Protein AF-A0A6J2JFV8-F1 (afdb_monomer)

InterPro domains:
  IPR013947 Mediator complex, subunit Med14 [PTHR12809] (15-592)
  IPR055107 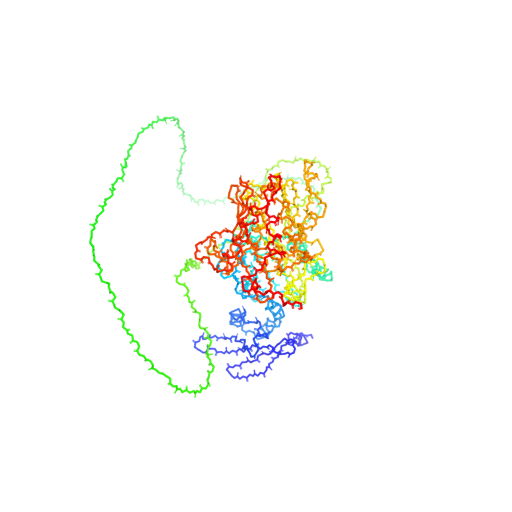Mediator of RNA polymerase II transcription subunit 14, RM8 [PF22983] (375-449)
  IPR055114 Mediator of RNA polymerase II transcription subunit 14, RM6 [PF22984] (13-74)
  IPR056877 Mediator of RNA polymerase II transcription subunit 14, C-terminal domain [PF25069] (467-595)

Foldseek 3Di:
DVVVVLVVLCVQKDWPDDDPFWTKMFGDDVRPWIWIWGQDPVVRFIFIDGDPPPVLQHLCVLCRVQLRVVCRVPVDPSVSSQLCHLLRLLSSLQVLFFQFFDAQLDQPRRRDGFGQWDWHDPHSQWIWIQGRQAWIKIWGRDGPQKIWIAGPQQDPPDPPGGDVRYDFLQCVLVLCVVQDDVVVVVVVVVVPPPDDDDDDDDDDDDDDDDDDDDDDDDDDDDDDDDDDDDDDDDDDDDDDDDDDDDDDDDDDDDDDDDDDDDDDDDDDDDDDDDDDDDDDDDDDDDPPDDDDDDDDDDDDDDDDDDDDDDDDDDDDDDDDDDDDDPPSRGDIHMHRSVSSSQQSHFDFDDPPAAGDGTGHLVSLLSLLSVLQVLLVVLLVPPPQKAWDDDDSFWTWIAGVQQQKIKIWGQDSPNRRWIFIAIDGHPVCPVLDDPVLRVLLRVLCRHFAGDPVNRSQLVVLNVLLSVAGNLCNVLVSLLSVCQVPPDPPWQWRKDWDQFADPPHDVPDDGRHGQWDDDPQKTWTWMWTDHPPDIDIFTWIQGNVQLAIATPDDPPDDQQNVQLRVQSVVCCVPPPPVPHRCNNVSVRCCGHPDDGPVCVPDDDDDD

Nearest PDB structures (foldseek):
  7lbm-assembly1_r  TM=8.592E-01  e=5.724E-23  Homo sapiens
  8trh-assembly1_N  TM=8.364E-01  e=1.662E-17  Homo sapiens
  6w1s-assembly1_I  TM=8.176E-01  e=2.064E-17  Mus musculus
  8t1i-assembly1_I  TM=7.858E-01  e=6.655E-14  Mus musculus

Radius of gyration: 35.96 Å; Cα contacts (8 Å, |Δi|>4): 860; chains: 1; bounding box: 99×113×84 Å

Structure (mmCIF, N/CA/C/O backbone):
data_AF-A0A6J2JFV8-F1
#
_entry.id   AF-A0A6J2JFV8-F1
#
loop_
_atom_site.group_PDB
_atom_site.id
_atom_site.type_symbol
_atom_site.label_atom_id
_atom_site.label_alt_id
_atom_site.label_comp_id
_atom_site.label_asym_id
_atom_site.label_entity_id
_atom_site.label_seq_id
_atom_site.pdbx_PDB_ins_code
_atom_site.Cartn_x
_atom_site.Cartn_y
_atom_site.Cartn_z
_atom_site.occupancy
_atom_site.B_iso_or_equiv
_atom_site.auth_seq_id
_atom_site.auth_comp_id
_atom_site.auth_asym_id
_atom_site.auth_atom_id
_atom_site.pdbx_PDB_model_num
ATOM 1 N N . MET A 1 1 ? 44.191 0.531 -32.655 1.00 38.50 1 MET A N 1
ATOM 2 C CA . MET A 1 1 ? 43.182 1.130 -31.753 1.00 38.50 1 MET A CA 1
ATOM 3 C C . MET A 1 1 ? 41.809 1.146 -32.411 1.00 38.50 1 MET A C 1
ATOM 5 O O . MET A 1 1 ? 41.102 0.179 -32.178 1.00 38.50 1 MET A O 1
ATOM 9 N N . VAL A 1 2 ? 41.494 2.076 -33.324 1.00 37.53 2 VAL A N 1
ATOM 10 C CA . VAL A 1 2 ? 40.134 2.294 -33.890 1.00 37.53 2 VAL A CA 1
ATOM 11 C C . VAL A 1 2 ? 39.323 1.034 -34.266 1.00 37.53 2 VAL A C 1
ATOM 13 O O . VAL A 1 2 ? 38.117 1.004 -34.040 1.00 37.53 2 VAL A O 1
ATOM 16 N N . PHE A 1 3 ? 39.935 -0.019 -34.823 1.00 31.36 3 PHE A N 1
ATOM 17 C CA . PHE A 1 3 ? 39.218 -1.275 -35.111 1.00 31.36 3 PHE A CA 1
ATOM 18 C C . PHE A 1 3 ? 38.826 -2.070 -33.850 1.00 31.36 3 PHE A C 1
ATOM 20 O O . PHE A 1 3 ? 37.680 -2.490 -33.749 1.00 31.36 3 PHE A O 1
ATOM 27 N N . ALA A 1 4 ? 39.712 -2.195 -32.858 1.00 34.03 4 ALA A N 1
ATOM 28 C CA . ALA A 1 4 ? 39.412 -2.875 -31.592 1.00 34.03 4 ALA A CA 1
ATOM 29 C C . ALA A 1 4 ? 38.355 -2.118 -30.759 1.00 34.03 4 ALA A C 1
ATOM 31 O O . ALA A 1 4 ? 37.517 -2.725 -30.096 1.00 34.03 4 ALA A O 1
ATOM 32 N N . GLU A 1 5 ? 38.335 -0.783 -30.847 1.00 40.28 5 GLU A N 1
ATOM 33 C CA . GLU A 1 5 ? 37.268 0.045 -30.262 1.00 40.28 5 GLU A CA 1
ATOM 34 C C . GLU A 1 5 ? 35.918 -0.167 -30.971 1.00 40.28 5 GLU A C 1
ATOM 36 O O . GLU A 1 5 ? 34.865 -0.103 -30.343 1.00 40.28 5 GLU A O 1
ATOM 41 N N . ARG A 1 6 ? 35.916 -0.473 -32.276 1.00 44.84 6 ARG A N 1
ATOM 42 C CA . ARG A 1 6 ? 34.686 -0.811 -33.013 1.00 44.84 6 ARG A CA 1
ATOM 43 C C . ARG A 1 6 ? 34.149 -2.203 -32.676 1.00 44.84 6 ARG A C 1
ATOM 45 O O . ARG A 1 6 ? 32.933 -2.383 -32.702 1.00 44.84 6 ARG A O 1
ATOM 52 N N . GLU A 1 7 ? 35.010 -3.154 -32.325 1.00 46.81 7 GLU A N 1
ATOM 53 C CA . GLU A 1 7 ? 34.590 -4.485 -31.862 1.00 46.81 7 GLU A CA 1
ATOM 54 C C . GLU A 1 7 ? 33.963 -4.435 -30.457 1.00 46.81 7 GLU A C 1
ATOM 56 O O . GLU A 1 7 ? 32.914 -5.045 -30.233 1.00 46.81 7 GLU A O 1
ATOM 61 N N . SER A 1 8 ? 34.512 -3.641 -29.527 1.00 55.69 8 SER A N 1
ATOM 62 C CA . SER A 1 8 ? 33.920 -3.475 -28.186 1.00 55.69 8 SER A CA 1
ATOM 63 C C . SER A 1 8 ? 32.580 -2.713 -28.198 1.00 55.69 8 SER A C 1
ATOM 65 O O . SER A 1 8 ? 31.703 -2.963 -27.361 1.00 55.69 8 SER A O 1
ATOM 67 N N . LEU A 1 9 ? 32.357 -1.834 -29.182 1.00 54.78 9 LEU A N 1
ATOM 68 C CA . LEU A 1 9 ? 31.080 -1.132 -29.357 1.00 54.78 9 LEU A CA 1
ATOM 69 C C . LEU A 1 9 ? 29.923 -2.062 -29.767 1.00 54.78 9 LEU A C 1
ATOM 71 O O . LEU A 1 9 ? 28.820 -1.893 -29.249 1.00 54.78 9 LEU A O 1
ATOM 75 N N . TRP A 1 10 ? 30.160 -3.077 -30.610 1.00 62.91 10 TRP A N 1
ATOM 76 C CA . TRP A 1 10 ? 29.145 -4.100 -30.929 1.00 62.91 10 TRP A CA 1
ATOM 77 C C . TRP A 1 10 ? 29.048 -5.224 -29.888 1.00 62.91 10 TRP A C 1
ATOM 79 O O . TRP A 1 10 ? 28.098 -6.002 -29.931 1.00 62.91 10 TRP A O 1
ATOM 89 N N . GLN A 1 11 ? 29.975 -5.333 -28.931 1.00 69.94 11 GLN A N 1
ATOM 90 C CA . GLN A 1 11 ? 29.976 -6.428 -27.955 1.00 69.94 11 GLN A CA 1
ATOM 91 C C . GLN A 1 11 ? 28.629 -6.517 -27.205 1.00 69.94 11 GLN A C 1
ATOM 93 O O . GLN A 1 11 ? 28.218 -5.575 -26.527 1.00 69.94 11 GLN A O 1
ATOM 98 N N . GLY A 1 12 ? 27.927 -7.648 -27.348 1.00 73.75 12 GLY A N 1
ATOM 99 C CA . GLY A 1 12 ? 26.572 -7.866 -26.811 1.00 73.75 12 GLY A CA 1
ATOM 100 C C . GLY A 1 12 ? 25.408 -7.562 -27.771 1.00 73.75 12 GLY A C 1
ATOM 101 O O . GLY A 1 12 ? 24.250 -7.669 -27.357 1.00 73.75 12 GLY A O 1
ATOM 102 N N . VAL A 1 13 ? 25.691 -7.209 -29.030 1.00 85.88 13 VAL A N 1
ATOM 103 C CA . VAL A 1 13 ? 24.720 -6.910 -30.098 1.00 85.88 13 VAL A CA 1
ATOM 104 C C . VAL A 1 13 ? 25.170 -7.582 -31.401 1.00 85.88 13 VAL A C 1
ATOM 106 O O . VAL A 1 13 ? 26.349 -7.564 -31.735 1.00 85.88 13 VAL A O 1
ATOM 109 N N . PHE A 1 14 ? 24.252 -8.189 -32.153 1.00 85.69 14 PHE A N 1
ATOM 110 C CA . PHE A 1 14 ? 24.589 -8.928 -33.377 1.00 85.69 14 PHE A CA 1
ATOM 111 C C . PHE A 1 14 ? 23.435 -8.941 -34.385 1.00 85.69 14 PHE A C 1
ATOM 113 O O . PHE A 1 14 ? 22.273 -8.737 -34.032 1.00 85.69 14 PHE A O 1
ATOM 120 N N . ILE A 1 15 ? 23.742 -9.217 -35.653 1.00 88.81 15 ILE A N 1
ATOM 121 C CA . ILE A 1 15 ? 22.732 -9.390 -36.703 1.00 88.81 15 ILE A CA 1
ATOM 122 C C . ILE A 1 15 ? 22.211 -10.832 -36.653 1.00 88.81 15 ILE A C 1
ATOM 124 O O . ILE A 1 15 ? 22.980 -11.779 -36.796 1.00 88.81 15 ILE A O 1
ATOM 128 N N . ARG A 1 16 ? 20.899 -10.999 -36.457 1.00 87.88 16 ARG A N 1
ATOM 129 C CA . ARG A 1 16 ? 20.204 -12.300 -36.500 1.00 87.88 16 ARG A CA 1
ATOM 130 C C . ARG A 1 16 ? 19.827 -12.701 -37.925 1.00 87.88 16 ARG A C 1
ATOM 132 O O . ARG A 1 16 ? 19.922 -13.870 -38.275 1.00 87.88 16 ARG A O 1
ATOM 139 N N . SER A 1 17 ? 19.378 -11.739 -38.726 1.00 90.00 17 SER A N 1
ATOM 140 C CA . SER A 1 17 ? 19.095 -11.894 -40.156 1.00 90.00 17 SER A CA 1
ATOM 141 C C . SER A 1 17 ? 18.960 -10.521 -40.816 1.00 90.00 17 SER A C 1
ATOM 143 O O . SER A 1 17 ? 18.729 -9.515 -40.141 1.00 90.00 17 SER A O 1
ATOM 145 N N . TYR A 1 18 ? 19.108 -10.458 -42.138 1.00 92.31 18 TYR A N 1
ATOM 146 C CA . TYR A 1 18 ? 18.910 -9.233 -42.908 1.00 92.31 18 TYR A CA 1
ATOM 147 C C . TYR A 1 18 ? 18.342 -9.535 -44.298 1.00 92.31 18 TYR A C 1
ATOM 149 O O . TYR A 1 18 ? 18.489 -10.632 -44.830 1.00 92.31 18 TYR A O 1
ATOM 157 N N . THR A 1 19 ? 17.670 -8.542 -44.871 1.00 90.12 19 THR A N 1
ATOM 158 C CA . THR A 1 19 ? 17.095 -8.521 -46.222 1.00 90.12 19 THR A CA 1
ATOM 159 C C . THR A 1 19 ? 17.081 -7.071 -46.714 1.00 90.12 19 THR A C 1
ATOM 161 O O . THR A 1 19 ? 17.165 -6.149 -45.903 1.00 90.12 19 THR A O 1
ATOM 164 N N . TYR A 1 20 ? 16.842 -6.837 -48.007 1.00 83.25 20 TYR A N 1
ATOM 165 C CA . TYR A 1 20 ? 16.650 -5.484 -48.561 1.00 83.25 20 TYR A CA 1
ATOM 166 C C . TYR A 1 20 ? 15.473 -4.683 -47.957 1.00 83.25 20 TYR A C 1
ATOM 168 O O . TYR A 1 20 ? 15.326 -3.504 -48.263 1.00 83.25 20 TYR A O 1
ATOM 176 N N . ARG A 1 21 ? 14.610 -5.299 -47.132 1.00 83.56 21 ARG A N 1
ATOM 177 C CA . ARG A 1 21 ? 13.439 -4.647 -46.510 1.00 83.56 21 ARG A CA 1
ATOM 178 C C . ARG A 1 21 ? 13.493 -4.590 -44.980 1.00 83.56 21 ARG A C 1
ATOM 180 O O . ARG A 1 21 ? 12.753 -3.810 -44.385 1.00 83.56 21 ARG A O 1
ATOM 187 N N . SER A 1 22 ? 14.318 -5.425 -44.347 1.00 89.88 22 SER A N 1
ATOM 188 C CA . SER A 1 22 ? 14.290 -5.675 -42.902 1.00 89.88 22 SER A CA 1
ATOM 189 C C . SER A 1 22 ? 15.649 -6.146 -42.385 1.00 89.88 22 SER A C 1
ATOM 191 O O . SER A 1 22 ? 16.208 -7.103 -42.922 1.00 89.88 22 SER A O 1
ATOM 193 N N . LEU A 1 23 ? 16.121 -5.545 -41.293 1.00 91.75 23 LEU A N 1
ATOM 194 C CA . LEU A 1 23 ? 17.295 -5.949 -40.516 1.00 91.75 23 LEU A CA 1
ATOM 195 C C . LEU A 1 23 ? 16.841 -6.390 -39.117 1.00 91.75 23 LEU A C 1
ATOM 197 O O . LEU A 1 23 ? 16.159 -5.638 -38.423 1.00 91.75 23 LEU A O 1
ATOM 201 N N . VAL A 1 24 ? 17.218 -7.596 -38.695 1.00 90.75 24 VAL A N 1
ATOM 202 C CA . VAL A 1 24 ? 16.901 -8.135 -37.365 1.00 90.75 24 VAL A CA 1
ATOM 203 C C . VAL A 1 24 ? 18.164 -8.134 -36.513 1.00 90.75 24 VAL A C 1
ATOM 205 O O . VAL A 1 24 ? 19.128 -8.840 -36.810 1.00 90.75 24 VAL A O 1
ATOM 208 N N . VAL A 1 25 ? 18.142 -7.362 -35.432 1.00 89.50 25 VAL A N 1
ATOM 209 C CA . VAL A 1 25 ? 19.235 -7.229 -34.464 1.00 89.50 25 VAL A CA 1
ATOM 210 C C . VAL A 1 25 ? 18.869 -8.004 -33.200 1.00 89.50 25 VAL A C 1
ATOM 212 O O . VAL A 1 25 ? 17.768 -7.850 -32.670 1.00 89.50 25 VAL A O 1
ATOM 215 N N . GLY A 1 26 ? 19.777 -8.851 -32.721 1.00 87.44 26 GLY A N 1
ATOM 216 C CA . GLY A 1 26 ? 19.688 -9.518 -31.424 1.00 87.44 26 GLY A CA 1
ATOM 217 C C . GLY A 1 26 ? 20.602 -8.858 -30.393 1.00 87.44 26 GLY A C 1
ATOM 218 O O . GLY A 1 26 ? 21.666 -8.347 -30.742 1.00 87.44 26 GLY A O 1
ATOM 219 N N . PHE A 1 27 ? 20.196 -8.870 -29.125 1.00 86.69 27 PHE A N 1
ATOM 220 C CA . PHE A 1 27 ? 20.972 -8.296 -28.021 1.00 86.69 27 PHE A CA 1
ATOM 221 C C . PHE A 1 27 ? 20.606 -8.927 -26.666 1.00 86.69 27 PHE A C 1
ATOM 223 O O . PHE A 1 27 ? 19.709 -9.769 -26.561 1.00 86.69 27 PHE A O 1
ATOM 230 N N . GLY A 1 28 ? 21.321 -8.508 -25.619 1.00 78.31 28 GLY A N 1
ATOM 231 C CA . GLY A 1 28 ? 21.051 -8.889 -24.232 1.00 78.31 28 GLY A CA 1
ATOM 232 C C . GLY A 1 28 ? 21.628 -10.248 -23.819 1.00 78.31 28 GLY A C 1
ATOM 233 O O . GLY A 1 28 ? 22.095 -11.040 -24.639 1.00 78.31 28 GLY A O 1
ATOM 234 N N . ALA A 1 29 ? 21.597 -10.525 -22.512 1.00 70.94 29 ALA A N 1
ATOM 235 C CA . ALA A 1 29 ? 22.080 -11.784 -21.948 1.00 70.94 29 ALA A CA 1
ATOM 236 C C . ALA A 1 29 ? 21.342 -12.994 -22.555 1.00 70.94 29 ALA A C 1
ATOM 238 O O . ALA A 1 29 ? 20.116 -13.001 -22.684 1.00 70.94 29 ALA A O 1
ATOM 239 N N . GLY A 1 30 ? 22.100 -14.007 -22.983 1.00 67.56 30 GLY A N 1
ATOM 240 C CA . GLY A 1 30 ? 21.560 -15.166 -23.701 1.00 67.56 30 GLY A CA 1
ATOM 241 C C . GLY A 1 30 ? 20.968 -14.848 -25.083 1.00 67.56 30 GLY A C 1
ATOM 242 O O . GLY A 1 30 ? 20.306 -15.708 -25.659 1.00 67.56 30 GLY A O 1
ATOM 243 N N . THR A 1 31 ? 21.189 -13.644 -25.629 1.00 67.94 31 THR A N 1
ATOM 244 C CA . THR A 1 31 ? 20.764 -13.177 -26.969 1.00 67.94 31 THR A CA 1
ATOM 245 C C . THR A 1 31 ? 19.252 -13.113 -27.237 1.00 67.94 31 THR A C 1
ATOM 247 O O . THR A 1 31 ? 18.839 -12.940 -28.387 1.00 67.94 31 THR A O 1
ATOM 250 N N . ARG A 1 32 ? 18.404 -13.291 -26.214 1.00 73.62 32 ARG A N 1
ATOM 251 C CA . ARG A 1 32 ? 16.958 -13.542 -26.392 1.00 73.62 32 ARG A CA 1
ATOM 252 C C . ARG A 1 32 ? 16.144 -12.327 -26.849 1.00 73.62 32 ARG A C 1
ATOM 254 O O . ARG A 1 32 ? 15.060 -12.522 -27.390 1.00 73.62 32 ARG A O 1
ATOM 261 N N . ALA A 1 33 ? 16.651 -11.114 -26.649 1.00 84.94 33 ALA A N 1
ATOM 262 C CA . ALA A 1 33 ? 15.960 -9.887 -27.019 1.00 84.94 33 ALA A CA 1
ATOM 263 C C . ALA A 1 33 ? 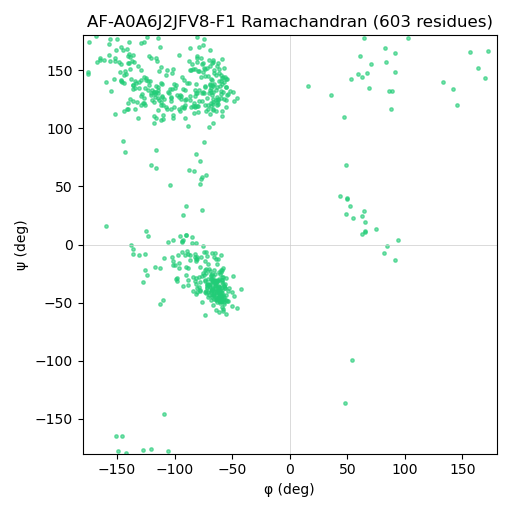16.238 -9.493 -28.479 1.00 84.94 33 ALA A C 1
ATOM 265 O O . ALA A 1 33 ? 17.289 -9.826 -29.042 1.00 84.94 33 ALA A O 1
ATOM 266 N N . THR A 1 34 ? 15.271 -8.824 -29.110 1.00 88.12 34 THR A N 1
ATOM 267 C CA . THR A 1 34 ? 15.268 -8.557 -30.555 1.00 88.12 34 THR A CA 1
ATOM 268 C C . THR A 1 34 ? 14.648 -7.212 -30.925 1.00 88.12 34 THR A C 1
ATOM 270 O O . THR A 1 34 ? 13.595 -6.821 -30.419 1.00 88.12 34 THR A O 1
ATOM 273 N N . ALA A 1 35 ? 15.272 -6.540 -31.892 1.00 90.00 35 ALA A N 1
ATOM 274 C CA . ALA A 1 35 ? 14.704 -5.405 -32.611 1.00 90.00 35 ALA A CA 1
ATOM 275 C C . ALA A 1 35 ? 14.702 -5.699 -34.116 1.00 90.00 35 ALA A C 1
ATOM 277 O O . ALA A 1 35 ? 15.641 -6.282 -34.659 1.00 90.00 35 ALA A O 1
ATOM 278 N N . VAL A 1 36 ? 13.634 -5.288 -34.787 1.00 91.62 36 VAL A N 1
ATOM 279 C CA . VAL A 1 36 ? 13.414 -5.436 -36.223 1.00 91.62 36 VAL A CA 1
ATOM 280 C C . VAL A 1 36 ? 13.309 -4.037 -36.811 1.00 91.62 36 VAL A C 1
ATOM 282 O O . VAL A 1 36 ? 12.306 -3.347 -36.631 1.00 91.62 36 VAL A O 1
ATOM 285 N N . LEU A 1 37 ? 14.373 -3.619 -37.492 1.00 93.19 37 LEU A N 1
ATOM 286 C CA . LEU A 1 37 ? 14.434 -2.373 -38.240 1.00 93.19 37 LEU A CA 1
ATOM 287 C C . LEU A 1 37 ? 13.897 -2.613 -39.654 1.00 93.19 37 LEU A C 1
ATOM 289 O O . LEU A 1 37 ? 14.413 -3.467 -40.375 1.00 93.19 37 LEU A O 1
ATOM 293 N N . GLN A 1 38 ? 12.893 -1.845 -40.064 1.00 93.19 38 GLN A N 1
ATOM 294 C CA . GLN A 1 38 ? 12.292 -1.908 -41.401 1.00 93.19 38 GLN A CA 1
ATOM 295 C C . GLN A 1 38 ? 12.167 -0.513 -42.009 1.00 93.19 38 GLN A C 1
ATOM 297 O O . GLN A 1 38 ? 12.069 0.474 -41.281 1.00 93.19 38 GLN A O 1
ATOM 302 N N . TRP A 1 39 ? 12.161 -0.426 -43.340 1.00 90.31 39 TRP A N 1
ATOM 303 C CA . TRP A 1 39 ? 11.852 0.813 -44.058 1.00 90.31 39 TRP A CA 1
ATOM 304 C C . TRP A 1 39 ? 10.378 0.839 -44.471 1.00 90.31 39 TRP A C 1
ATOM 306 O O . TRP A 1 39 ? 9.936 0.026 -45.287 1.00 90.31 39 TRP A O 1
ATOM 316 N N . SER A 1 40 ? 9.619 1.798 -43.940 1.00 89.69 40 SER A N 1
ATOM 317 C CA . SER A 1 40 ? 8.239 2.043 -44.353 1.00 89.69 40 SER A CA 1
ATOM 318 C C . SER A 1 40 ? 8.215 3.012 -45.532 1.00 89.69 40 SER A C 1
ATOM 320 O O . SER A 1 40 ? 8.327 4.226 -45.362 1.00 89.69 40 SER A O 1
ATOM 322 N N . ALA A 1 41 ? 8.023 2.477 -46.740 1.00 88.25 41 ALA A N 1
ATOM 323 C CA . ALA A 1 41 ? 7.898 3.282 -47.955 1.00 88.25 41 ALA A CA 1
ATOM 324 C C . ALA A 1 41 ? 6.673 4.220 -47.930 1.00 88.25 41 ALA A C 1
ATOM 326 O O . ALA A 1 41 ? 6.736 5.315 -48.481 1.00 88.25 41 ALA A O 1
ATOM 327 N N . ALA A 1 42 ? 5.586 3.834 -47.251 1.00 91.25 42 ALA A N 1
ATOM 328 C CA . ALA A 1 42 ? 4.393 4.671 -47.107 1.00 91.25 42 ALA A CA 1
ATOM 329 C C . ALA A 1 42 ? 4.616 5.872 -46.169 1.00 91.25 42 ALA A C 1
ATOM 331 O O . ALA A 1 42 ? 4.063 6.941 -46.398 1.00 91.25 42 ALA A O 1
ATOM 332 N N . ALA A 1 43 ? 5.445 5.712 -45.131 1.00 88.50 43 ALA A N 1
ATOM 333 C CA . ALA A 1 43 ? 5.755 6.769 -44.164 1.00 88.50 43 ALA A CA 1
ATOM 334 C C . ALA A 1 43 ? 7.123 7.447 -44.401 1.00 88.50 43 ALA A C 1
ATOM 336 O O . ALA A 1 43 ? 7.530 8.268 -43.582 1.00 88.50 43 ALA A O 1
ATOM 337 N N . GLN A 1 44 ? 7.832 7.074 -45.478 1.00 91.62 44 GLN A N 1
ATOM 338 C CA . GLN A 1 44 ? 9.184 7.530 -45.851 1.00 91.62 44 GLN A CA 1
ATOM 339 C C . GLN A 1 44 ? 10.164 7.580 -44.664 1.00 91.62 44 GLN A C 1
ATOM 341 O O . GLN A 1 44 ? 10.927 8.532 -44.491 1.00 91.62 44 GLN A O 1
ATOM 346 N N . ARG A 1 45 ? 10.112 6.549 -43.810 1.00 92.06 45 ARG A N 1
ATOM 347 C CA . ARG A 1 45 ? 10.890 6.479 -42.568 1.00 92.06 45 ARG A CA 1
ATOM 348 C C . ARG A 1 45 ? 11.205 5.045 -42.162 1.00 92.06 45 ARG A C 1
ATOM 350 O O . ARG A 1 45 ? 10.475 4.110 -42.497 1.00 92.06 45 ARG A O 1
ATOM 357 N N . TYR A 1 46 ? 12.241 4.889 -41.351 1.00 91.25 46 TYR A N 1
ATOM 358 C CA . TYR A 1 46 ? 12.515 3.651 -40.633 1.00 91.25 46 TYR A CA 1
ATOM 359 C C . TYR A 1 46 ? 11.541 3.436 -39.466 1.00 91.25 46 TYR A C 1
ATOM 361 O O . TYR A 1 46 ? 11.067 4.400 -38.860 1.00 91.25 46 TYR A O 1
ATOM 369 N N . THR A 1 47 ? 11.286 2.177 -39.124 1.00 91.88 47 THR A N 1
ATOM 370 C CA . THR A 1 47 ? 10.501 1.755 -37.953 1.00 91.88 47 THR A CA 1
ATOM 371 C C . THR A 1 47 ? 11.213 0.636 -37.195 1.00 91.88 47 THR A C 1
ATOM 373 O O . THR A 1 47 ? 11.756 -0.269 -37.835 1.00 91.88 47 THR A O 1
ATOM 376 N N . VAL A 1 48 ? 11.201 0.679 -35.858 1.00 91.44 48 VAL A N 1
ATOM 377 C CA . VAL A 1 48 ? 11.934 -0.241 -34.964 1.00 91.44 48 VAL A CA 1
ATOM 378 C C . VAL A 1 48 ? 10.962 -1.065 -34.112 1.00 91.44 48 VAL A C 1
ATOM 380 O O . VAL A 1 48 ? 10.719 -0.779 -32.938 1.00 91.44 48 VAL A O 1
ATOM 383 N N . ALA A 1 49 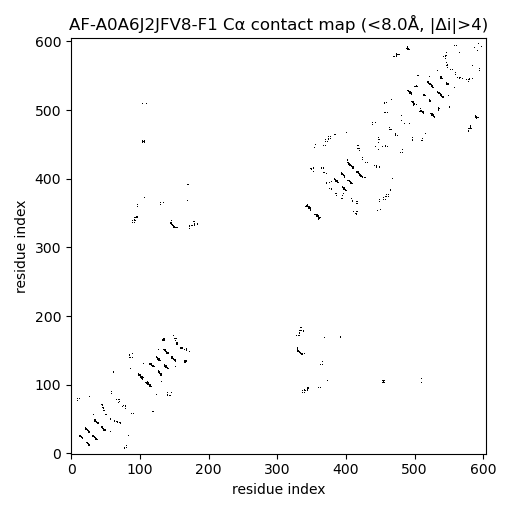? 10.421 -2.135 -34.695 1.00 88.12 49 ALA A N 1
ATOM 384 C CA . ALA A 1 49 ? 9.578 -3.070 -33.958 1.00 88.12 49 ALA A CA 1
ATOM 385 C C . ALA A 1 49 ? 10.419 -3.904 -32.973 1.00 88.12 49 ALA A C 1
ATOM 387 O O . ALA A 1 49 ? 11.546 -4.291 -33.270 1.00 88.12 49 ALA A O 1
ATOM 388 N N . THR A 1 50 ? 9.864 -4.235 -31.808 1.00 82.38 50 THR A N 1
ATOM 389 C CA . THR A 1 50 ? 10.508 -5.076 -30.776 1.00 82.38 50 THR A CA 1
ATOM 390 C C . THR A 1 50 ? 9.652 -6.323 -30.520 1.00 82.38 50 THR A C 1
ATOM 392 O O . THR A 1 50 ? 8.976 -6.424 -29.495 1.00 82.38 50 THR A O 1
ATOM 395 N N . PRO A 1 51 ? 9.568 -7.246 -31.504 1.00 72.06 51 PRO A N 1
ATOM 396 C CA . PRO A 1 51 ? 8.530 -8.274 -31.551 1.00 72.06 51 PRO A CA 1
ATOM 397 C C . PRO A 1 51 ? 8.609 -9.224 -30.354 1.00 72.06 51 PRO A C 1
ATOM 399 O O . PRO A 1 51 ? 9.601 -9.919 -30.138 1.00 72.06 51 PRO A O 1
ATOM 402 N N . ALA A 1 52 ? 7.532 -9.264 -29.577 1.00 60.72 52 ALA A N 1
ATOM 403 C CA . ALA A 1 52 ? 7.422 -9.976 -28.310 1.00 60.72 52 ALA A CA 1
ATOM 404 C C . ALA A 1 52 ? 7.247 -11.500 -28.476 1.00 60.72 52 ALA A C 1
ATOM 406 O O . ALA A 1 52 ? 6.285 -12.076 -27.973 1.00 60.72 52 ALA A O 1
ATOM 407 N N . HIS A 1 53 ? 8.192 -12.176 -29.139 1.00 57.22 53 HIS A N 1
ATOM 408 C CA . HIS A 1 53 ? 8.166 -13.642 -29.262 1.00 57.22 53 HIS A CA 1
ATOM 409 C C . HIS A 1 53 ? 8.254 -14.344 -27.888 1.00 57.22 53 HIS A C 1
ATOM 411 O O . HIS A 1 53 ? 7.766 -15.461 -27.725 1.00 57.22 53 HIS A O 1
ATOM 417 N N . GLN A 1 54 ? 8.818 -13.645 -26.894 1.00 56.84 54 GLN A N 1
ATOM 418 C CA . GLN A 1 54 ? 8.503 -13.778 -25.470 1.00 56.84 54 GLN A CA 1
ATOM 419 C C . GLN A 1 54 ? 8.351 -12.350 -24.896 1.00 56.84 54 GLN A C 1
ATOM 421 O O . GLN A 1 54 ? 9.335 -11.607 -24.904 1.00 56.84 54 GLN A O 1
ATOM 426 N N . PRO A 1 55 ? 7.174 -11.914 -24.400 1.00 56.03 55 PRO A N 1
ATOM 427 C CA . PRO A 1 55 ? 6.981 -10.529 -23.944 1.00 56.03 55 PRO A CA 1
ATOM 428 C C . PRO A 1 55 ? 7.854 -10.156 -22.740 1.00 56.03 55 PRO A C 1
ATOM 430 O O . PRO A 1 55 ? 8.334 -9.030 -22.661 1.00 56.03 55 PRO A O 1
ATOM 433 N N . ALA A 1 56 ? 8.160 -11.117 -21.864 1.00 58.91 56 ALA A N 1
ATOM 434 C CA . ALA A 1 56 ? 9.080 -10.927 -20.741 1.00 58.91 56 ALA A CA 1
ATOM 435 C C . ALA A 1 56 ? 10.549 -10.670 -21.156 1.00 58.91 56 ALA A C 1
ATOM 437 O O . ALA A 1 56 ? 11.359 -10.315 -20.304 1.00 58.91 56 ALA A O 1
ATOM 438 N N . ALA A 1 57 ? 10.908 -10.849 -22.436 1.00 60.84 57 ALA A N 1
ATOM 439 C CA . ALA A 1 57 ? 12.270 -10.660 -22.942 1.00 60.84 57 ALA A CA 1
ATOM 440 C C . ALA A 1 57 ? 12.492 -9.327 -23.683 1.00 60.84 57 ALA A C 1
ATOM 442 O O . ALA A 1 57 ? 13.637 -8.921 -23.837 1.00 60.84 57 ALA A O 1
ATOM 443 N N . ASN A 1 58 ? 11.441 -8.628 -24.133 1.00 70.31 58 ASN A N 1
ATOM 444 C CA . ASN A 1 58 ? 11.562 -7.421 -24.969 1.00 70.31 58 ASN A CA 1
ATOM 445 C C . ASN A 1 58 ? 11.012 -6.163 -24.268 1.00 70.31 58 ASN A C 1
ATOM 447 O O . ASN A 1 58 ? 10.047 -5.535 -24.705 1.00 70.31 58 ASN A O 1
ATOM 451 N N . ALA A 1 59 ? 11.678 -5.751 -23.183 1.00 82.50 59 ALA A N 1
ATOM 452 C CA . ALA A 1 59 ? 11.316 -4.565 -22.393 1.00 82.50 59 ALA A CA 1
ATOM 453 C C . ALA A 1 59 ? 11.430 -3.220 -23.163 1.00 82.50 59 ALA A C 1
ATOM 455 O O . ALA A 1 59 ? 10.894 -2.198 -22.730 1.00 82.50 59 ALA A O 1
ATOM 456 N N . HIS A 1 60 ? 12.066 -3.213 -24.343 1.00 89.50 60 HIS A N 1
ATOM 457 C CA . HIS A 1 60 ? 12.169 -2.061 -25.254 1.00 89.50 60 HIS A CA 1
ATOM 458 C C . HIS A 1 60 ? 10.858 -1.569 -25.866 1.00 89.50 60 HIS A C 1
ATOM 460 O O . HIS A 1 60 ? 10.865 -0.491 -26.461 1.00 89.50 60 HIS A O 1
ATOM 466 N N . HIS A 1 61 ? 9.732 -2.265 -25.683 1.00 85.06 61 HIS A N 1
ATOM 467 C CA . HIS A 1 61 ? 8.420 -1.749 -26.091 1.00 85.06 61 HIS A CA 1
ATOM 468 C C . HIS A 1 61 ? 8.145 -0.341 -25.515 1.00 85.06 61 HIS A C 1
ATOM 470 O O . HIS A 1 61 ? 7.670 0.541 -26.229 1.00 85.06 61 HIS A O 1
ATOM 476 N N . LEU A 1 62 ? 8.575 -0.083 -24.269 1.00 88.19 62 LEU A N 1
ATOM 477 C CA . LEU A 1 62 ? 8.500 1.229 -23.606 1.00 88.19 62 LEU A CA 1
ATOM 478 C C . LEU A 1 62 ? 9.270 2.349 -24.346 1.00 88.19 62 LEU A C 1
ATOM 480 O O . LEU A 1 62 ? 8.981 3.528 -24.149 1.00 88.19 62 LEU A O 1
ATOM 484 N N . LEU A 1 63 ? 10.246 2.001 -25.193 1.00 92.06 63 LEU A N 1
ATOM 485 C CA . LEU A 1 63 ? 11.057 2.944 -25.969 1.00 92.06 63 LEU A CA 1
ATOM 486 C C . LEU A 1 63 ? 10.701 3.003 -27.463 1.00 92.06 63 LEU A C 1
ATOM 488 O O . LEU A 1 63 ? 11.357 3.761 -28.170 1.00 92.06 63 LEU A O 1
ATOM 492 N N . HIS A 1 64 ? 9.694 2.273 -27.962 1.00 88.69 64 HIS A N 1
ATOM 493 C CA . HIS A 1 64 ? 9.425 2.129 -29.407 1.00 88.69 64 HIS A CA 1
ATOM 494 C C . HIS A 1 64 ? 9.482 3.460 -30.187 1.00 88.69 64 HIS A C 1
ATOM 496 O O . HIS A 1 64 ? 10.270 3.603 -31.118 1.00 88.69 64 HIS A O 1
ATOM 502 N N . HIS A 1 65 ? 8.716 4.476 -29.770 1.00 89.44 65 HIS A N 1
ATOM 503 C CA . HIS A 1 65 ? 8.716 5.793 -30.428 1.00 89.44 65 HIS A CA 1
ATOM 504 C C . HIS A 1 65 ? 10.054 6.545 -30.325 1.00 89.44 65 HIS A C 1
ATOM 506 O O . HIS A 1 65 ? 10.423 7.268 -31.248 1.00 89.44 65 HIS A O 1
ATOM 512 N N . HIS A 1 66 ? 10.801 6.354 -29.233 1.00 93.12 66 HIS A N 1
ATOM 513 C CA . HIS A 1 66 ? 12.132 6.944 -29.057 1.00 93.12 66 HIS A CA 1
ATOM 514 C C . HIS A 1 66 ? 13.173 6.267 -29.951 1.00 93.12 66 HIS A C 1
ATOM 516 O O . HIS A 1 66 ? 14.060 6.951 -30.449 1.00 93.12 66 HIS A O 1
ATOM 522 N N . LEU A 1 67 ? 13.056 4.956 -30.190 1.00 93.12 67 LEU A N 1
ATOM 523 C CA . LEU A 1 67 ? 13.916 4.204 -31.111 1.00 93.12 67 LEU A CA 1
ATOM 524 C C . LEU A 1 67 ? 13.614 4.561 -32.575 1.00 93.12 67 LEU A C 1
ATOM 526 O O . LEU A 1 67 ? 14.549 4.860 -33.317 1.00 93.12 67 LEU A O 1
ATOM 530 N N . ASP A 1 68 ? 12.328 4.624 -32.954 1.00 92.00 68 ASP A N 1
ATOM 531 C CA . ASP A 1 68 ? 11.849 5.163 -34.241 1.00 92.00 68 ASP A CA 1
ATOM 532 C C . ASP A 1 68 ? 12.461 6.547 -34.514 1.00 92.00 68 ASP A C 1
ATOM 534 O O . ASP A 1 68 ? 13.061 6.777 -35.566 1.00 92.00 68 ASP A O 1
ATOM 538 N N . GLN A 1 69 ? 12.334 7.479 -33.564 1.00 92.94 69 GLN A N 1
ATOM 539 C CA . GLN A 1 69 ? 12.881 8.826 -33.711 1.00 92.94 69 GLN A CA 1
ATOM 540 C C . GLN A 1 69 ? 14.413 8.800 -33.810 1.00 92.94 69 GLN A C 1
ATOM 542 O O . GLN A 1 69 ? 14.975 9.429 -34.705 1.00 92.94 69 GLN A O 1
ATOM 547 N N . TYR A 1 70 ? 15.086 8.039 -32.939 1.00 94.00 70 TYR A N 1
ATOM 548 C CA . TYR A 1 70 ? 16.546 7.970 -32.885 1.00 94.00 70 TYR A CA 1
ATOM 549 C C . TYR A 1 70 ? 17.160 7.547 -34.224 1.00 94.00 70 TYR A C 1
ATOM 551 O O . TYR A 1 70 ? 18.025 8.255 -34.745 1.00 94.00 70 TYR A O 1
ATOM 559 N N . ILE A 1 71 ? 16.689 6.448 -34.827 1.00 94.06 71 ILE A N 1
ATOM 560 C CA . ILE A 1 71 ? 17.266 5.965 -36.090 1.00 94.06 71 ILE A CA 1
ATOM 561 C C . ILE A 1 71 ? 16.959 6.896 -37.271 1.00 94.06 71 ILE A C 1
ATOM 563 O O . ILE A 1 71 ? 17.809 7.076 -38.139 1.00 94.06 71 ILE A O 1
ATOM 567 N N . ASN A 1 72 ? 15.795 7.551 -37.301 1.00 94.44 72 ASN A N 1
ATOM 568 C CA . ASN A 1 72 ? 15.471 8.496 -38.375 1.00 94.44 72 ASN A CA 1
ATOM 569 C C . ASN A 1 72 ? 16.237 9.826 -38.258 1.00 94.44 72 ASN A C 1
ATOM 571 O O . ASN A 1 72 ? 16.568 10.425 -39.285 1.00 94.44 72 ASN A O 1
ATOM 575 N N . THR A 1 73 ? 16.551 10.273 -37.036 1.00 94.81 73 THR A N 1
ATOM 576 C CA . THR A 1 73 ? 17.378 11.465 -36.790 1.00 94.81 73 THR A CA 1
ATOM 577 C C . THR A 1 73 ? 18.865 11.196 -37.026 1.00 94.81 73 THR A C 1
ATOM 579 O O . THR A 1 73 ? 19.503 11.964 -37.742 1.00 94.81 73 THR A O 1
ATOM 582 N N . HIS A 1 74 ? 19.426 10.126 -36.452 1.00 93.06 74 HIS A N 1
ATOM 583 C CA . HIS A 1 74 ? 20.873 9.870 -36.491 1.00 93.06 74 HIS A CA 1
ATOM 584 C C . HIS A 1 74 ? 21.332 9.041 -37.697 1.00 93.06 74 HIS A C 1
ATOM 586 O O . HIS A 1 74 ? 22.477 9.180 -38.115 1.00 93.06 74 HIS A O 1
ATOM 592 N N . LYS A 1 75 ? 20.453 8.201 -38.266 1.00 89.56 75 LYS A N 1
ATOM 593 C CA . LYS A 1 75 ? 20.709 7.339 -39.439 1.00 89.56 75 LYS A CA 1
ATOM 594 C C . LYS A 1 75 ? 21.922 6.403 -39.310 1.00 89.56 75 LYS A C 1
ATOM 596 O O . LYS A 1 75 ? 22.447 5.932 -40.313 1.00 89.56 75 LYS A O 1
ATOM 601 N N . ASP A 1 76 ? 22.321 6.095 -38.078 1.00 90.06 76 ASP A N 1
ATOM 602 C CA . ASP A 1 76 ? 23.434 5.208 -37.753 1.00 90.06 76 ASP A CA 1
ATOM 603 C C . ASP A 1 76 ? 22.954 3.954 -37.002 1.00 90.06 76 ASP A C 1
ATOM 605 O O . ASP A 1 76 ? 22.209 4.023 -36.022 1.00 90.06 76 ASP A O 1
ATOM 609 N N . LEU A 1 77 ? 23.410 2.793 -37.475 1.00 87.44 77 LEU A N 1
ATOM 610 C CA . LEU A 1 77 ? 23.094 1.480 -36.915 1.00 87.44 77 LEU A CA 1
ATOM 611 C C . LEU A 1 77 ? 23.999 1.113 -35.729 1.00 87.44 77 LEU A C 1
ATOM 613 O O . LEU A 1 77 ? 23.554 0.376 -34.850 1.00 87.44 77 LEU A O 1
ATOM 617 N N . MET A 1 78 ? 25.233 1.631 -35.682 1.00 85.06 78 MET A N 1
ATOM 618 C CA . MET A 1 78 ? 26.186 1.382 -34.593 1.00 85.06 78 MET A CA 1
ATOM 619 C C . MET A 1 78 ? 25.650 1.963 -33.281 1.00 85.06 78 MET A C 1
ATOM 621 O O . MET A 1 78 ? 25.451 1.244 -32.301 1.00 85.06 78 MET A O 1
ATOM 625 N N . SER A 1 79 ? 25.340 3.260 -33.272 1.00 89.00 79 SER A N 1
ATOM 626 C CA . SER A 1 79 ? 24.776 3.932 -32.102 1.00 89.00 79 SER A CA 1
ATOM 627 C C . SER A 1 79 ? 23.382 3.419 -31.735 1.00 89.00 79 SER A C 1
ATOM 629 O O . SER A 1 79 ? 23.102 3.301 -30.545 1.00 89.00 79 SER A O 1
ATOM 631 N N . LEU A 1 80 ? 22.539 3.009 -32.697 1.00 90.50 80 LEU A N 1
ATOM 632 C CA . LEU A 1 80 ? 21.287 2.303 -32.384 1.00 90.50 80 LEU A CA 1
ATOM 633 C C . LEU A 1 80 ? 21.554 0.980 -31.642 1.00 90.50 80 LEU A C 1
ATOM 635 O O . LEU A 1 80 ? 20.874 0.691 -30.658 1.00 90.50 80 LEU A O 1
ATOM 639 N N . GLY A 1 81 ? 22.557 0.203 -32.066 1.00 89.44 81 GLY A N 1
ATOM 640 C CA . GLY A 1 81 ? 22.996 -1.009 -31.367 1.00 89.44 81 GLY A CA 1
ATOM 641 C C . GLY A 1 81 ? 23.422 -0.725 -29.924 1.00 89.44 81 GLY A C 1
ATOM 642 O O . GLY A 1 81 ? 22.930 -1.371 -28.996 1.00 89.44 81 GLY A O 1
ATOM 643 N N . VAL A 1 82 ? 24.250 0.303 -29.715 1.00 88.31 82 VAL A N 1
ATOM 644 C CA . VAL A 1 82 ? 24.656 0.756 -28.372 1.00 88.31 82 VAL A CA 1
ATOM 645 C C . VAL A 1 82 ? 23.442 1.201 -27.544 1.00 88.31 82 VAL A C 1
ATOM 647 O O . VAL A 1 82 ? 23.305 0.778 -26.399 1.00 88.31 82 VAL A O 1
ATOM 650 N N . VAL A 1 83 ? 22.510 1.981 -28.107 1.00 91.69 83 VAL A N 1
ATOM 651 C CA . VAL A 1 83 ? 21.266 2.381 -27.419 1.00 91.69 83 VAL A CA 1
ATOM 652 C C . VAL A 1 83 ? 20.467 1.156 -26.975 1.00 91.69 83 VAL A C 1
ATOM 654 O O . VAL A 1 83 ? 20.050 1.103 -25.816 1.00 91.69 83 VAL A O 1
ATOM 657 N N . LEU A 1 84 ? 20.281 0.157 -27.844 1.00 91.06 84 LEU A N 1
ATOM 658 C CA . LEU A 1 84 ? 19.581 -1.086 -27.500 1.00 91.06 84 LEU A CA 1
ATOM 659 C C . LEU A 1 84 ? 20.290 -1.828 -26.354 1.00 91.06 84 LEU A C 1
ATOM 661 O O . LEU A 1 84 ? 19.630 -2.205 -25.383 1.00 91.06 84 LEU A O 1
ATOM 665 N N . ARG A 1 85 ? 21.623 -1.963 -26.412 1.00 88.38 85 ARG A N 1
ATOM 666 C CA . ARG A 1 85 ? 22.438 -2.621 -25.375 1.00 88.38 85 ARG A CA 1
ATOM 667 C C . ARG A 1 85 ? 22.343 -1.925 -24.018 1.00 88.38 85 ARG A C 1
ATOM 669 O O . ARG A 1 85 ? 21.939 -2.551 -23.040 1.00 88.38 85 ARG A O 1
ATOM 676 N N . GLU A 1 86 ? 22.695 -0.640 -23.958 1.00 89.94 86 GLU A N 1
ATOM 677 C CA . GLU A 1 86 ? 22.802 0.111 -22.698 1.00 89.94 86 GLU A CA 1
ATOM 678 C C . GLU A 1 86 ? 21.442 0.291 -22.005 1.00 89.94 86 GLU A C 1
ATOM 680 O O . GLU A 1 86 ? 21.378 0.408 -20.781 1.00 89.94 86 GLU A O 1
ATOM 685 N N . THR A 1 87 ? 20.341 0.296 -22.766 1.00 92.50 87 THR A N 1
ATOM 686 C CA . THR A 1 87 ? 18.986 0.419 -22.203 1.00 92.50 87 THR A CA 1
ATOM 687 C C . THR A 1 87 ? 18.350 -0.917 -21.816 1.00 92.50 87 THR A C 1
ATOM 689 O O . THR A 1 87 ? 17.452 -0.914 -20.974 1.00 92.50 87 THR A O 1
ATOM 692 N N . TYR A 1 88 ? 18.822 -2.055 -22.345 1.00 91.12 88 TYR A N 1
ATOM 693 C CA . TYR A 1 88 ? 18.199 -3.371 -22.141 1.00 91.12 88 TYR A CA 1
ATOM 694 C C . TYR A 1 88 ? 18.025 -3.752 -20.665 1.00 91.12 88 TYR A C 1
ATOM 696 O O . TYR A 1 88 ? 16.907 -3.971 -20.202 1.00 91.12 88 TYR A O 1
ATOM 704 N N . ALA A 1 89 ? 19.125 -3.817 -19.913 1.00 91.56 89 ALA A N 1
ATOM 705 C CA . ALA A 1 89 ? 19.093 -4.257 -18.521 1.00 91.56 89 ALA A CA 1
ATOM 706 C C . ALA A 1 89 ? 18.359 -3.265 -17.582 1.00 91.56 89 ALA A C 1
ATOM 708 O O . ALA A 1 89 ? 17.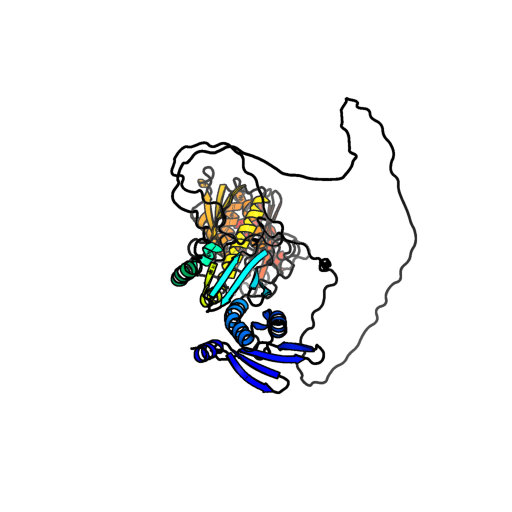547 -3.729 -16.780 1.00 91.56 89 ALA A O 1
ATOM 709 N N . PRO A 1 90 ? 18.513 -1.925 -17.708 1.00 94.94 90 PRO A N 1
ATOM 710 C CA . PRO A 1 90 ? 17.653 -0.967 -17.005 1.00 94.94 90 PRO A CA 1
ATOM 711 C C . PRO A 1 90 ? 16.152 -1.157 -17.270 1.00 94.94 90 PRO A C 1
ATOM 713 O O . PRO A 1 90 ? 15.353 -1.096 -16.336 1.00 94.94 90 PRO A O 1
ATOM 716 N N . LEU A 1 91 ? 15.756 -1.396 -18.526 1.00 94.12 91 LEU A N 1
ATOM 717 C CA . LEU A 1 91 ? 14.355 -1.627 -18.891 1.00 94.12 91 LEU A CA 1
ATOM 718 C C . LEU A 1 91 ? 13.827 -2.942 -18.309 1.00 94.12 91 LEU A C 1
ATOM 720 O O . LEU A 1 91 ? 12.729 -2.962 -17.757 1.00 94.12 91 LEU A O 1
ATOM 724 N N . LEU A 1 92 ? 14.619 -4.016 -18.387 1.00 92.38 92 LEU A N 1
ATOM 725 C CA . LEU A 1 92 ? 14.264 -5.336 -17.864 1.00 92.38 92 LEU A CA 1
ATOM 726 C C . LEU A 1 92 ? 14.128 -5.341 -16.331 1.00 92.38 92 LEU A C 1
ATOM 728 O O . LEU A 1 92 ? 13.253 -6.016 -15.788 1.00 92.38 92 LEU A O 1
ATOM 732 N N . ALA A 1 93 ? 14.958 -4.563 -15.629 1.00 95.00 93 ALA A N 1
ATOM 733 C CA . ALA A 1 93 ? 14.803 -4.324 -14.198 1.00 95.00 93 ALA A CA 1
ATOM 734 C C . ALA A 1 93 ? 13.475 -3.607 -13.898 1.00 95.00 93 ALA A C 1
ATOM 736 O O . ALA A 1 93 ? 12.690 -4.078 -13.074 1.00 95.00 93 ALA A O 1
ATOM 737 N N . LEU A 1 94 ? 13.178 -2.513 -14.609 1.00 96.00 94 LEU A N 1
ATOM 738 C CA . LEU A 1 94 ? 11.946 -1.741 -14.410 1.00 96.00 94 LEU A CA 1
ATOM 739 C C . LEU A 1 94 ? 10.671 -2.519 -14.770 1.00 96.00 94 LEU A C 1
ATOM 741 O O . LEU A 1 94 ? 9.651 -2.318 -14.114 1.00 96.00 94 LEU A O 1
ATOM 745 N N . SER A 1 95 ? 10.714 -3.444 -15.736 1.00 92.81 95 SER A N 1
ATOM 746 C CA . SER A 1 95 ? 9.557 -4.284 -16.091 1.00 92.81 95 SER A CA 1
ATOM 747 C C . SER A 1 95 ? 9.148 -5.295 -15.011 1.00 92.81 95 SER A C 1
ATOM 749 O O . SER A 1 95 ? 8.103 -5.926 -15.149 1.00 92.81 95 SER A O 1
ATOM 751 N N . ARG A 1 96 ? 9.931 -5.454 -13.932 1.00 94.19 96 ARG A N 1
ATOM 752 C CA . ARG A 1 96 ? 9.558 -6.277 -12.762 1.00 94.19 96 ARG A CA 1
ATOM 753 C C . ARG A 1 96 ? 8.612 -5.559 -11.792 1.00 94.19 96 ARG A C 1
ATOM 755 O O . ARG A 1 96 ? 8.032 -6.202 -10.920 1.00 94.19 96 ARG A O 1
ATOM 762 N N . LEU A 1 97 ? 8.435 -4.243 -11.941 1.00 95.06 97 LEU A N 1
ATOM 763 C CA . LEU A 1 97 ? 7.504 -3.459 -11.133 1.00 95.06 97 LEU A CA 1
ATOM 764 C C . LEU A 1 97 ? 6.047 -3.718 -11.571 1.00 95.06 97 LEU A C 1
ATOM 766 O O . LEU A 1 97 ? 5.750 -3.614 -12.763 1.00 95.06 97 LEU A O 1
ATOM 770 N N . PRO A 1 98 ? 5.110 -4.012 -10.648 1.00 93.31 98 PRO A N 1
ATOM 771 C CA . PRO A 1 98 ? 3.731 -4.330 -11.011 1.00 93.31 98 PRO A CA 1
ATOM 772 C C . PRO A 1 98 ? 2.985 -3.113 -11.577 1.00 93.31 98 PRO A C 1
ATOM 774 O O . PRO A 1 98 ? 2.780 -2.111 -10.891 1.00 93.31 98 PRO A O 1
ATOM 777 N N . THR A 1 99 ? 2.520 -3.218 -12.821 1.00 91.62 99 THR A N 1
ATOM 778 C CA . THR A 1 99 ? 1.747 -2.171 -13.516 1.00 91.62 99 THR A CA 1
ATOM 779 C C . THR A 1 99 ? 0.228 -2.374 -13.456 1.00 91.62 99 THR A C 1
ATOM 781 O O . THR A 1 99 ? -0.530 -1.482 -13.831 1.00 91.62 99 THR A O 1
ATOM 784 N N . LEU A 1 100 ? -0.236 -3.531 -12.970 1.00 88.81 100 LEU A N 1
ATOM 785 C CA . LEU A 1 100 ? -1.650 -3.915 -12.961 1.00 88.81 100 LEU A CA 1
ATOM 786 C C . LEU A 1 100 ? -2.499 -2.965 -12.078 1.00 88.81 100 LEU A C 1
ATOM 788 O O . LEU A 1 100 ? -2.154 -2.766 -10.908 1.00 88.81 100 LEU A O 1
ATOM 792 N N . PRO A 1 101 ? -3.602 -2.379 -12.593 1.00 88.50 101 PRO A N 1
ATOM 793 C CA . PRO A 1 101 ? -4.479 -1.501 -11.816 1.00 88.50 101 PRO A CA 1
ATOM 794 C C . PRO A 1 101 ? -5.182 -2.199 -10.650 1.00 88.50 101 PRO A C 1
ATOM 796 O O . PRO A 1 101 ? -5.794 -3.250 -10.820 1.00 88.50 101 PRO A O 1
ATOM 799 N N . GLN A 1 102 ? -5.156 -1.576 -9.471 1.00 87.25 102 GLN A N 1
ATOM 800 C CA . GLN A 1 102 ? -5.833 -2.067 -8.270 1.00 87.25 102 GLN A CA 1
ATOM 801 C C . GLN A 1 102 ? -6.778 -1.017 -7.680 1.00 87.25 102 GLN A C 1
ATOM 803 O O . GLN A 1 102 ? -6.463 0.173 -7.632 1.00 87.25 102 GLN A O 1
ATOM 808 N N . LEU A 1 103 ? -7.920 -1.475 -7.162 1.00 84.69 103 LEU A N 1
ATOM 809 C CA . LEU A 1 103 ? -8.795 -0.677 -6.300 1.00 84.69 103 LEU A CA 1
ATOM 810 C C . LEU A 1 103 ? -8.142 -0.442 -4.929 1.00 84.69 103 LEU A C 1
ATOM 812 O O . LEU A 1 103 ? -7.264 -1.195 -4.502 1.00 84.69 103 LEU A O 1
ATOM 816 N N . GLY A 1 104 ? -8.583 0.593 -4.212 1.00 79.75 104 GLY A N 1
ATOM 817 C CA . GLY A 1 104 ? -8.197 0.856 -2.821 1.00 79.75 104 GLY A CA 1
ATOM 818 C C . GLY A 1 104 ? -6.718 1.192 -2.599 1.00 79.75 104 GLY A C 1
ATOM 819 O O . GLY A 1 104 ? -6.225 1.019 -1.486 1.00 79.75 104 GLY A O 1
ATOM 820 N N . LEU A 1 105 ? -5.989 1.605 -3.641 1.00 81.69 105 LEU A N 1
ATOM 821 C CA . LEU A 1 105 ? -4.610 2.101 -3.534 1.00 81.69 105 LEU A CA 1
ATOM 822 C C . LEU A 1 105 ? -4.574 3.618 -3.269 1.00 81.69 105 LEU A C 1
ATOM 824 O O . LEU A 1 105 ? -3.728 4.102 -2.522 1.00 81.69 105 LEU A O 1
ATOM 828 N N . HIS A 1 106 ? -5.521 4.368 -3.840 1.00 80.06 106 HIS A N 1
ATOM 829 C CA . HIS A 1 106 ? -5.666 5.803 -3.614 1.00 80.06 106 HIS A CA 1
ATOM 830 C C . HIS A 1 106 ? -6.616 6.094 -2.439 1.00 80.06 106 HIS A C 1
ATOM 832 O O . HIS A 1 106 ? -7.721 5.560 -2.387 1.00 80.06 106 HIS A O 1
ATOM 838 N N . HIS A 1 107 ? -6.223 6.992 -1.526 1.00 72.06 107 HIS A N 1
ATOM 839 C CA . HIS A 1 107 ? -6.996 7.319 -0.316 1.00 72.06 107 HIS A CA 1
ATOM 840 C C . HIS A 1 107 ? -8.348 8.008 -0.585 1.00 72.06 107 HIS A C 1
ATOM 842 O O . HIS A 1 107 ? -9.351 7.571 -0.042 1.00 72.06 107 HIS A O 1
ATOM 848 N N . VAL A 1 108 ? -8.405 9.038 -1.445 1.00 74.88 108 VAL A N 1
ATOM 849 C CA . VAL A 1 108 ? -9.684 9.686 -1.828 1.00 74.88 108 VAL A CA 1
ATOM 850 C C . VAL A 1 108 ? -10.516 8.807 -2.773 1.00 74.88 108 VAL A C 1
ATOM 852 O O . VAL A 1 108 ? -11.634 8.417 -2.462 1.00 74.88 108 VAL A O 1
ATOM 855 N N . ARG A 1 109 ? -9.975 8.485 -3.956 1.00 78.38 109 ARG A N 1
ATOM 856 C CA . ARG A 1 109 ? -10.679 7.741 -5.012 1.00 78.38 109 ARG A CA 1
ATOM 857 C C . ARG A 1 109 ? -10.530 6.227 -4.828 1.00 78.38 109 ARG A C 1
ATOM 859 O O . ARG A 1 109 ? -9.930 5.547 -5.654 1.00 78.38 109 ARG A O 1
ATOM 866 N N . THR A 1 110 ? -11.064 5.698 -3.731 1.00 76.06 110 THR A N 1
ATOM 867 C CA . THR A 1 110 ? -10.909 4.283 -3.336 1.00 76.06 110 THR A CA 1
ATOM 868 C C . THR A 1 110 ? -11.438 3.289 -4.375 1.00 76.06 110 THR A C 1
ATOM 870 O O . THR A 1 110 ? -10.853 2.220 -4.539 1.00 76.06 110 THR A O 1
ATOM 873 N N . GLN A 1 111 ? -12.488 3.658 -5.117 1.00 79.31 111 GLN A N 1
ATOM 874 C CA . GLN A 1 111 ? -13.090 2.853 -6.189 1.00 79.31 111 GLN A CA 1
ATOM 875 C C . GLN A 1 111 ? -12.487 3.111 -7.588 1.00 79.31 111 GLN A C 1
ATOM 877 O O . GLN A 1 111 ? -13.014 2.620 -8.581 1.00 79.31 111 GLN A O 1
ATOM 882 N N . MET A 1 112 ? -11.393 3.876 -7.702 1.00 83.69 112 MET A N 1
ATOM 883 C CA . MET A 1 112 ? -10.706 4.116 -8.979 1.00 83.69 112 MET A CA 1
ATOM 884 C C . MET A 1 112 ? -9.564 3.101 -9.172 1.00 83.69 112 MET A C 1
ATOM 886 O O . MET A 1 112 ? -8.616 3.114 -8.377 1.00 83.69 112 MET A O 1
ATOM 890 N N . PRO A 1 113 ? -9.596 2.244 -10.215 1.00 87.50 113 PRO A N 1
ATOM 891 C CA . PRO A 1 113 ? -8.489 1.343 -10.522 1.00 87.50 113 PRO A CA 1
ATOM 892 C C . PRO A 1 113 ? -7.210 2.142 -10.782 1.00 87.50 113 PRO A C 1
ATOM 894 O O . PRO A 1 113 ? -7.129 2.911 -11.737 1.00 87.50 113 PRO A O 1
ATOM 897 N N . THR A 1 114 ? -6.212 1.979 -9.916 1.00 88.94 114 THR A N 1
ATOM 898 C CA . THR A 1 114 ? -4.960 2.745 -9.963 1.00 88.94 114 THR A CA 1
ATOM 899 C C . THR A 1 114 ? -3.792 1.782 -10.194 1.00 88.94 114 THR A C 1
ATOM 901 O O . THR A 1 114 ? -3.631 0.859 -9.391 1.00 88.94 114 THR A O 1
ATOM 904 N N . PRO A 1 115 ? -2.973 1.938 -11.253 1.00 91.19 115 PRO A N 1
ATOM 905 C CA . PRO A 1 115 ? -1.771 1.124 -11.440 1.00 91.19 115 PRO A CA 1
ATOM 906 C C . PRO A 1 115 ? -0.809 1.326 -10.266 1.00 91.19 115 PRO A C 1
ATOM 908 O O . PRO A 1 115 ? -0.599 2.454 -9.811 1.00 91.19 115 PRO A O 1
ATOM 911 N N . THR A 1 116 ? -0.223 0.237 -9.759 1.00 92.75 116 THR A N 1
ATOM 912 C CA . THR A 1 116 ? 0.777 0.343 -8.685 1.00 92.75 116 THR A CA 1
ATOM 913 C C . THR A 1 116 ? 2.008 1.106 -9.173 1.00 92.75 116 THR A C 1
ATOM 915 O O . THR A 1 116 ? 2.455 2.023 -8.483 1.00 92.75 116 THR A O 1
ATOM 918 N N . PHE A 1 117 ? 2.470 0.811 -10.392 1.00 95.75 117 PHE A N 1
ATOM 919 C CA . PHE A 1 117 ? 3.465 1.599 -11.113 1.00 95.75 117 PHE A CA 1
ATOM 920 C C . PHE A 1 117 ? 3.028 1.948 -12.542 1.00 95.75 117 PHE A C 1
ATOM 922 O O . PHE A 1 117 ? 2.500 1.103 -13.260 1.00 95.75 117 PHE A O 1
ATOM 929 N N . THR A 1 118 ? 3.346 3.165 -12.987 1.00 94.88 118 THR A N 1
ATOM 930 C CA . THR A 1 118 ? 3.288 3.579 -14.399 1.00 94.88 118 THR A CA 1
ATOM 931 C C . THR A 1 118 ? 4.693 3.948 -14.870 1.00 94.88 118 THR A C 1
ATOM 933 O O . THR A 1 118 ? 5.373 4.748 -14.224 1.00 94.88 118 THR A O 1
ATOM 936 N N . LEU A 1 119 ? 5.132 3.388 -16.000 1.00 95.12 119 LEU A N 1
ATOM 937 C CA . LEU A 1 119 ? 6.430 3.676 -16.618 1.00 95.12 119 LEU A CA 1
ATOM 938 C C . LEU A 1 119 ? 6.241 4.612 -17.820 1.00 95.12 119 LEU A C 1
ATOM 940 O O . LEU A 1 119 ? 5.452 4.308 -18.710 1.00 95.12 119 LEU A O 1
ATOM 944 N N . LEU A 1 120 ? 6.968 5.734 -17.864 1.00 93.25 120 LEU A N 1
ATOM 945 C CA . LEU A 1 120 ? 6.880 6.740 -18.934 1.00 93.25 120 LEU A CA 1
ATOM 946 C C . LEU A 1 120 ? 8.271 7.127 -19.458 1.00 93.25 120 LEU A C 1
ATOM 948 O O . LEU A 1 120 ? 9.026 7.848 -18.793 1.00 93.25 120 LEU A O 1
ATOM 952 N N . ALA A 1 121 ? 8.605 6.706 -20.677 1.00 93.31 121 ALA A N 1
ATOM 953 C CA . ALA A 1 121 ? 9.837 7.114 -21.344 1.00 93.31 121 ALA A CA 1
ATOM 954 C C . ALA A 1 121 ? 9.762 8.574 -21.818 1.00 93.31 121 ALA A C 1
ATOM 956 O O . ALA A 1 121 ? 8.988 8.914 -22.710 1.00 93.31 121 ALA A O 1
ATOM 957 N N . HIS A 1 122 ? 10.600 9.430 -21.236 1.00 90.44 122 HIS A N 1
ATOM 958 C CA . HIS A 1 122 ? 10.787 10.820 -21.667 1.00 90.44 122 HIS A CA 1
ATOM 959 C C . HIS A 1 122 ? 11.868 10.931 -22.749 1.00 90.44 122 HIS A C 1
ATOM 961 O O . HIS A 1 122 ? 11.814 11.813 -23.598 1.00 90.44 122 HIS A O 1
ATOM 967 N N . SER A 1 123 ? 12.851 10.034 -22.710 1.00 92.06 123 SER A N 1
ATOM 968 C CA . SER A 1 123 ? 13.780 9.740 -23.800 1.00 92.06 123 SER A CA 1
ATOM 969 C C . SER A 1 123 ? 14.345 8.336 -23.596 1.00 92.06 123 SER A C 1
ATOM 971 O O . SER A 1 123 ? 14.175 7.751 -22.524 1.00 92.06 123 SER A O 1
ATOM 973 N N . TRP A 1 124 ? 15.098 7.806 -24.561 1.00 91.50 124 TRP A N 1
ATOM 974 C CA . TRP A 1 124 ? 15.814 6.538 -24.375 1.00 91.50 124 TRP A CA 1
ATOM 975 C C . TRP A 1 124 ? 16.811 6.555 -23.196 1.00 91.50 124 TRP A C 1
ATOM 977 O O . TRP A 1 124 ? 17.115 5.503 -22.644 1.00 91.50 124 TRP A O 1
ATOM 987 N N . ARG A 1 125 ? 17.272 7.739 -22.753 1.00 92.81 125 ARG A N 1
ATOM 988 C CA . ARG A 1 125 ? 18.095 7.914 -21.537 1.00 92.81 125 ARG A CA 1
ATOM 989 C C . ARG A 1 125 ? 17.298 8.233 -20.266 1.00 92.81 125 ARG A C 1
ATOM 991 O O . ARG A 1 125 ? 17.911 8.322 -19.205 1.00 92.81 125 ARG A O 1
ATOM 998 N N . LYS A 1 126 ? 15.981 8.467 -20.324 1.00 93.44 126 LYS A N 1
ATOM 999 C CA . LYS A 1 126 ? 15.196 8.929 -19.164 1.00 93.44 126 LYS A CA 1
ATOM 1000 C C . LYS A 1 126 ? 13.823 8.267 -19.089 1.00 93.44 126 LYS A C 1
ATOM 1002 O O . LYS A 1 126 ? 12.939 8.557 -19.896 1.00 93.44 126 LYS A O 1
ATOM 1007 N N . ILE A 1 127 ? 13.609 7.499 -18.026 1.00 95.69 127 ILE A N 1
ATOM 1008 C CA . ILE A 1 127 ? 12.330 6.865 -17.700 1.00 95.69 127 ILE A CA 1
ATOM 1009 C C . ILE A 1 127 ? 11.804 7.476 -16.397 1.00 95.69 127 ILE A C 1
ATOM 1011 O O . ILE A 1 127 ? 12.534 7.575 -15.411 1.00 95.69 127 ILE A O 1
ATOM 1015 N N . ARG A 1 128 ? 10.538 7.901 -16.384 1.00 94.19 128 ARG A N 1
ATOM 1016 C CA . ARG A 1 128 ? 9.822 8.287 -15.162 1.00 94.19 128 ARG A CA 1
ATOM 1017 C C . ARG A 1 128 ? 9.025 7.081 -14.670 1.00 94.19 128 ARG A C 1
ATOM 1019 O O . ARG A 1 128 ? 8.283 6.479 -15.442 1.00 94.19 128 ARG A O 1
ATOM 1026 N N . VAL A 1 129 ? 9.188 6.748 -13.398 1.00 96.38 129 VAL A N 1
ATOM 1027 C CA . VAL A 1 129 ? 8.499 5.669 -12.689 1.00 96.38 129 VAL A CA 1
ATOM 1028 C C . VAL A 1 129 ? 7.549 6.332 -11.699 1.00 96.38 129 VAL A C 1
ATOM 1030 O O . VAL A 1 129 ? 7.994 6.994 -10.762 1.00 96.38 129 VAL A O 1
ATOM 1033 N N . ILE A 1 130 ? 6.244 6.217 -11.927 1.00 94.94 130 ILE A N 1
ATOM 1034 C CA . ILE A 1 130 ? 5.214 6.827 -11.080 1.00 94.94 130 ILE A CA 1
ATOM 1035 C C . ILE A 1 130 ? 4.608 5.743 -10.193 1.00 94.94 130 ILE A C 1
ATOM 1037 O O . ILE A 1 130 ? 4.089 4.768 -10.725 1.00 94.94 130 ILE A O 1
ATOM 1041 N N . TYR A 1 131 ? 4.626 5.916 -8.870 1.00 94.75 131 TYR A N 1
ATOM 1042 C CA . TYR A 1 131 ? 3.954 5.007 -7.930 1.00 94.75 131 TYR A CA 1
ATOM 1043 C C . TYR A 1 131 ? 2.590 5.560 -7.512 1.00 94.75 131 TYR A C 1
ATOM 1045 O O . TYR A 1 131 ? 2.506 6.707 -7.060 1.00 94.75 131 TYR A O 1
ATOM 1053 N N . ALA A 1 132 ? 1.536 4.743 -7.628 1.00 90.38 132 ALA A N 1
ATOM 1054 C CA . ALA A 1 132 ? 0.165 5.042 -7.184 1.00 90.38 132 ALA A CA 1
ATOM 1055 C C . ALA A 1 132 ? -0.395 6.414 -7.638 1.00 90.38 132 ALA A C 1
ATOM 1057 O O . ALA A 1 132 ? -1.215 7.015 -6.943 1.00 90.38 132 ALA A O 1
ATOM 1058 N N . GLY A 1 133 ? 0.099 6.949 -8.762 1.00 89.00 133 GLY A N 1
ATOM 1059 C CA . GLY A 1 133 ? -0.208 8.303 -9.242 1.00 89.00 133 GLY A CA 1
ATOM 1060 C C . GLY A 1 133 ? 0.286 9.455 -8.350 1.00 89.00 133 GLY A C 1
ATOM 1061 O O . GLY A 1 133 ? -0.133 10.583 -8.566 1.00 89.00 133 GLY A O 1
ATOM 1062 N N . ALA A 1 134 ? 1.124 9.199 -7.336 1.00 89.62 134 ALA A N 1
ATOM 1063 C CA . ALA A 1 134 ? 1.331 10.130 -6.216 1.00 89.62 134 ALA A CA 1
ATOM 1064 C C . ALA A 1 134 ? 2.789 10.313 -5.742 1.00 89.62 134 ALA A C 1
ATOM 1066 O O . ALA A 1 134 ? 3.023 11.076 -4.796 1.00 89.62 134 ALA A O 1
ATOM 1067 N N . TYR A 1 135 ? 3.737 9.612 -6.371 1.00 93.62 135 TYR A N 1
ATOM 1068 C CA . TYR A 1 135 ? 5.182 9.872 -6.335 1.00 93.62 135 TYR A CA 1
ATOM 1069 C C . TYR A 1 135 ? 5.741 9.698 -7.748 1.00 93.62 135 TYR A C 1
ATOM 1071 O O . TYR A 1 135 ? 5.323 8.784 -8.459 1.00 93.62 135 TYR A O 1
ATOM 1079 N N . SER A 1 136 ? 6.699 10.537 -8.132 1.00 93.69 136 SER A N 1
ATOM 1080 C CA . SER A 1 136 ? 7.410 10.483 -9.414 1.00 93.69 136 SER A CA 1
ATOM 1081 C C . SER A 1 136 ? 8.885 10.220 -9.132 1.00 93.69 136 SER A C 1
ATOM 1083 O O . SER A 1 136 ? 9.487 10.936 -8.342 1.00 93.69 136 SER A O 1
ATOM 1085 N N . ILE A 1 137 ? 9.476 9.207 -9.759 1.00 95.19 137 ILE A N 1
ATOM 1086 C CA . ILE A 1 137 ? 10.900 8.867 -9.648 1.00 95.19 137 ILE A CA 1
ATOM 1087 C C . ILE A 1 137 ? 11.509 8.953 -11.051 1.00 95.19 137 ILE A C 1
ATOM 1089 O O . ILE A 1 137 ? 10.973 8.371 -11.992 1.00 95.19 137 ILE A O 1
ATOM 1093 N N . GLU A 1 138 ? 12.616 9.675 -11.229 1.00 94.81 138 GLU A N 1
ATOM 1094 C CA . GLU A 1 138 ? 13.316 9.747 -12.521 1.00 94.81 138 GLU A CA 1
ATOM 1095 C C . GLU A 1 138 ? 14.532 8.814 -12.508 1.00 94.81 138 GLU A C 1
ATOM 1097 O O . GLU A 1 138 ? 15.464 9.012 -11.726 1.00 94.81 138 GLU A O 1
ATOM 1102 N N . VAL A 1 139 ? 14.528 7.826 -13.406 1.00 96.81 139 VAL A N 1
ATOM 1103 C CA . VAL A 1 139 ? 15.651 6.924 -13.684 1.00 96.81 139 VAL A CA 1
ATOM 1104 C C . VAL A 1 139 ? 16.346 7.397 -14.960 1.00 96.81 139 VAL A C 1
ATOM 1106 O O . VAL A 1 139 ? 15.786 7.341 -16.058 1.00 96.81 139 VAL A O 1
ATOM 1109 N N . GLY A 1 140 ? 17.569 7.899 -14.806 1.00 95.75 140 GLY A N 1
ATOM 1110 C CA . GLY A 1 140 ? 18.464 8.256 -15.903 1.00 95.75 140 GLY A CA 1
ATOM 1111 C C . GLY A 1 140 ? 19.418 7.110 -16.230 1.00 95.75 140 GLY A C 1
ATOM 1112 O O . GLY A 1 140 ? 20.105 6.619 -15.339 1.00 95.75 140 GLY A O 1
ATOM 1113 N N . ILE A 1 141 ? 19.491 6.703 -17.493 1.00 95.19 141 ILE A N 1
ATOM 1114 C CA . ILE A 1 141 ? 20.430 5.686 -17.983 1.00 95.19 141 ILE A CA 1
ATOM 1115 C C . ILE A 1 141 ? 21.698 6.405 -18.449 1.00 95.19 141 ILE A C 1
ATOM 1117 O O . ILE A 1 141 ? 21.634 7.269 -19.329 1.00 95.19 141 ILE A O 1
ATOM 1121 N N . ARG A 1 142 ? 22.845 6.079 -17.839 1.00 90.44 142 ARG A N 1
ATOM 1122 C CA . ARG A 1 142 ? 24.149 6.662 -18.202 1.00 90.44 142 ARG A CA 1
ATOM 1123 C C . ARG A 1 142 ? 24.885 5.811 -19.237 1.00 90.44 142 ARG A C 1
ATOM 1125 O O . ARG A 1 142 ? 25.484 6.374 -20.148 1.00 90.44 142 ARG A O 1
ATOM 1132 N N . GLY A 1 143 ? 24.748 4.491 -19.134 1.00 83.88 143 GLY A N 1
ATOM 1133 C CA . GLY A 1 143 ? 25.547 3.506 -19.866 1.00 83.88 143 GLY A CA 1
ATOM 1134 C C . GLY A 1 143 ? 26.617 2.893 -18.960 1.00 83.88 143 GLY A C 1
ATOM 1135 O O . GLY A 1 143 ? 26.690 3.231 -17.776 1.00 83.88 143 GLY A O 1
ATOM 1136 N N . GLY A 1 144 ? 27.400 1.947 -19.477 1.00 85.38 144 GLY A N 1
ATOM 1137 C CA . GLY A 1 144 ? 28.458 1.269 -18.714 1.00 85.38 144 GLY A CA 1
ATOM 1138 C C . GLY A 1 144 ? 27.928 0.462 -17.522 1.00 85.38 144 GLY A C 1
ATOM 1139 O O . GLY A 1 144 ? 28.632 0.279 -16.534 1.00 85.38 144 GLY A O 1
ATOM 1140 N N . GLY A 1 145 ? 26.661 0.034 -17.573 1.00 88.56 145 GLY A N 1
ATOM 1141 C CA . GLY A 1 145 ? 25.984 -0.628 -16.452 1.00 88.56 145 GLY A CA 1
ATOM 1142 C C . GLY A 1 145 ? 25.569 0.299 -15.299 1.00 88.56 145 GLY A C 1
ATOM 1143 O O . GLY A 1 145 ? 25.210 -0.210 -14.235 1.00 88.56 145 GLY A O 1
ATOM 1144 N N . ILE A 1 146 ? 25.581 1.627 -15.487 1.00 93.06 146 ILE A N 1
ATOM 1145 C CA . ILE A 1 146 ? 25.222 2.624 -14.462 1.00 93.06 146 ILE A CA 1
ATOM 1146 C C . ILE A 1 146 ? 23.904 3.343 -14.803 1.00 93.06 146 ILE A C 1
ATOM 1148 O O . ILE A 1 146 ? 23.649 3.775 -15.936 1.00 93.06 146 ILE A O 1
ATOM 1152 N N . VAL A 1 147 ? 23.078 3.531 -13.772 1.00 95.88 147 VAL A N 1
ATOM 1153 C CA . VAL A 1 147 ? 21.888 4.394 -13.767 1.00 95.88 147 VAL A CA 1
ATOM 1154 C C . VAL A 1 147 ? 21.990 5.444 -12.660 1.00 95.88 147 VAL A C 1
ATOM 1156 O O . VAL A 1 147 ? 22.756 5.305 -11.712 1.00 95.88 147 VAL A O 1
ATOM 1159 N N . THR A 1 148 ? 21.190 6.502 -12.753 1.00 95.12 148 THR A N 1
ATOM 1160 C CA . THR A 1 148 ? 21.031 7.507 -11.695 1.00 95.12 148 THR A CA 1
ATOM 1161 C C . THR A 1 148 ? 19.556 7.669 -11.355 1.00 95.12 148 THR A C 1
ATOM 1163 O O . THR A 1 148 ? 18.775 8.022 -12.241 1.00 95.12 148 THR A O 1
ATOM 1166 N N . ILE A 1 149 ? 19.174 7.448 -10.097 1.00 95.81 149 ILE A N 1
ATOM 1167 C CA . ILE A 1 149 ? 17.796 7.594 -9.610 1.00 95.81 149 ILE A CA 1
ATOM 1168 C C . ILE A 1 149 ? 17.673 8.892 -8.806 1.00 95.81 149 ILE A C 1
ATOM 1170 O O . ILE A 1 149 ? 18.501 9.169 -7.939 1.00 95.81 149 ILE A O 1
ATOM 1174 N N . ARG A 1 150 ? 16.631 9.688 -9.059 1.00 91.88 150 ARG A N 1
ATOM 1175 C CA . ARG A 1 150 ? 16.281 10.863 -8.242 1.00 91.88 150 ARG A CA 1
ATOM 1176 C C . ARG A 1 150 ? 14.785 10.933 -7.970 1.00 91.88 150 ARG A C 1
ATOM 1178 O O . ARG A 1 150 ? 13.991 10.356 -8.715 1.00 91.88 150 ARG A O 1
ATOM 1185 N N . ASP A 1 151 ? 14.408 11.732 -6.978 1.00 91.38 151 ASP A N 1
ATOM 1186 C CA . ASP A 1 151 ? 13.022 12.161 -6.837 1.00 91.38 151 ASP A CA 1
ATOM 1187 C C . ASP A 1 151 ? 12.653 13.079 -8.018 1.00 91.38 151 ASP A C 1
ATOM 1189 O O . ASP A 1 151 ? 13.359 14.041 -8.351 1.00 91.38 151 ASP A O 1
ATOM 1193 N N . GLY A 1 152 ? 11.579 12.706 -8.706 1.00 89.06 152 GLY A N 1
ATOM 1194 C CA . GLY A 1 152 ? 11.031 13.359 -9.883 1.00 89.06 152 GLY A CA 1
ATOM 1195 C C . GLY A 1 152 ? 9.928 14.370 -9.567 1.00 89.06 152 GLY A C 1
ATOM 1196 O O . GLY A 1 152 ? 9.380 14.923 -10.521 1.00 89.06 152 GLY A O 1
ATOM 1197 N N . SER A 1 153 ? 9.600 14.620 -8.291 1.00 86.50 153 SER A N 1
ATOM 1198 C CA . SER A 1 153 ? 8.794 15.783 -7.884 1.00 86.50 153 SER A CA 1
ATOM 1199 C C . SER A 1 153 ? 9.569 17.098 -7.972 1.00 86.50 153 SER A C 1
ATOM 1201 O O . SER A 1 153 ? 8.963 18.154 -8.088 1.00 86.50 153 SER A O 1
ATOM 1203 N N . TYR A 1 154 ? 10.901 17.064 -7.887 1.00 80.56 154 TYR A N 1
ATOM 1204 C CA . TYR A 1 154 ? 11.735 18.268 -7.917 1.00 80.56 154 TYR A CA 1
ATOM 1205 C C . TYR A 1 154 ? 12.094 18.664 -9.355 1.00 80.56 154 TYR A C 1
ATOM 1207 O O . TYR A 1 154 ? 12.451 17.810 -10.181 1.00 80.56 154 TYR A O 1
ATOM 1215 N N . SER A 1 155 ? 12.053 19.965 -9.653 1.00 69.06 155 SER A N 1
ATOM 1216 C CA . SER A 1 155 ? 12.555 20.508 -10.921 1.00 69.06 155 SER A CA 1
ATOM 1217 C C . SER A 1 155 ? 14.081 20.358 -11.034 1.00 69.06 155 SER A C 1
ATOM 1219 O O . SER A 1 155 ? 14.782 20.189 -10.037 1.00 69.06 155 SER A O 1
ATOM 1221 N N . LYS A 1 156 ? 14.607 20.406 -12.267 1.00 61.59 156 LYS A N 1
ATOM 1222 C CA . LYS A 1 156 ? 16.057 20.526 -12.537 1.00 61.59 156 LYS A CA 1
ATOM 1223 C C . LYS A 1 156 ? 16.501 21.950 -12.872 1.00 61.59 156 LYS A C 1
ATOM 1225 O O . LYS A 1 156 ? 17.696 22.216 -12.864 1.00 61.59 156 LYS A O 1
ATOM 1230 N N . PHE A 1 157 ? 15.556 22.815 -13.231 1.00 55.12 157 PHE A N 1
ATOM 1231 C CA . PHE A 1 157 ? 15.825 24.124 -13.836 1.00 55.12 157 PHE A CA 1
ATOM 1232 C C . PHE A 1 157 ? 15.168 25.275 -13.070 1.00 55.12 157 PHE A C 1
ATOM 1234 O O . PHE A 1 157 ? 15.605 26.413 -13.180 1.00 55.12 157 PHE A O 1
ATOM 1241 N N . ASP A 1 158 ? 14.132 24.967 -12.291 1.00 49.72 158 ASP A N 1
ATOM 1242 C CA . ASP A 1 158 ? 13.367 25.926 -11.505 1.00 49.72 158 ASP A CA 1
ATOM 1243 C C . ASP A 1 158 ? 13.705 25.778 -10.013 1.00 49.72 158 ASP A C 1
ATOM 1245 O O . ASP A 1 158 ? 14.031 24.684 -9.541 1.00 49.72 158 ASP A O 1
ATOM 1249 N N . ARG A 1 159 ? 13.612 26.885 -9.273 1.00 49.75 159 ARG A N 1
ATOM 1250 C CA . ARG A 1 159 ? 13.662 26.926 -7.805 1.00 49.75 159 ARG A CA 1
ATOM 1251 C C . ARG A 1 159 ? 12.304 26.606 -7.166 1.00 49.75 159 ARG A C 1
ATOM 1253 O O . ARG A 1 159 ? 12.259 26.440 -5.948 1.00 49.75 159 ARG A O 1
ATOM 1260 N N . ALA A 1 160 ? 11.231 26.496 -7.956 1.00 51.22 160 ALA A N 1
ATOM 1261 C CA . ALA A 1 160 ? 9.951 25.939 -7.524 1.00 51.22 160 ALA A CA 1
ATOM 1262 C C . ALA A 1 160 ? 10.165 24.590 -6.794 1.00 51.22 160 ALA A C 1
ATOM 1264 O O . ALA A 1 160 ? 10.787 23.678 -7.352 1.00 51.22 160 ALA A O 1
ATOM 1265 N N . PRO A 1 161 ? 9.698 24.444 -5.539 1.00 56.19 161 PRO A N 1
ATOM 1266 C CA . PRO A 1 161 ? 10.126 23.346 -4.671 1.00 56.19 161 PRO A CA 1
ATOM 1267 C C . PRO A 1 161 ? 9.525 21.988 -5.052 1.00 56.19 161 PRO A C 1
ATOM 1269 O O . PRO A 1 161 ? 10.064 20.957 -4.653 1.00 56.19 161 PRO A O 1
ATOM 1272 N N . ILE A 1 162 ? 8.402 21.974 -5.775 1.00 58.31 162 ILE A N 1
ATOM 1273 C CA . ILE A 1 162 ? 7.638 20.786 -6.169 1.00 58.31 162 ILE A CA 1
ATOM 1274 C C . ILE A 1 162 ? 7.015 21.066 -7.549 1.00 58.31 162 ILE A C 1
ATOM 1276 O O . ILE A 1 162 ? 6.574 22.181 -7.806 1.00 58.31 162 ILE A O 1
ATOM 1280 N N . VAL A 1 163 ? 6.977 20.065 -8.429 1.00 60.78 163 VAL A N 1
ATOM 1281 C CA . VAL A 1 163 ? 6.139 20.039 -9.639 1.00 60.78 163 VAL A CA 1
ATOM 1282 C C . VAL A 1 163 ? 4.747 19.559 -9.221 1.00 60.78 163 VAL A C 1
ATOM 1284 O O . VAL A 1 163 ? 4.614 18.402 -8.818 1.00 60.78 163 VAL A O 1
ATOM 1287 N N . ASP A 1 164 ? 3.740 20.435 -9.304 1.00 59.62 164 ASP A N 1
ATOM 1288 C CA . ASP A 1 164 ? 2.453 20.354 -8.574 1.00 59.62 164 ASP A CA 1
ATOM 1289 C C . ASP A 1 164 ? 1.701 19.006 -8.615 1.00 59.62 164 ASP A C 1
ATOM 1291 O O . ASP A 1 164 ? 0.969 18.676 -7.684 1.00 59.62 164 ASP A O 1
ATOM 1295 N N . GLU A 1 165 ? 1.890 18.196 -9.658 1.00 79.00 165 GLU A N 1
ATOM 1296 C CA . GLU A 1 165 ? 1.255 16.878 -9.806 1.00 79.00 165 GLU A CA 1
ATOM 1297 C C . GLU A 1 165 ? 1.757 15.818 -8.803 1.00 79.00 165 GLU A C 1
ATOM 1299 O O . GLU A 1 165 ? 1.014 14.898 -8.451 1.00 79.00 165 GLU A O 1
ATOM 1304 N N . PHE A 1 166 ? 3.014 15.902 -8.346 1.00 87.12 166 PHE A N 1
ATOM 1305 C CA . PHE A 1 166 ? 3.659 14.845 -7.554 1.00 87.12 166 PHE A CA 1
ATOM 1306 C C . PHE A 1 166 ? 4.288 15.402 -6.280 1.00 87.12 166 PHE A C 1
ATOM 1308 O O . PHE A 1 166 ? 5.223 16.190 -6.338 1.00 87.12 166 PHE A O 1
ATOM 1315 N N . ALA A 1 167 ? 3.857 14.924 -5.112 1.00 90.12 167 ALA A N 1
ATOM 1316 C CA . ALA A 1 167 ? 4.498 15.292 -3.849 1.00 90.12 167 ALA A CA 1
ATOM 1317 C C . ALA A 1 167 ? 5.765 14.439 -3.567 1.00 90.12 167 ALA A C 1
ATOM 1319 O O . ALA A 1 167 ? 5.793 13.274 -3.970 1.00 90.12 167 ALA A O 1
ATOM 1320 N N . PRO A 1 168 ? 6.780 14.964 -2.845 1.00 90.88 168 PRO A N 1
ATOM 1321 C CA . PRO A 1 168 ? 8.086 14.311 -2.674 1.00 90.88 168 PRO A CA 1
ATOM 1322 C C . PRO A 1 168 ? 8.087 12.946 -1.977 1.00 90.88 168 PRO A C 1
ATOM 1324 O O . PRO A 1 168 ? 7.429 12.746 -0.948 1.00 90.88 168 PRO A O 1
ATOM 1327 N N . ALA A 1 169 ? 8.930 12.039 -2.471 1.00 93.31 169 ALA A N 1
ATOM 1328 C CA . ALA A 1 169 ? 9.267 10.755 -1.861 1.00 93.31 169 ALA A CA 1
ATOM 1329 C C . ALA A 1 169 ? 10.281 10.951 -0.713 1.00 93.31 169 ALA A C 1
ATOM 1331 O O . ALA A 1 169 ? 11.465 10.620 -0.814 1.00 93.31 169 ALA A O 1
ATOM 1332 N N . GLN A 1 170 ? 9.813 11.523 0.401 1.00 92.31 170 GLN A N 1
ATOM 1333 C CA . GLN A 1 170 ? 10.641 11.809 1.579 1.00 92.31 170 GLN A CA 1
ATOM 1334 C C . GLN A 1 170 ? 11.484 10.597 2.017 1.00 92.31 170 GLN A C 1
ATOM 1336 O O . GLN A 1 170 ? 10.983 9.485 2.161 1.00 92.31 170 GLN A O 1
ATOM 1341 N N . GLY A 1 171 ? 12.781 10.828 2.241 1.00 92.06 171 GLY A N 1
ATOM 1342 C CA . GLY A 1 171 ? 13.741 9.784 2.614 1.00 92.06 171 GLY A CA 1
ATOM 1343 C C . GLY A 1 171 ? 14.341 8.992 1.445 1.00 92.06 171 GLY A C 1
ATOM 1344 O O . GLY A 1 171 ? 15.213 8.162 1.699 1.00 92.06 171 GLY A O 1
ATOM 1345 N N . LEU A 1 172 ? 13.958 9.253 0.183 1.00 94.50 172 LEU A N 1
ATOM 1346 C CA . LEU A 1 172 ? 14.439 8.494 -0.985 1.00 94.50 172 LEU A CA 1
ATOM 1347 C C . LEU A 1 172 ? 15.971 8.434 -1.070 1.00 94.50 172 LEU A C 1
ATOM 1349 O O . LEU A 1 172 ? 16.512 7.344 -1.212 1.00 94.50 172 LEU A O 1
ATOM 1353 N N . LYS A 1 173 ? 16.688 9.561 -0.940 1.00 91.38 173 LYS A N 1
ATOM 1354 C CA . LYS A 1 173 ? 18.164 9.559 -1.004 1.00 91.38 173 LYS A CA 1
ATOM 1355 C C . LYS A 1 173 ? 18.790 8.656 0.071 1.00 91.38 173 LYS A C 1
ATOM 1357 O O . LYS A 1 173 ? 19.734 7.933 -0.222 1.00 91.38 173 LYS A O 1
ATOM 1362 N N . THR A 1 174 ? 18.233 8.649 1.283 1.00 93.06 174 THR A N 1
ATOM 1363 C CA . THR A 1 174 ? 18.669 7.770 2.380 1.00 93.06 174 THR A CA 1
ATOM 1364 C C . THR A 1 174 ? 18.339 6.305 2.092 1.00 93.06 174 THR A C 1
ATOM 1366 O O . THR A 1 174 ? 19.146 5.426 2.368 1.00 93.06 174 THR A O 1
ATOM 1369 N N . PHE A 1 175 ? 17.166 6.009 1.523 1.00 96.06 175 PHE A N 1
ATOM 1370 C CA . PHE A 1 175 ? 16.821 4.655 1.076 1.00 96.06 175 PHE A CA 1
ATOM 1371 C C . PHE A 1 175 ? 17.803 4.156 0.002 1.00 96.06 175 PHE A C 1
ATOM 1373 O O . PHE A 1 175 ? 18.402 3.095 0.170 1.00 96.06 175 PHE A O 1
ATOM 1380 N N . LEU A 1 176 ? 18.042 4.956 -1.041 1.00 95.25 176 LEU A N 1
ATOM 1381 C CA . LEU A 1 176 ? 18.928 4.612 -2.155 1.00 95.25 176 LEU A CA 1
ATOM 1382 C C . LEU A 1 176 ? 20.407 4.516 -1.753 1.00 95.25 176 LEU A C 1
ATOM 1384 O O . LEU A 1 176 ? 21.118 3.705 -2.340 1.00 95.25 176 LEU A O 1
ATOM 1388 N N . SER A 1 177 ? 20.883 5.264 -0.747 1.00 92.31 177 SER A N 1
ATOM 1389 C CA . SER A 1 177 ? 22.292 5.198 -0.317 1.00 92.31 177 SER A CA 1
ATOM 1390 C C . SER A 1 177 ? 22.712 3.826 0.224 1.00 92.31 177 SER A C 1
ATOM 1392 O O . SER A 1 177 ? 23.899 3.542 0.266 1.00 92.31 177 SER A O 1
ATOM 1394 N N . ARG A 1 178 ? 21.759 2.952 0.580 1.00 90.38 178 ARG A N 1
ATOM 1395 C CA . ARG A 1 178 ? 22.009 1.543 0.956 1.00 90.38 178 ARG A CA 1
ATOM 1396 C C . ARG A 1 178 ? 22.278 0.618 -0.237 1.00 90.38 178 ARG A C 1
ATOM 1398 O O . ARG A 1 178 ? 22.639 -0.537 -0.049 1.00 90.38 178 ARG A O 1
ATOM 1405 N N . TYR A 1 179 ? 22.051 1.109 -1.452 1.00 91.31 179 TYR A N 1
ATOM 1406 C CA . TYR A 1 179 ? 22.223 0.370 -2.702 1.00 91.31 179 TYR A CA 1
ATOM 1407 C C . TYR A 1 179 ? 23.426 0.869 -3.516 1.00 91.31 179 TYR A C 1
ATOM 1409 O O . TYR A 1 179 ? 23.826 0.190 -4.460 1.00 91.31 179 TYR A O 1
ATOM 1417 N N . VAL A 1 180 ? 24.010 2.014 -3.148 1.00 88.69 180 VAL A N 1
ATOM 1418 C CA . VAL A 1 180 ? 25.243 2.550 -3.744 1.00 88.69 180 VAL A CA 1
ATOM 1419 C C . VAL A 1 180 ? 26.421 1.659 -3.349 1.00 88.69 180 VAL A C 1
ATOM 1421 O O . VAL A 1 180 ? 26.519 1.241 -2.201 1.00 88.69 180 VAL A O 1
ATOM 1424 N N . ASP A 1 181 ? 27.306 1.364 -4.298 1.00 78.31 181 ASP A N 1
ATOM 1425 C CA . ASP A 1 181 ? 28.598 0.727 -4.031 1.00 78.31 181 ASP A CA 1
ATOM 1426 C C . ASP A 1 181 ? 29.669 1.810 -3.844 1.00 78.31 181 ASP A C 1
ATOM 1428 O O . ASP A 1 181 ? 29.764 2.726 -4.665 1.00 78.31 181 ASP A O 1
ATOM 1432 N N . ASP A 1 182 ? 30.515 1.707 -2.815 1.00 67.06 182 ASP A N 1
ATOM 1433 C CA . ASP A 1 182 ? 31.541 2.725 -2.518 1.00 67.06 182 ASP A CA 1
ATOM 1434 C C . ASP A 1 182 ? 32.523 2.946 -3.684 1.00 67.06 182 ASP A C 1
ATOM 1436 O O . ASP A 1 182 ? 32.984 4.061 -3.936 1.00 67.06 182 ASP A O 1
ATOM 1440 N N . SER A 1 183 ? 32.776 1.896 -4.469 1.00 63.09 183 SER A N 1
ATOM 1441 C CA . SER A 1 183 ? 33.588 1.945 -5.689 1.00 63.09 183 SER A CA 1
ATOM 1442 C C . SER A 1 183 ? 32.952 2.759 -6.826 1.00 63.09 183 SER A C 1
ATOM 1444 O O . SER A 1 183 ? 33.679 3.304 -7.659 1.00 63.09 183 SER A O 1
ATOM 1446 N N . LEU A 1 184 ? 31.619 2.892 -6.863 1.00 64.19 184 LEU A N 1
ATOM 1447 C CA . LEU A 1 184 ? 30.919 3.794 -7.785 1.00 64.19 184 LEU A CA 1
ATOM 1448 C C . LEU A 1 184 ? 30.994 5.240 -7.295 1.00 64.19 184 LEU A C 1
ATOM 1450 O O . LEU A 1 184 ? 31.218 6.135 -8.107 1.00 64.19 184 LEU A O 1
ATOM 1454 N N . SER A 1 185 ? 30.860 5.463 -5.983 1.00 61.00 185 SER A N 1
ATOM 1455 C CA . SER A 1 185 ? 31.032 6.787 -5.371 1.00 61.00 185 SER A CA 1
ATOM 1456 C C . SER A 1 185 ? 32.414 7.362 -5.687 1.00 61.00 185 SER A C 1
ATOM 1458 O O . SER A 1 185 ? 32.507 8.479 -6.187 1.00 61.00 185 SER A O 1
ATOM 1460 N N . ALA A 1 186 ? 33.480 6.578 -5.487 1.00 54.72 186 ALA A N 1
ATOM 1461 C CA . ALA A 1 186 ? 34.849 6.999 -5.788 1.00 54.72 186 ALA A CA 1
ATOM 1462 C C . ALA A 1 186 ? 35.066 7.314 -7.282 1.00 54.72 186 ALA A C 1
ATOM 1464 O O . ALA A 1 186 ? 35.648 8.344 -7.615 1.00 54.72 186 ALA A O 1
ATOM 1465 N N . ARG A 1 187 ? 34.560 6.466 -8.192 1.00 58.25 187 ARG A N 1
ATOM 1466 C CA . ARG A 1 187 ? 34.675 6.693 -9.647 1.00 58.25 187 ARG A CA 1
ATOM 1467 C C . ARG A 1 187 ? 33.934 7.941 -10.113 1.00 58.25 187 ARG A C 1
ATOM 1469 O O . ARG A 1 187 ? 34.445 8.662 -10.956 1.00 58.25 187 ARG A O 1
ATOM 1476 N N . LEU A 1 188 ? 32.746 8.202 -9.574 1.00 58.91 188 LEU A N 1
ATOM 1477 C CA . LEU A 1 188 ? 31.944 9.351 -9.992 1.00 58.91 188 LEU A CA 1
ATOM 1478 C C . LEU A 1 188 ? 32.431 10.662 -9.372 1.00 58.91 188 LEU A C 1
ATOM 1480 O O . LEU A 1 188 ? 32.312 11.688 -10.023 1.00 58.91 188 LEU A O 1
ATOM 1484 N N . VAL A 1 189 ? 33.054 10.636 -8.190 1.00 56.75 189 VAL A N 1
ATOM 1485 C CA . VAL A 1 189 ? 33.811 11.793 -7.677 1.00 56.75 189 VAL A CA 1
ATOM 1486 C C . VAL A 1 189 ? 35.017 12.110 -8.573 1.00 56.75 189 VAL A C 1
ATOM 1488 O O . VAL A 1 189 ? 35.326 13.279 -8.757 1.00 56.75 189 VAL A O 1
ATOM 1491 N N . ALA A 1 190 ? 35.652 11.103 -9.184 1.00 53.12 190 ALA A N 1
ATOM 1492 C CA . ALA A 1 190 ? 36.745 11.316 -10.137 1.00 53.12 190 ALA A CA 1
ATOM 1493 C C . ALA A 1 190 ? 36.290 11.807 -11.531 1.00 53.12 190 ALA A C 1
ATOM 1495 O O . ALA A 1 190 ? 37.079 12.440 -12.223 1.00 53.12 190 ALA A O 1
ATOM 1496 N N . GLU A 1 191 ? 35.044 11.547 -11.954 1.00 51.28 191 GLU A N 1
ATOM 1497 C CA . GLU A 1 191 ? 34.485 12.112 -13.203 1.00 51.28 191 GLU A CA 1
ATOM 1498 C C . GLU A 1 191 ? 33.761 13.459 -13.011 1.00 51.28 191 GLU A C 1
ATOM 1500 O O . GLU A 1 191 ? 33.580 14.191 -13.982 1.00 51.28 191 GLU A O 1
ATOM 1505 N N . ASP A 1 192 ? 33.358 13.801 -11.782 1.00 49.66 192 ASP A N 1
ATOM 1506 C CA . ASP A 1 192 ? 32.761 15.102 -11.422 1.00 49.66 192 ASP A CA 1
ATOM 1507 C C . ASP A 1 192 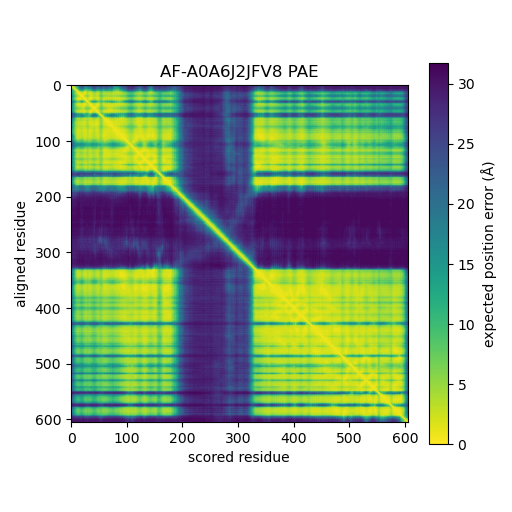? 33.825 16.118 -10.937 1.00 49.66 192 ASP A C 1
ATOM 1509 O O . ASP A 1 192 ? 33.483 17.251 -10.595 1.00 49.66 192 ASP A O 1
ATOM 1513 N N . ASP A 1 193 ? 35.120 15.752 -10.965 1.00 40.47 193 ASP A N 1
ATOM 1514 C CA . ASP A 1 193 ? 36.275 16.656 -10.790 1.00 40.47 193 ASP A CA 1
ATOM 1515 C C . ASP A 1 193 ? 36.469 17.542 -12.036 1.00 40.47 193 ASP A C 1
ATOM 1517 O O . ASP A 1 193 ? 37.471 17.507 -12.753 1.00 40.47 193 ASP A O 1
ATOM 1521 N N . ASN A 1 194 ? 35.437 18.328 -12.338 1.00 45.72 194 ASN A N 1
ATOM 1522 C CA . ASN A 1 194 ? 35.481 19.339 -13.377 1.00 45.72 194 ASN A CA 1
ATOM 1523 C C . ASN A 1 194 ? 36.472 20.436 -12.943 1.00 45.72 194 ASN A C 1
ATOM 1525 O O . ASN A 1 194 ? 36.181 21.139 -11.966 1.00 45.72 194 ASN A O 1
ATOM 1529 N N . PRO A 1 195 ? 37.596 20.642 -13.661 1.00 39.72 195 PRO A N 1
ATOM 1530 C CA . PRO A 1 195 ? 38.622 21.589 -13.245 1.00 39.72 195 PRO A CA 1
ATOM 1531 C C . PRO A 1 195 ? 38.023 22.994 -13.092 1.00 39.72 195 PRO A C 1
ATOM 1533 O O . PRO A 1 195 ? 37.128 23.367 -13.863 1.00 39.72 195 PRO A O 1
ATOM 1536 N N . PRO A 1 196 ? 38.489 23.792 -12.111 1.00 39.91 196 PRO A N 1
ATOM 1537 C CA . PRO A 1 196 ? 37.939 25.117 -11.863 1.00 39.91 196 PRO A CA 1
ATOM 1538 C C . PRO A 1 196 ? 38.012 25.949 -13.144 1.00 39.91 196 PRO A C 1
ATOM 1540 O O . PRO A 1 196 ? 39.088 26.096 -13.727 1.00 39.91 196 PRO A O 1
ATOM 1543 N N . SER A 1 197 ? 36.857 26.466 -13.582 1.00 37.75 197 SER A N 1
ATOM 1544 C CA . SER A 1 197 ? 36.713 27.207 -14.839 1.00 37.75 197 SER A CA 1
ATOM 1545 C C . SER A 1 197 ? 37.840 28.232 -14.980 1.00 37.75 197 SER A C 1
ATOM 1547 O O . SER A 1 197 ? 38.030 29.018 -14.047 1.00 37.75 197 SER A O 1
ATOM 1549 N N . PRO A 1 198 ? 38.600 28.224 -16.093 1.00 38.00 198 PRO A N 1
ATOM 1550 C CA . PRO A 1 198 ? 39.906 28.868 -16.155 1.00 38.00 198 PRO A CA 1
ATOM 1551 C C . PRO A 1 198 ? 39.794 30.356 -15.836 1.00 38.00 198 PRO A C 1
ATOM 1553 O O . PRO A 1 198 ? 39.228 31.134 -16.606 1.00 38.00 198 PRO A O 1
ATOM 1556 N N . MET A 1 199 ? 40.333 30.745 -14.678 1.00 40.69 199 MET A N 1
ATOM 1557 C CA . MET A 1 199 ? 40.419 32.146 -14.288 1.00 40.69 199 MET A CA 1
ATOM 1558 C C . MET A 1 199 ? 41.332 32.856 -15.286 1.00 40.69 199 MET A C 1
ATOM 1560 O O . MET A 1 199 ? 42.475 32.441 -15.482 1.00 40.69 199 MET A O 1
ATOM 1564 N N . SER A 1 200 ? 40.835 33.920 -15.916 1.00 39.00 200 SER A N 1
ATOM 1565 C CA . SER A 1 200 ? 41.643 34.742 -16.817 1.00 39.00 200 SER A CA 1
ATOM 1566 C C . SER A 1 200 ? 42.906 35.217 -16.084 1.00 39.00 200 SER A C 1
ATOM 1568 O O . SER A 1 200 ? 42.776 35.752 -14.979 1.00 39.00 200 SER A O 1
ATOM 1570 N N . PRO A 1 201 ? 44.114 35.037 -16.649 1.00 40.53 201 PRO A N 1
ATOM 1571 C CA . PRO A 1 201 ? 45.354 35.340 -15.945 1.00 40.53 201 PRO A CA 1
ATOM 1572 C C . PRO A 1 201 ? 45.479 36.845 -15.694 1.00 40.53 201 PRO A C 1
ATOM 1574 O O . PRO A 1 201 ? 45.786 37.627 -16.593 1.00 40.53 201 PRO A O 1
ATOM 1577 N N . MET A 1 202 ? 45.243 37.246 -14.447 1.00 44.31 202 MET A N 1
ATOM 1578 C CA . MET A 1 202 ? 45.521 38.591 -13.957 1.00 44.31 202 MET A CA 1
ATOM 1579 C C . MET A 1 202 ? 47.048 38.790 -13.919 1.00 44.31 202 MET A C 1
ATOM 1581 O O . MET A 1 202 ? 47.732 37.998 -13.265 1.00 44.31 202 MET A O 1
ATOM 1585 N N . PRO A 1 203 ? 47.611 39.794 -14.619 1.00 36.84 203 PRO A N 1
ATOM 1586 C CA . PRO A 1 203 ? 49.059 39.953 -14.712 1.00 36.84 203 PRO A CA 1
ATOM 1587 C C . PRO A 1 203 ? 49.672 40.318 -13.344 1.00 36.84 203 PRO A C 1
ATOM 1589 O O . PRO A 1 203 ? 49.114 41.158 -12.630 1.00 36.84 203 PRO A O 1
ATOM 1592 N N . PRO A 1 204 ? 50.804 39.701 -12.953 1.00 38.28 204 PRO A N 1
ATOM 1593 C CA . PRO A 1 204 ? 51.409 39.901 -11.640 1.00 38.28 204 PRO A CA 1
ATOM 1594 C C . PRO A 1 204 ? 52.337 41.124 -11.589 1.00 38.28 204 PRO A C 1
ATOM 1596 O O . PRO A 1 204 ? 53.033 41.430 -12.553 1.00 38.28 204 PRO A O 1
ATOM 1599 N N . GLY A 1 205 ? 52.434 41.740 -10.407 1.00 37.88 205 GLY A N 1
ATOM 1600 C CA . GLY A 1 205 ? 53.432 42.768 -10.091 1.00 37.88 205 GLY A CA 1
ATOM 1601 C C . GLY A 1 205 ? 52.999 44.193 -10.451 1.00 37.88 205 GLY A C 1
ATOM 1602 O O . GLY A 1 205 ? 52.796 44.533 -11.611 1.00 37.88 205 GLY A O 1
ATOM 1603 N N . GLY A 1 206 ? 52.876 45.054 -9.439 1.00 40.12 206 GLY A N 1
ATOM 1604 C CA . GLY A 1 206 ? 52.564 46.470 -9.635 1.00 40.12 206 GLY A CA 1
ATOM 1605 C C . GLY A 1 206 ? 53.819 47.336 -9.751 1.00 40.12 206 GLY A C 1
ATOM 1606 O O . GLY A 1 206 ? 54.760 47.169 -8.978 1.00 40.12 206 GLY A O 1
ATOM 1607 N N . LEU A 1 207 ? 53.784 48.330 -10.641 1.00 31.20 207 LEU A N 1
ATOM 1608 C CA . LEU A 1 207 ? 54.708 49.467 -10.642 1.00 31.20 207 LEU A CA 1
ATOM 1609 C C . LEU A 1 207 ? 53.904 50.763 -10.483 1.00 31.20 207 LEU A C 1
ATOM 1611 O O . LEU A 1 207 ? 52.987 51.034 -11.254 1.00 31.20 207 LEU A O 1
ATOM 1615 N N . ARG A 1 208 ? 54.241 51.565 -9.466 1.00 41.88 208 ARG A N 1
ATOM 1616 C CA . ARG A 1 208 ? 53.685 52.912 -9.273 1.00 41.88 208 ARG A CA 1
ATOM 1617 C C . ARG A 1 208 ? 54.496 53.920 -10.082 1.00 41.88 208 ARG A C 1
ATOM 1619 O O . ARG A 1 208 ? 55.639 54.165 -9.718 1.00 41.88 208 ARG A O 1
ATOM 1626 N N . PHE A 1 209 ? 53.873 54.595 -11.045 1.00 32.09 209 PHE A N 1
ATOM 1627 C CA . PHE A 1 209 ? 54.332 55.900 -11.535 1.00 32.09 209 PHE A CA 1
ATOM 1628 C C . PHE A 1 209 ? 53.129 56.843 -11.754 1.00 32.09 209 PHE A C 1
ATOM 1630 O O . PHE A 1 209 ? 52.009 56.355 -11.919 1.00 32.09 209 PHE A O 1
ATOM 1637 N N . PRO A 1 210 ? 53.311 58.174 -11.623 1.00 37.12 210 PRO A N 1
ATOM 1638 C CA . PRO A 1 210 ? 52.205 59.123 -11.467 1.00 37.12 210 PRO A CA 1
ATOM 1639 C C . PRO A 1 210 ? 51.525 59.502 -12.792 1.00 37.12 210 PRO A C 1
ATOM 1641 O O . PRO A 1 210 ? 52.090 59.341 -13.870 1.00 37.12 210 PRO A O 1
ATOM 1644 N N . ALA A 1 211 ? 50.312 60.050 -12.693 1.00 42.31 211 ALA A N 1
ATOM 1645 C CA . ALA A 1 211 ? 49.524 60.495 -13.840 1.00 42.31 211 ALA A CA 1
ATOM 1646 C C . ALA A 1 211 ? 50.035 61.830 -14.433 1.00 42.31 211 ALA A C 1
ATOM 1648 O O . ALA A 1 211 ? 50.197 62.793 -13.679 1.00 42.31 211 ALA A O 1
ATOM 1649 N N . PRO A 1 212 ? 50.226 61.928 -15.763 1.00 32.59 212 PRO A N 1
ATOM 1650 C CA . PRO A 1 212 ? 50.414 63.188 -16.477 1.00 32.59 212 PRO A CA 1
ATOM 1651 C C . PRO A 1 212 ? 49.104 63.722 -17.096 1.00 32.59 212 PRO A C 1
ATOM 1653 O O . PRO A 1 212 ? 48.111 63.009 -17.237 1.00 32.59 212 PRO A O 1
ATOM 1656 N N . LEU A 1 213 ? 49.120 65.007 -17.455 1.00 37.41 213 LEU A N 1
ATOM 1657 C CA . LEU A 1 213 ? 47.979 65.802 -17.931 1.00 37.41 213 LEU A CA 1
ATOM 1658 C C . LEU A 1 213 ? 47.650 65.584 -19.427 1.00 37.41 213 LEU A C 1
ATOM 1660 O O . LEU A 1 213 ? 48.500 65.179 -20.215 1.00 37.41 213 LEU A O 1
ATOM 1664 N N . THR A 1 214 ? 46.423 65.937 -19.826 1.00 37.03 214 THR A N 1
ATOM 1665 C CA . THR A 1 214 ? 45.951 66.037 -21.227 1.00 37.03 214 THR A CA 1
ATOM 1666 C C . THR A 1 214 ? 46.679 67.125 -22.028 1.00 37.03 214 THR A C 1
ATOM 1668 O O . THR A 1 214 ? 46.939 68.193 -21.468 1.00 37.03 214 THR A O 1
ATOM 1671 N N . PRO A 1 215 ? 46.909 66.930 -23.343 1.00 35.00 215 PRO A N 1
ATOM 1672 C CA . PRO A 1 215 ? 46.234 67.760 -24.368 1.00 35.00 215 PRO A CA 1
ATOM 1673 C C . PRO A 1 215 ? 45.920 66.959 -25.680 1.00 35.00 215 PRO A C 1
ATOM 1675 O O . PRO A 1 215 ? 45.904 65.732 -25.621 1.00 35.00 215 PRO A O 1
ATOM 1678 N N . PRO A 1 216 ? 45.596 67.569 -26.847 1.00 38.81 216 PRO A N 1
ATOM 1679 C CA . PRO A 1 216 ? 44.267 68.102 -27.183 1.00 38.81 216 PRO A CA 1
ATOM 1680 C C . PRO A 1 216 ? 43.650 67.524 -28.494 1.00 38.81 216 PRO A C 1
ATOM 1682 O O . PRO A 1 216 ? 44.261 66.729 -29.203 1.00 38.81 216 PRO A O 1
ATOM 1685 N N . GLN A 1 217 ? 42.424 67.950 -28.836 1.00 37.19 217 GLN A N 1
ATOM 1686 C CA . GLN A 1 217 ? 41.687 67.593 -30.069 1.00 37.19 217 GLN A CA 1
ATOM 1687 C C . GLN A 1 217 ? 42.146 68.337 -31.343 1.00 37.19 217 GLN A C 1
ATOM 1689 O O . GLN A 1 217 ? 42.628 69.466 -31.253 1.00 37.19 217 GLN A O 1
ATOM 1694 N N . PRO A 1 218 ? 41.803 67.780 -32.526 1.00 36.53 218 PRO A N 1
ATOM 1695 C CA . PRO A 1 218 ? 41.408 68.582 -33.694 1.00 36.53 218 PRO A CA 1
ATOM 1696 C C . PRO A 1 218 ? 40.067 68.152 -34.365 1.00 36.53 218 PRO A C 1
ATOM 1698 O O . PRO A 1 218 ? 39.893 66.997 -34.732 1.00 36.53 218 PRO A O 1
ATOM 1701 N N . HIS A 1 219 ? 39.166 69.132 -34.549 1.00 31.14 219 HIS A N 1
ATOM 1702 C CA . HIS A 1 219 ? 38.262 69.415 -35.704 1.00 31.14 219 HIS A CA 1
ATOM 1703 C C . HIS A 1 219 ? 37.419 68.259 -36.348 1.00 31.14 219 HIS A C 1
ATOM 1705 O O . HIS A 1 219 ? 37.994 67.352 -36.932 1.00 31.14 219 HIS A O 1
ATOM 1711 N N . THR A 1 220 ? 36.071 68.144 -36.245 1.00 32.97 220 THR A N 1
ATOM 1712 C CA . THR A 1 220 ? 34.911 68.960 -36.764 1.00 32.97 220 THR A CA 1
ATOM 1713 C C . THR A 1 220 ? 34.667 68.886 -38.298 1.00 32.97 220 THR A C 1
ATOM 1715 O O . THR A 1 220 ? 35.662 68.690 -38.988 1.00 32.97 220 THR A O 1
ATOM 1718 N N . PRO A 1 221 ? 33.445 69.117 -38.880 1.00 40.72 221 PRO A N 1
ATOM 1719 C CA . PRO A 1 221 ? 32.184 69.639 -38.289 1.00 40.72 221 PRO A CA 1
ATOM 1720 C C . PRO A 1 221 ? 30.814 69.029 -38.784 1.00 40.72 221 PRO A C 1
ATOM 1722 O O . PRO A 1 221 ? 30.783 68.238 -39.715 1.00 40.72 221 PRO A O 1
ATOM 1725 N N . HIS A 1 222 ? 29.691 69.538 -38.224 1.00 33.38 222 HIS A N 1
ATOM 1726 C CA . HIS A 1 222 ? 28.300 69.651 -38.773 1.00 33.38 222 HIS A CA 1
ATOM 1727 C C . HIS A 1 222 ? 27.463 68.390 -39.149 1.00 33.38 222 HIS A C 1
ATOM 1729 O O . HIS A 1 222 ? 27.984 67.423 -39.680 1.00 33.38 222 HIS A O 1
ATOM 1735 N N . SER A 1 223 ? 26.126 68.334 -38.960 1.00 28.66 223 SER A N 1
ATOM 1736 C CA . SER A 1 223 ? 25.154 69.235 -38.283 1.00 28.66 223 SER A CA 1
ATOM 1737 C C . SER A 1 223 ? 23.867 68.486 -37.845 1.00 28.66 223 SER A C 1
ATOM 1739 O O . SER A 1 223 ? 23.595 67.395 -38.333 1.00 28.66 223 SER A O 1
ATOM 1741 N N . ALA A 1 224 ? 23.077 69.080 -36.933 1.00 29.53 224 ALA A N 1
ATOM 1742 C CA . ALA A 1 224 ? 21.771 68.581 -36.429 1.00 29.53 224 ALA A CA 1
ATOM 1743 C C . ALA A 1 224 ? 20.598 69.478 -36.972 1.00 29.53 224 ALA A C 1
ATOM 1745 O O . ALA A 1 224 ? 20.823 69.944 -38.094 1.00 29.53 224 ALA A O 1
ATOM 1746 N N . PRO A 1 225 ? 19.425 69.808 -36.328 1.00 45.66 225 PRO A N 1
ATOM 1747 C CA . PRO A 1 225 ? 19.044 69.744 -34.887 1.00 45.66 225 PRO A CA 1
ATOM 1748 C C . PRO A 1 225 ? 17.541 69.494 -34.469 1.00 45.66 225 PRO A C 1
ATOM 1750 O O . PRO A 1 225 ? 16.637 69.522 -35.291 1.00 45.66 225 PRO A O 1
ATOM 1753 N N . VAL A 1 226 ? 17.317 69.381 -33.134 1.00 32.91 226 VAL A N 1
ATOM 1754 C CA . VAL A 1 226 ? 16.097 69.668 -32.288 1.00 32.91 226 VAL A CA 1
ATOM 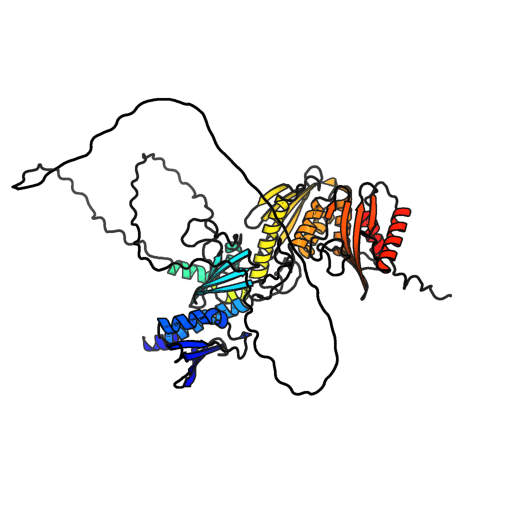1755 C C . VAL A 1 226 ? 14.753 68.911 -32.517 1.00 32.91 226 VAL A C 1
ATOM 1757 O O . VAL A 1 226 ? 14.598 68.236 -33.524 1.00 32.91 226 VAL A O 1
ATOM 1760 N N . THR A 1 227 ? 13.761 68.867 -31.590 1.00 33.91 227 THR A N 1
ATOM 1761 C CA . THR A 1 227 ? 13.451 69.625 -30.324 1.00 33.91 227 THR A CA 1
ATOM 1762 C C . THR A 1 227 ? 12.744 68.724 -29.247 1.00 33.91 227 THR A C 1
ATOM 1764 O O . THR A 1 227 ? 12.388 67.597 -29.586 1.00 33.91 227 THR A O 1
ATOM 1767 N N . PRO A 1 228 ? 12.554 69.137 -27.958 1.00 40.50 228 PRO A N 1
ATOM 1768 C CA . PRO A 1 228 ? 12.354 68.206 -26.816 1.00 40.50 228 PRO A CA 1
ATOM 1769 C C . PRO A 1 228 ? 11.027 68.310 -25.999 1.00 40.50 228 PRO A C 1
ATOM 1771 O O . PRO A 1 228 ? 10.157 69.130 -26.274 1.00 40.50 228 PRO A O 1
ATOM 1774 N N . HIS A 1 229 ? 10.929 67.499 -24.927 1.00 35.47 229 HIS A N 1
ATOM 1775 C CA . HIS A 1 229 ? 9.923 67.529 -23.837 1.00 35.47 229 HIS A CA 1
ATOM 1776 C C . HIS A 1 229 ? 10.197 68.588 -22.732 1.00 35.47 229 HIS A C 1
ATOM 1778 O O . HIS A 1 229 ? 11.363 68.894 -22.474 1.00 35.47 229 HIS A O 1
ATOM 1784 N N . PRO A 1 230 ? 9.158 69.021 -21.977 1.00 43.09 230 PRO A N 1
ATOM 1785 C CA . PRO A 1 230 ? 9.295 69.669 -20.661 1.00 43.09 230 PRO A CA 1
ATOM 1786 C C . PRO A 1 230 ? 8.478 69.029 -19.496 1.00 43.09 230 PRO A C 1
ATOM 1788 O O . PRO A 1 230 ? 7.704 68.096 -19.683 1.00 43.09 230 PRO A O 1
ATOM 1791 N N . ALA A 1 231 ? 8.713 69.561 -18.288 1.00 28.88 231 ALA A N 1
ATOM 1792 C CA . ALA A 1 231 ? 8.482 69.052 -16.921 1.00 28.88 231 ALA A CA 1
ATOM 1793 C C . ALA A 1 231 ? 7.041 68.991 -16.321 1.00 28.88 231 ALA A C 1
ATOM 1795 O O . ALA A 1 231 ? 6.071 69.470 -16.897 1.00 28.88 231 ALA A O 1
ATOM 1796 N N . SER A 1 232 ? 6.959 68.442 -15.092 1.00 31.53 232 SER A N 1
ATOM 1797 C CA . SER A 1 232 ? 5.828 68.432 -14.124 1.00 31.53 232 SER A CA 1
ATOM 1798 C C . SER A 1 232 ? 5.623 69.791 -13.397 1.00 31.53 232 SER A C 1
ATOM 1800 O O . SER A 1 232 ? 6.503 70.646 -13.522 1.00 31.53 232 SER A O 1
ATOM 1802 N N . PRO A 1 233 ? 4.537 70.024 -12.601 1.00 41.72 233 PRO A N 1
ATOM 1803 C CA . PRO A 1 233 ? 4.481 69.576 -11.185 1.00 41.72 233 PRO A CA 1
ATOM 1804 C C . PRO A 1 233 ? 3.056 69.255 -10.615 1.00 41.72 233 PRO A C 1
ATOM 1806 O O . PRO A 1 233 ? 2.115 69.017 -11.361 1.00 41.72 233 PRO A O 1
ATOM 1809 N N . ALA A 1 234 ? 2.927 69.163 -9.279 1.00 26.38 234 ALA A N 1
ATOM 1810 C CA . ALA A 1 234 ? 1.804 68.591 -8.500 1.00 26.38 234 ALA A CA 1
ATOM 1811 C C . ALA A 1 234 ? 0.620 69.539 -8.161 1.00 26.38 234 ALA A C 1
ATOM 1813 O O . ALA A 1 234 ? 0.796 70.749 -8.246 1.00 26.38 234 ALA A O 1
ATOM 1814 N N . HIS A 1 235 ? -0.513 69.000 -7.647 1.00 28.81 235 HIS A N 1
ATOM 1815 C CA . HIS A 1 235 ? -1.137 69.399 -6.351 1.00 28.81 235 HIS A CA 1
ATOM 1816 C C . HIS A 1 235 ? -2.383 68.568 -5.900 1.00 28.81 235 HIS A C 1
ATOM 1818 O O . HIS A 1 235 ? -3.154 68.080 -6.714 1.00 28.81 235 HIS A O 1
ATOM 1824 N N . GLN A 1 236 ? -2.535 68.446 -4.569 1.00 25.05 236 GLN A N 1
ATOM 1825 C CA . GLN A 1 236 ? -3.743 68.371 -3.700 1.00 25.05 236 GLN A CA 1
ATOM 1826 C C . GLN A 1 236 ? -5.091 67.672 -4.070 1.00 25.05 236 GLN A C 1
ATOM 1828 O O . GLN A 1 236 ? -5.812 68.100 -4.956 1.00 25.05 236 GLN A O 1
ATOM 1833 N N . MET A 1 237 ? -5.519 66.800 -3.130 1.00 25.47 237 MET A N 1
ATOM 1834 C CA . MET A 1 237 ? -6.770 66.867 -2.320 1.00 25.47 237 MET A CA 1
ATOM 1835 C C . MET A 1 237 ? -8.168 66.666 -2.958 1.00 25.47 237 MET A C 1
ATOM 1837 O O . MET A 1 237 ? -8.551 67.337 -3.904 1.00 25.47 237 MET A O 1
ATOM 1841 N N . GLY A 1 238 ? -9.005 65.856 -2.289 1.00 25.88 238 GLY A N 1
ATOM 1842 C CA . GLY A 1 238 ? -10.467 65.831 -2.470 1.00 25.88 238 GLY A CA 1
ATOM 1843 C C . GLY A 1 238 ? -11.077 64.426 -2.398 1.00 25.88 238 GLY A C 1
ATOM 1844 O O . GLY A 1 238 ? -10.574 63.501 -3.024 1.00 25.88 238 GLY A O 1
ATOM 1845 N N . GLY A 1 239 ? -12.170 64.264 -1.648 1.00 25.70 239 GLY A N 1
ATOM 1846 C CA . GLY A 1 239 ? -12.986 63.044 -1.627 1.00 25.70 239 GLY A CA 1
ATOM 1847 C C . GLY A 1 239 ? -14.466 63.379 -1.827 1.00 25.70 239 GLY A C 1
ATOM 1848 O O . GLY A 1 239 ? -14.905 64.462 -1.447 1.00 25.70 239 GLY A O 1
ATOM 1849 N N . GLY A 1 240 ? -15.232 62.462 -2.419 1.00 26.81 240 GLY A N 1
ATOM 1850 C CA . GLY A 1 240 ? -16.660 62.636 -2.700 1.00 26.81 240 GLY A CA 1
ATOM 1851 C C . GLY A 1 240 ? -17.280 61.361 -3.276 1.00 26.81 240 GLY A C 1
ATOM 1852 O O . GLY A 1 240 ? -16.599 60.597 -3.956 1.00 26.81 240 GLY A O 1
ATOM 1853 N N . SER A 1 241 ? -18.552 61.116 -2.962 1.00 27.98 241 SER A N 1
ATOM 1854 C CA . SER A 1 241 ? -19.265 59.862 -3.257 1.00 27.98 241 SER A CA 1
ATOM 1855 C C . SER A 1 241 ? -20.272 59.996 -4.412 1.00 27.98 241 SER A C 1
ATOM 1857 O O . SER A 1 241 ? -20.478 61.083 -4.941 1.00 27.98 241 SER A O 1
ATOM 1859 N N . PHE A 1 242 ? -20.969 58.880 -4.675 1.00 27.08 242 PHE A N 1
ATOM 1860 C CA . PHE A 1 242 ? -22.168 58.687 -5.511 1.00 27.08 242 PHE A CA 1
ATOM 1861 C C . PHE A 1 242 ? -21.920 58.374 -7.009 1.00 27.08 242 PHE A C 1
ATOM 1863 O O . PHE A 1 242 ? -21.204 59.121 -7.656 1.00 27.08 242 PHE A O 1
ATOM 1870 N N . ASN A 1 243 ? -22.524 57.386 -7.700 1.00 29.66 243 ASN A N 1
ATOM 1871 C CA . ASN A 1 243 ? -23.256 56.109 -7.460 1.00 29.66 243 ASN A CA 1
ATOM 1872 C C . ASN A 1 243 ? -24.167 55.829 -8.702 1.00 29.66 243 ASN A C 1
ATOM 1874 O O . ASN A 1 243 ? -24.445 56.767 -9.449 1.00 29.66 243 ASN A O 1
ATOM 1878 N N . LEU A 1 244 ? -24.691 54.585 -8.824 1.00 29.89 244 LEU A N 1
ATOM 1879 C CA . LEU A 1 244 ? -25.646 53.985 -9.803 1.00 29.89 244 LEU A CA 1
ATOM 1880 C C . LEU A 1 244 ? -25.009 53.308 -11.051 1.00 29.89 244 LEU A C 1
ATOM 1882 O O . LEU A 1 244 ? -23.934 53.716 -11.472 1.00 29.89 244 LEU A O 1
ATOM 1886 N N . THR A 1 245 ? -25.563 52.244 -11.679 1.00 27.11 245 THR A N 1
ATOM 1887 C CA . THR A 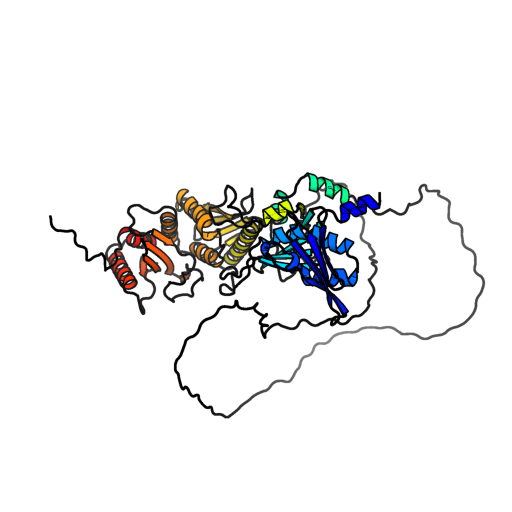1 245 ? -26.857 51.513 -11.495 1.00 27.11 245 THR A CA 1
ATOM 1888 C C . THR A 1 245 ? -26.751 50.001 -11.846 1.00 27.11 245 THR A C 1
ATOM 1890 O O . THR A 1 245 ? -25.925 49.639 -12.678 1.00 27.11 245 THR A O 1
ATOM 1893 N N . SER A 1 246 ? -27.645 49.146 -11.310 1.00 28.09 246 SER A N 1
ATOM 1894 C CA . SER A 1 246 ? -27.835 47.697 -11.637 1.00 28.09 246 SER A CA 1
ATOM 1895 C C . SER A 1 246 ? -29.331 47.282 -11.438 1.00 28.09 246 SER A C 1
ATOM 1897 O O . SER A 1 246 ? -30.076 48.159 -10.992 1.00 28.09 246 SER A O 1
ATOM 1899 N N . PRO A 1 247 ? -29.823 46.010 -11.605 1.00 56.50 247 PRO A N 1
ATOM 1900 C CA . PRO A 1 247 ? -29.203 44.811 -12.223 1.00 56.50 247 PRO A CA 1
ATOM 1901 C C . PRO A 1 247 ? -29.975 43.849 -13.218 1.00 56.50 247 PRO A C 1
ATOM 1903 O O . PRO A 1 247 ? -29.301 42.920 -13.662 1.00 56.50 247 PRO A O 1
ATOM 1906 N N . PRO A 1 248 ? -31.303 43.868 -13.526 1.00 46.25 248 PRO A N 1
ATOM 1907 C CA . PRO A 1 248 ? -32.083 42.612 -13.713 1.00 46.25 248 PRO A CA 1
ATOM 1908 C C . PRO A 1 248 ? -32.597 42.312 -15.152 1.00 46.25 248 PRO A C 1
ATOM 1910 O O . PRO A 1 248 ? -32.581 43.194 -16.001 1.00 46.25 248 PRO A O 1
ATOM 1913 N N . GLY A 1 249 ? -33.138 41.123 -15.497 1.00 31.20 249 GLY A N 1
ATOM 1914 C CA . GLY A 1 249 ? -33.143 39.815 -14.800 1.00 31.20 249 GLY A CA 1
ATOM 1915 C C . GLY A 1 249 ? -34.430 38.953 -14.969 1.00 31.20 249 GLY A C 1
ATOM 1916 O O . GLY A 1 249 ? -35.488 39.362 -14.507 1.00 31.20 249 GLY A O 1
ATOM 1917 N N . GLY A 1 250 ? -34.325 37.728 -15.527 1.00 28.55 250 GLY A N 1
ATOM 1918 C CA . GLY A 1 250 ? -35.424 36.728 -15.686 1.00 28.55 250 GLY A CA 1
ATOM 1919 C C . GLY A 1 250 ? -36.203 36.803 -17.023 1.00 28.55 250 GLY A C 1
ATOM 1920 O O . GLY A 1 250 ? -36.070 37.793 -17.730 1.00 28.55 250 GLY A O 1
ATOM 1921 N N . GLY A 1 251 ? -37.008 35.812 -17.463 1.00 26.58 251 GLY A N 1
ATOM 1922 C CA . GLY A 1 251 ? -37.222 34.424 -16.991 1.00 26.58 251 GLY A CA 1
ATOM 1923 C C . GLY A 1 251 ? -38.449 33.712 -17.641 1.00 26.58 251 GLY A C 1
ATOM 1924 O O . GLY A 1 251 ? -39.476 34.348 -17.835 1.00 26.58 251 GLY A O 1
ATOM 1925 N N . GLY A 1 252 ? -38.365 32.392 -17.917 1.00 26.73 252 GLY A N 1
ATOM 1926 C CA . GLY A 1 252 ? -39.468 31.512 -18.407 1.00 26.73 252 GLY A CA 1
ATOM 1927 C C . GLY A 1 252 ? -39.733 31.512 -19.935 1.00 26.73 252 GLY A C 1
ATOM 1928 O O . GLY A 1 252 ? -39.368 32.466 -20.609 1.00 26.73 252 GLY A O 1
ATOM 1929 N N . GLY A 1 253 ? -40.343 30.490 -20.568 1.00 26.00 253 GLY A N 1
ATOM 1930 C CA . GLY A 1 253 ? -40.695 29.118 -20.131 1.00 26.00 253 GLY A CA 1
ATOM 1931 C C . GLY A 1 253 ? -41.747 28.422 -21.042 1.00 26.00 253 GLY A C 1
ATOM 1932 O O . GLY A 1 253 ? -42.587 29.110 -21.609 1.00 26.00 253 GLY A O 1
ATOM 1933 N N . GLY A 1 254 ? -41.752 27.076 -21.146 1.00 25.91 254 GLY A N 1
ATOM 1934 C CA . GLY A 1 254 ? -42.902 26.282 -21.656 1.00 25.91 254 GLY A CA 1
ATOM 1935 C C . GLY A 1 254 ? -42.639 25.176 -22.711 1.00 25.91 254 GLY A C 1
ATOM 1936 O O . GLY A 1 254 ? -41.898 25.404 -23.653 1.00 25.91 254 GLY A O 1
ATOM 1937 N N . VAL A 1 255 ? -43.337 24.030 -22.542 1.00 29.36 255 VAL A N 1
ATOM 1938 C CA . VAL A 1 255 ? -43.636 22.881 -23.463 1.00 29.36 255 VAL A CA 1
ATOM 1939 C C . VAL A 1 255 ? -42.488 22.142 -24.208 1.00 29.36 255 VAL A C 1
ATOM 1941 O O . VAL A 1 255 ? -41.549 22.754 -24.689 1.00 29.36 255 VAL A O 1
ATOM 1944 N N . GLY A 1 256 ? -42.512 20.809 -24.395 1.00 26.20 256 GLY A N 1
ATOM 1945 C CA . GLY A 1 256 ? -43.410 19.769 -23.853 1.00 26.20 256 GLY A CA 1
ATOM 1946 C C . GLY A 1 256 ? -43.207 18.355 -24.462 1.00 26.20 256 GLY A C 1
ATOM 1947 O O . GLY A 1 256 ? -42.593 18.222 -25.512 1.00 26.20 256 GLY A O 1
ATOM 1948 N N . ALA A 1 257 ? -43.805 17.340 -23.812 1.00 27.06 257 ALA A N 1
ATOM 1949 C CA . ALA A 1 257 ? -44.070 15.949 -24.259 1.00 27.06 257 ALA A CA 1
ATOM 1950 C C . ALA A 1 257 ? -42.911 14.936 -24.503 1.00 27.06 257 ALA A C 1
ATOM 1952 O O . ALA A 1 257 ? -41.831 15.265 -24.980 1.00 27.06 257 ALA A O 1
ATOM 1953 N N . SER A 1 258 ? -43.213 13.656 -24.224 1.00 31.86 258 SER A N 1
ATOM 1954 C CA . SER A 1 258 ? -42.403 12.449 -24.511 1.00 31.86 258 SER A CA 1
ATOM 1955 C C . SER A 1 258 ? -43.126 11.527 -25.512 1.00 31.86 258 SER A C 1
ATOM 1957 O O . SER A 1 258 ? -44.351 11.600 -25.623 1.00 31.86 258 SER A O 1
ATOM 1959 N N . PRO A 1 259 ? -42.408 10.609 -26.185 1.00 34.00 259 PRO A N 1
ATOM 1960 C CA . PRO A 1 259 ? -42.666 9.159 -26.020 1.00 34.00 259 PRO A CA 1
ATOM 1961 C C . PRO A 1 259 ? -41.364 8.399 -25.654 1.00 34.00 259 PRO A C 1
ATOM 1963 O O . PRO A 1 259 ? -40.281 8.850 -26.005 1.00 34.00 259 PRO A O 1
ATOM 1966 N N . ALA A 1 260 ? -41.333 7.355 -24.816 1.00 28.44 260 ALA A N 1
ATOM 1967 C CA . ALA A 1 260 ? -42.026 6.049 -24.812 1.00 28.44 260 ALA A CA 1
ATOM 1968 C C . ALA A 1 260 ? -41.302 4.952 -25.637 1.00 28.44 260 ALA A C 1
ATOM 1970 O O . ALA A 1 260 ? -40.873 5.182 -26.763 1.00 28.44 260 ALA A O 1
ATOM 1971 N N . SER A 1 261 ? -41.146 3.764 -25.034 1.00 34.31 261 SER A N 1
ATOM 1972 C CA . SER A 1 261 ? -40.385 2.607 -25.552 1.00 34.31 261 SER A CA 1
ATOM 1973 C C . SER A 1 261 ? -41.159 1.771 -26.589 1.00 34.31 261 SER A C 1
ATOM 1975 O O . SER A 1 261 ? -42.344 2.014 -26.820 1.00 34.31 261 SER A O 1
ATOM 1977 N N . PRO A 1 262 ? -40.539 0.707 -27.141 1.00 40.75 262 PRO A N 1
ATOM 1978 C CA . PRO A 1 262 ? -41.030 -0.629 -26.759 1.00 40.75 262 PRO A CA 1
ATOM 1979 C C . PRO A 1 262 ? -39.942 -1.704 -26.530 1.00 40.75 262 PRO A C 1
ATOM 1981 O O . PRO A 1 262 ? -38.799 -1.577 -26.960 1.00 40.75 262 PRO A O 1
ATOM 1984 N N . MET A 1 263 ? -40.342 -2.802 -25.877 1.00 29.05 263 MET A N 1
ATOM 1985 C CA . MET A 1 263 ? -39.623 -4.088 -25.811 1.00 29.05 263 MET A CA 1
ATOM 1986 C C . MET A 1 263 ? -40.248 -5.103 -26.787 1.00 29.05 263 MET A C 1
ATOM 1988 O O . MET A 1 263 ? -41.465 -5.079 -26.957 1.00 29.05 263 MET A O 1
ATOM 1992 N N . ALA A 1 264 ? -39.466 -6.056 -27.318 1.00 33.41 264 ALA A N 1
ATOM 1993 C CA . ALA A 1 264 ? -39.941 -7.362 -27.823 1.00 33.41 264 ALA A CA 1
ATOM 1994 C C . ALA A 1 264 ? -38.769 -8.390 -27.936 1.00 33.41 264 ALA A C 1
ATOM 1996 O O . ALA A 1 264 ? -37.620 -7.940 -27.944 1.00 33.41 264 ALA A O 1
ATOM 1997 N N . PRO A 1 265 ? -38.997 -9.732 -27.968 1.00 37.38 265 PRO A N 1
ATOM 1998 C CA . PRO A 1 265 ? -37.968 -10.701 -27.526 1.00 37.38 265 PRO A CA 1
ATOM 1999 C C . PRO A 1 265 ? -37.688 -11.963 -28.401 1.00 37.38 265 PRO A C 1
ATOM 2001 O O . PRO A 1 265 ? -38.595 -12.503 -29.026 1.00 37.38 265 PRO A O 1
ATOM 2004 N N . SER A 1 266 ? -36.475 -12.538 -28.240 1.00 32.00 266 SER A N 1
ATOM 2005 C CA . SER A 1 266 ? -36.119 -13.983 -28.419 1.00 32.00 266 SER A CA 1
ATOM 2006 C C . SER A 1 266 ? -36.240 -14.605 -29.843 1.00 32.00 266 SER A C 1
ATOM 2008 O O . SER A 1 266 ? -36.677 -13.900 -30.748 1.00 32.00 266 SER A O 1
ATOM 2010 N N . PRO A 1 267 ? -35.887 -15.902 -30.106 1.00 42.31 267 PRO A N 1
ATOM 2011 C CA . PRO A 1 267 ? -35.154 -16.934 -29.327 1.00 42.31 267 PRO A CA 1
ATOM 2012 C C . PRO A 1 267 ? -33.947 -17.618 -30.068 1.00 42.31 267 PRO A C 1
ATOM 2014 O O . PRO A 1 267 ? -33.627 -17.259 -31.190 1.00 42.31 267 PRO A O 1
ATOM 2017 N N . HIS A 1 268 ? -33.305 -18.611 -29.409 1.00 28.62 268 HIS A N 1
ATOM 2018 C CA . HIS A 1 268 ? -32.444 -19.747 -29.880 1.00 28.62 268 HIS A CA 1
ATOM 2019 C C . HIS A 1 268 ? -31.838 -19.756 -31.318 1.00 28.62 268 HIS A C 1
ATOM 2021 O O . HIS A 1 268 ? -32.553 -19.607 -32.297 1.00 28.62 268 HIS A O 1
ATOM 2027 N N . ALA A 1 269 ? -30.562 -20.120 -31.550 1.00 27.88 269 ALA A N 1
ATOM 2028 C CA . ALA A 1 269 ? -29.979 -21.451 -31.270 1.00 27.88 269 ALA A CA 1
ATOM 2029 C C . ALA A 1 269 ? -28.439 -21.544 -31.514 1.00 27.88 269 ALA A C 1
ATOM 2031 O O . ALA A 1 269 ? -27.822 -20.636 -32.064 1.00 27.88 269 ALA A O 1
ATOM 2032 N N . ALA A 1 270 ? -27.845 -22.691 -31.157 1.00 28.98 270 ALA A N 1
ATOM 2033 C CA . ALA A 1 270 ? -26.493 -23.182 -31.505 1.00 28.98 270 ALA A CA 1
ATOM 2034 C C . ALA A 1 270 ? -26.635 -24.636 -32.062 1.00 28.98 270 ALA A C 1
ATOM 2036 O O . ALA A 1 270 ? -27.755 -25.146 -31.951 1.00 28.98 270 ALA A O 1
ATOM 2037 N N . PRO A 1 271 ? -25.608 -25.357 -32.597 1.00 41.69 271 PRO A N 1
ATOM 2038 C CA . PRO A 1 271 ? -24.155 -25.102 -32.544 1.00 41.69 271 PRO A CA 1
ATOM 2039 C C . PRO A 1 271 ? -23.341 -25.367 -33.845 1.00 41.69 271 PRO A C 1
ATOM 2041 O O . PRO A 1 271 ? -23.824 -25.976 -34.792 1.00 41.69 271 PRO A O 1
ATOM 2044 N N . ALA A 1 272 ? -22.046 -25.014 -33.828 1.00 28.55 272 ALA A N 1
ATOM 2045 C CA . ALA A 1 272 ? -20.953 -25.684 -34.562 1.00 28.55 272 ALA A CA 1
ATOM 2046 C C . ALA A 1 272 ? -19.586 -25.240 -33.991 1.00 28.55 272 ALA A C 1
ATOM 2048 O O . ALA A 1 272 ? -19.507 -24.181 -33.369 1.00 28.55 272 ALA A O 1
ATOM 2049 N N . ALA A 1 273 ? -18.512 -26.017 -34.189 1.00 27.92 273 ALA A N 1
ATOM 2050 C CA . ALA A 1 273 ? -17.192 -25.738 -33.604 1.00 27.92 273 ALA A CA 1
ATOM 2051 C C . ALA A 1 273 ? -16.032 -25.797 -34.617 1.00 27.92 273 ALA A C 1
ATOM 2053 O O . ALA A 1 273 ? -15.967 -26.712 -35.435 1.00 27.92 273 ALA A O 1
ATOM 2054 N N . SER A 1 274 ? -15.079 -24.862 -34.503 1.00 28.91 274 SER A N 1
ATOM 2055 C CA . SER A 1 274 ? -13.657 -24.997 -34.894 1.00 28.91 274 SER A CA 1
ATOM 2056 C C . SER A 1 274 ? -12.819 -23.829 -34.325 1.00 28.91 274 SER A C 1
ATOM 2058 O O . SER A 1 274 ? -13.406 -22.794 -34.001 1.00 28.91 274 SER A O 1
ATOM 2060 N N . PRO A 1 275 ? -11.485 -23.960 -34.141 1.00 35.72 275 PRO A N 1
ATOM 2061 C CA . PRO A 1 275 ? -10.738 -23.082 -33.232 1.00 35.72 275 PRO A CA 1
ATOM 2062 C C . PRO A 1 275 ? -9.768 -22.093 -33.912 1.00 35.72 275 PRO A C 1
ATOM 2064 O O . PRO A 1 275 ? -8.840 -22.502 -34.604 1.00 35.72 275 PRO A O 1
ATOM 2067 N N . HIS A 1 276 ? -9.884 -20.799 -33.590 1.00 31.03 276 HIS A N 1
ATOM 2068 C CA . HIS A 1 276 ? -8.825 -19.796 -33.800 1.00 31.03 276 HIS A CA 1
ATOM 2069 C C . HIS A 1 276 ? -8.772 -18.787 -32.629 1.00 31.03 276 HIS A C 1
ATOM 2071 O O . HIS A 1 276 ? -9.815 -18.489 -32.045 1.00 31.03 276 HIS A O 1
ATOM 2077 N N . PRO A 1 277 ? -7.584 -18.266 -32.253 1.00 35.75 277 PRO A N 1
ATOM 2078 C CA . PRO A 1 277 ? -7.432 -17.349 -31.119 1.00 35.75 277 PRO A CA 1
ATOM 2079 C C . PRO A 1 277 ? -7.829 -15.897 -31.466 1.00 35.75 277 PRO A C 1
ATOM 2081 O O . PRO A 1 277 ? -7.632 -15.467 -32.605 1.00 35.75 277 PRO A O 1
ATOM 2084 N N . PRO A 1 278 ? -8.338 -15.108 -30.498 1.00 35.72 278 PRO A N 1
ATOM 2085 C CA . PRO A 1 278 ? -8.748 -13.724 -30.733 1.00 35.72 278 PRO A CA 1
ATOM 2086 C C . PRO A 1 278 ? -7.551 -12.756 -30.865 1.00 35.72 278 PRO A C 1
ATOM 2088 O O . PRO A 1 278 ? -6.522 -12.954 -30.212 1.00 35.72 278 PRO A O 1
ATOM 2091 N N . PRO A 1 279 ? -7.675 -11.684 -31.672 1.00 36.84 279 PRO A N 1
ATOM 2092 C CA . PRO A 1 279 ? -6.631 -10.677 -31.848 1.00 36.84 279 PRO A CA 1
ATOM 2093 C C . PRO A 1 279 ? -6.553 -9.663 -30.691 1.00 36.84 279 PRO A C 1
ATOM 2095 O O . PRO A 1 279 ? -7.421 -9.573 -29.827 1.00 36.84 279 PRO A O 1
ATOM 2098 N N . THR A 1 280 ? -5.485 -8.865 -30.714 1.00 34.22 280 THR A N 1
ATOM 2099 C CA . THR A 1 280 ? -5.155 -7.797 -29.758 1.00 34.22 280 THR A CA 1
ATOM 2100 C C . THR A 1 280 ? -6.251 -6.738 -29.593 1.00 34.22 280 THR A C 1
ATOM 2102 O O . THR A 1 280 ? -6.730 -6.194 -30.588 1.00 34.22 280 THR A O 1
ATOM 2105 N N . SER A 1 281 ? -6.543 -6.342 -28.350 1.00 26.86 281 SER A N 1
ATOM 2106 C CA . SER A 1 281 ? -7.434 -5.212 -28.049 1.00 26.86 281 SER A CA 1
ATOM 2107 C C . SER A 1 281 ? -6.926 -3.884 -28.640 1.00 26.86 281 SER A C 1
ATOM 2109 O O . SER A 1 281 ? -5.781 -3.510 -28.372 1.00 26.86 281 SER A O 1
ATOM 2111 N N . PRO A 1 282 ? -7.760 -3.120 -29.371 1.00 32.41 282 PRO A N 1
ATOM 2112 C CA . PRO A 1 282 ? -7.469 -1.729 -29.703 1.00 32.41 282 PRO A CA 1
ATOM 2113 C C . PRO A 1 282 ? -7.688 -0.812 -28.486 1.00 32.41 282 PRO A C 1
ATOM 2115 O O . PRO A 1 282 ? -8.469 -1.119 -27.585 1.00 32.41 282 PRO A O 1
ATOM 2118 N N . PHE A 1 283 ? -7.024 0.347 -28.469 1.00 32.31 283 PHE A N 1
ATOM 2119 C CA . PHE A 1 283 ? -7.222 1.367 -27.434 1.00 32.31 283 PHE A CA 1
ATOM 2120 C C . PHE A 1 283 ? -8.594 2.044 -27.577 1.00 32.31 283 PHE A C 1
ATOM 2122 O O . PHE A 1 283 ? -8.855 2.714 -28.575 1.00 32.31 283 PHE A O 1
ATOM 2129 N N . THR A 1 284 ? -9.440 1.959 -26.549 1.00 28.75 284 THR A N 1
ATOM 2130 C CA . THR A 1 284 ? -10.627 2.815 -26.410 1.00 28.75 284 THR A CA 1
ATOM 2131 C C . THR A 1 284 ? -10.234 4.194 -25.875 1.00 28.75 284 THR A C 1
ATOM 2133 O O . THR A 1 284 ? -9.787 4.340 -24.737 1.00 28.75 284 THR A O 1
ATOM 2136 N N . ALA A 1 285 ? -10.414 5.229 -26.698 1.00 31.53 285 ALA A N 1
ATOM 2137 C CA . ALA A 1 285 ? -10.264 6.619 -26.272 1.00 31.53 285 ALA A CA 1
ATOM 2138 C C . ALA A 1 285 ? -11.455 7.051 -25.395 1.00 31.53 285 ALA A C 1
ATOM 2140 O O . ALA A 1 285 ? -12.606 6.763 -25.720 1.00 31.53 285 ALA A O 1
ATOM 2141 N N . TRP A 1 286 ? -11.184 7.759 -24.295 1.00 31.02 286 TRP A N 1
ATOM 2142 C CA . TRP A 1 286 ? -12.213 8.253 -23.373 1.00 31.02 286 TRP A CA 1
ATOM 2143 C C . TRP A 1 286 ? -12.619 9.698 -23.723 1.00 31.02 286 TRP A C 1
ATOM 2145 O O . TRP A 1 286 ? -11.750 10.574 -23.750 1.00 31.02 286 TRP A O 1
ATOM 2155 N N . PRO A 1 287 ? -13.913 9.998 -23.946 1.00 27.69 287 PRO A N 1
ATOM 2156 C CA . PRO A 1 287 ? -14.367 11.320 -24.383 1.00 27.69 287 PRO A CA 1
ATOM 2157 C C . PRO A 1 287 ? -14.527 12.315 -23.213 1.00 27.69 287 PRO A C 1
ATOM 2159 O O . PRO A 1 287 ? -15.634 12.758 -22.923 1.00 27.69 287 PRO A O 1
ATOM 2162 N N . ALA A 1 288 ? -13.431 12.657 -22.518 1.00 27.31 288 ALA A N 1
ATOM 2163 C CA . ALA A 1 288 ? -13.430 13.694 -21.465 1.00 27.31 288 ALA A CA 1
ATOM 2164 C C . ALA A 1 288 ? -12.047 14.311 -21.124 1.00 27.31 288 ALA A C 1
ATOM 2166 O O . ALA A 1 288 ? -11.892 14.920 -20.064 1.00 27.31 288 ALA A O 1
ATOM 2167 N N . SER A 1 289 ? -11.012 14.151 -21.957 1.00 28.48 289 SER A N 1
ATOM 2168 C CA . SER A 1 289 ? -9.687 14.737 -21.677 1.00 28.48 289 SER A CA 1
ATOM 2169 C C . SER A 1 289 ? -9.609 16.216 -22.099 1.00 28.48 289 SER A C 1
ATOM 2171 O O . SER A 1 289 ? -9.902 16.510 -23.257 1.00 28.48 289 SER A O 1
ATOM 2173 N N . PRO A 1 290 ? -9.184 17.151 -21.223 1.00 27.77 290 PRO A N 1
ATOM 2174 C CA . PRO A 1 290 ? -9.020 18.554 -21.597 1.00 27.77 290 PRO A CA 1
ATOM 2175 C C . PRO A 1 290 ? -7.805 18.744 -22.517 1.00 27.77 290 PRO A C 1
ATOM 2177 O O . PRO A 1 290 ? -6.685 18.351 -22.187 1.00 27.77 290 PRO A O 1
ATOM 2180 N N . SER A 1 291 ? -8.026 19.368 -23.673 1.00 29.09 291 SER A N 1
ATOM 2181 C CA . SER A 1 291 ? -6.992 19.626 -24.678 1.00 29.09 291 SER A CA 1
ATOM 2182 C C . SER A 1 291 ? -5.982 20.675 -24.203 1.00 29.09 291 SER A C 1
ATOM 2184 O O . SER A 1 291 ? -6.311 21.856 -24.098 1.00 29.09 291 SER A O 1
ATOM 2186 N N . LEU A 1 292 ? -4.732 20.267 -23.974 1.00 34.59 292 LEU A N 1
ATOM 2187 C CA . LEU A 1 292 ? -3.625 21.201 -23.744 1.00 34.59 292 LEU A CA 1
ATOM 2188 C C . LEU A 1 292 ? -3.301 21.983 -25.036 1.00 34.59 292 LEU A C 1
ATOM 2190 O O . LEU A 1 292 ? -3.212 21.372 -26.106 1.00 34.59 292 LEU A O 1
ATOM 2194 N N . PRO A 1 293 ? -3.103 23.314 -24.974 1.00 28.56 293 PRO A N 1
ATOM 2195 C CA . PRO A 1 293 ? -2.826 24.122 -26.156 1.00 28.56 293 PRO A CA 1
ATOM 2196 C C . PRO A 1 293 ? -1.434 23.825 -26.729 1.00 28.56 293 PRO A C 1
ATOM 2198 O O . PRO A 1 293 ? -0.431 23.794 -26.018 1.00 28.56 293 PRO A O 1
ATOM 2201 N N . ARG A 1 294 ? -1.372 23.636 -28.050 1.00 32.19 294 ARG A N 1
ATOM 2202 C CA . ARG A 1 294 ? -0.135 23.398 -28.805 1.00 32.19 294 ARG A CA 1
ATOM 2203 C C . ARG A 1 294 ? 0.588 24.730 -29.070 1.00 32.19 294 ARG A C 1
ATOM 2205 O O . ARG A 1 294 ? 0.021 25.557 -29.783 1.00 32.19 294 ARG A O 1
ATOM 2212 N N . PRO A 1 295 ? 1.827 24.945 -28.591 1.00 28.72 295 PRO A N 1
ATOM 2213 C CA . PRO A 1 295 ? 2.595 26.131 -28.954 1.00 28.72 295 PRO A CA 1
ATOM 2214 C C . PRO A 1 295 ? 3.116 26.038 -30.397 1.00 28.72 295 PRO A C 1
ATOM 2216 O O . PRO A 1 295 ? 3.648 25.007 -30.819 1.00 28.72 295 PRO A O 1
ATOM 2219 N N . SER A 1 296 ? 2.984 27.137 -31.141 1.00 25.92 296 SER A N 1
ATOM 2220 C CA . SER A 1 296 ? 3.630 27.348 -32.445 1.00 25.92 296 SER A CA 1
ATOM 2221 C C . SER A 1 296 ? 5.059 27.893 -32.266 1.00 25.92 296 SER A C 1
ATOM 2223 O O . SER A 1 296 ? 5.350 28.498 -31.232 1.00 25.92 296 SER A O 1
ATOM 2225 N N . PRO A 1 297 ? 5.976 27.688 -33.231 1.00 30.00 297 PRO A N 1
ATOM 2226 C CA . PRO A 1 297 ? 7.383 28.046 -33.062 1.00 30.00 297 PRO A CA 1
ATOM 2227 C C . PRO A 1 297 ? 7.629 29.557 -33.204 1.00 30.00 297 PRO A C 1
ATOM 2229 O O . PRO A 1 297 ? 7.366 30.136 -34.254 1.00 30.00 297 PRO A O 1
ATOM 2232 N N . GLY A 1 298 ? 8.214 30.172 -32.174 1.00 27.62 298 GLY A N 1
ATOM 2233 C CA . GLY A 1 298 ? 8.733 31.543 -32.203 1.00 27.62 298 GLY A CA 1
ATOM 2234 C C . GLY A 1 298 ? 10.154 31.601 -31.637 1.00 27.62 298 GLY A C 1
ATOM 2235 O O . GLY A 1 298 ? 10.436 30.989 -30.609 1.00 27.62 298 GLY A O 1
ATOM 2236 N N . HIS A 1 299 ? 11.062 32.306 -32.315 1.00 36.31 299 HIS A N 1
ATOM 2237 C CA . HIS A 1 299 ? 12.404 32.596 -31.795 1.00 36.31 299 HIS A CA 1
ATOM 2238 C C . HIS A 1 299 ? 12.346 33.747 -30.785 1.00 36.31 299 HIS A C 1
ATOM 2240 O O . HIS A 1 299 ? 11.803 34.796 -31.113 1.00 36.31 299 HIS A O 1
ATOM 2246 N N . HIS A 1 300 ? 12.997 33.606 -29.628 1.00 25.94 300 HIS A N 1
ATOM 2247 C CA . HIS A 1 300 ? 13.452 34.742 -28.817 1.00 25.94 300 HIS A CA 1
ATOM 2248 C C . HIS A 1 300 ? 14.801 34.416 -28.138 1.00 25.94 300 HIS A C 1
ATOM 2250 O O . HIS A 1 300 ? 15.043 33.251 -27.812 1.00 25.94 300 HIS A O 1
ATOM 2256 N N . PRO A 1 301 ? 15.704 35.404 -27.963 1.00 30.08 301 PRO A N 1
ATOM 2257 C CA . PRO A 1 301 ? 17.076 35.176 -27.505 1.00 30.08 301 PRO A CA 1
ATOM 2258 C C . PRO A 1 301 ? 17.227 35.166 -25.974 1.00 30.08 301 PRO A C 1
ATOM 2260 O O . PRO A 1 301 ? 16.437 35.762 -25.244 1.00 30.08 301 PRO A O 1
ATOM 2263 N N . SER A 1 302 ? 18.300 34.534 -25.494 1.00 28.09 302 SER A N 1
ATOM 2264 C CA . SER A 1 302 ? 18.655 34.441 -24.072 1.00 28.09 302 SER A CA 1
ATOM 2265 C C . SER A 1 302 ? 19.050 35.798 -23.457 1.00 28.09 302 SER A C 1
ATOM 2267 O O . SER A 1 302 ? 19.973 36.438 -23.969 1.00 28.09 302 SER A O 1
ATOM 2269 N N . PRO A 1 303 ? 18.459 36.218 -22.321 1.00 30.08 303 PRO A N 1
ATOM 2270 C CA . PRO A 1 303 ? 18.924 37.384 -21.568 1.00 30.08 303 PRO A CA 1
ATOM 2271 C C . PRO A 1 303 ? 20.298 37.153 -20.919 1.00 30.08 303 PRO A C 1
ATOM 2273 O O . PRO A 1 303 ? 20.588 36.072 -20.406 1.00 30.08 303 PRO A O 1
ATOM 2276 N N . ARG A 1 304 ? 21.139 38.193 -20.901 1.00 28.08 304 ARG A N 1
ATOM 2277 C CA . ARG A 1 304 ? 22.482 38.194 -20.294 1.00 28.08 304 ARG A CA 1
ATOM 2278 C C . ARG A 1 304 ? 22.444 38.995 -18.988 1.00 28.08 304 ARG A C 1
ATOM 2280 O O . ARG A 1 304 ? 21.907 40.095 -18.970 1.00 28.08 304 ARG A O 1
ATOM 2287 N N . HIS A 1 305 ? 22.989 38.449 -17.900 1.00 30.92 305 HIS A N 1
ATOM 2288 C CA . HIS A 1 305 ? 22.947 39.095 -16.581 1.00 30.92 305 HIS A CA 1
ATOM 2289 C C . HIS A 1 305 ? 23.819 40.361 -16.496 1.00 30.92 305 HIS A C 1
ATOM 2291 O O . HIS A 1 305 ? 24.984 40.338 -16.889 1.00 30.92 305 HIS A O 1
ATOM 2297 N N . HIS A 1 306 ? 23.282 41.398 -15.848 1.00 26.31 306 HIS A N 1
ATOM 2298 C CA . HIS A 1 306 ? 24.029 42.408 -15.092 1.00 26.31 306 HIS A CA 1
ATOM 2299 C C . HIS A 1 306 ? 23.272 42.647 -13.778 1.00 26.31 306 HIS A C 1
ATOM 2301 O O . HIS A 1 306 ? 22.046 42.760 -13.799 1.00 26.31 306 HIS A O 1
ATOM 2307 N N . ILE A 1 307 ? 23.972 42.673 -12.644 1.00 29.80 307 ILE A N 1
ATOM 2308 C CA . ILE A 1 307 ? 23.416 43.038 -11.333 1.00 29.80 307 ILE A CA 1
ATOM 2309 C C . ILE A 1 307 ? 24.486 43.856 -10.619 1.00 29.80 307 ILE A C 1
ATOM 2311 O O . ILE A 1 307 ? 25.564 43.340 -10.331 1.00 29.80 307 ILE A O 1
ATOM 2315 N N . ASP A 1 308 ? 24.183 45.117 -10.331 1.00 25.42 308 ASP A N 1
ATOM 2316 C CA . ASP A 1 308 ? 25.060 45.981 -9.549 1.00 25.42 308 ASP A CA 1
ATOM 2317 C C . ASP A 1 308 ? 24.901 45.722 -8.049 1.00 25.42 308 ASP A C 1
ATOM 2319 O O . ASP A 1 308 ? 23.793 45.580 -7.526 1.00 25.42 308 ASP A O 1
ATOM 2323 N N . HIS A 1 309 ? 26.027 45.697 -7.338 1.00 31.41 309 HIS A N 1
ATOM 2324 C CA . HIS A 1 309 ? 26.066 45.576 -5.885 1.00 31.41 309 HIS A CA 1
ATOM 2325 C C . HIS A 1 309 ? 26.543 46.880 -5.246 1.00 31.41 309 HIS A C 1
ATOM 2327 O O . HIS A 1 309 ? 27.636 47.366 -5.535 1.00 31.41 309 HIS A O 1
ATOM 2333 N N . LYS A 1 310 ? 25.770 47.394 -4.283 1.00 27.22 310 LYS A N 1
ATOM 2334 C CA . LYS A 1 310 ? 26.270 48.357 -3.297 1.00 27.22 310 LYS A CA 1
ATOM 2335 C C . LYS A 1 310 ? 25.612 48.121 -1.938 1.00 27.22 310 LYS A C 1
ATOM 2337 O O . LYS A 1 310 ? 24.409 48.286 -1.780 1.00 27.22 310 LYS A O 1
ATOM 2342 N N . GLY A 1 311 ? 26.429 47.728 -0.968 1.00 25.89 311 GLY A N 1
ATOM 2343 C CA . GLY A 1 311 ? 26.079 47.531 0.438 1.00 25.89 311 GLY A CA 1
ATOM 2344 C C . GLY A 1 311 ? 27.372 47.576 1.262 1.00 25.89 311 GLY A C 1
ATOM 2345 O O . GLY A 1 311 ? 28.400 47.120 0.756 1.00 25.89 311 GLY A O 1
ATOM 2346 N N . PRO A 1 312 ? 27.384 48.196 2.454 1.00 35.62 312 PRO A N 1
ATOM 2347 C CA . PRO A 1 312 ? 28.627 48.534 3.140 1.00 35.62 312 PRO A CA 1
ATOM 2348 C C . PRO A 1 312 ? 29.313 47.333 3.804 1.00 35.62 312 PRO A C 1
ATOM 2350 O O . PRO A 1 312 ? 28.697 46.331 4.163 1.00 35.62 312 PRO A O 1
ATOM 2353 N N . GLN A 1 313 ? 30.623 47.479 3.974 1.00 29.69 313 GLN A N 1
ATOM 2354 C CA . GLN A 1 313 ? 31.544 46.486 4.511 1.00 29.69 313 GLN A CA 1
ATOM 2355 C C . GLN A 1 313 ? 31.529 46.485 6.049 1.00 29.69 313 GLN A C 1
ATOM 2357 O O . GLN A 1 313 ? 31.659 47.538 6.668 1.00 29.69 313 GLN A O 1
ATOM 2362 N N . ALA A 1 314 ? 31.441 45.304 6.665 1.00 28.33 314 ALA A N 1
ATOM 2363 C CA . ALA A 1 314 ? 31.657 45.111 8.099 1.00 28.33 314 ALA A CA 1
ATOM 2364 C C . ALA A 1 314 ? 32.521 43.860 8.318 1.00 28.33 314 ALA A C 1
ATOM 2366 O O . ALA A 1 314 ? 32.188 42.778 7.837 1.00 28.33 314 ALA A O 1
ATOM 2367 N N . SER A 1 315 ? 33.653 44.017 9.003 1.00 30.88 315 SER A N 1
ATOM 2368 C CA . SER A 1 315 ? 34.668 42.973 9.166 1.00 30.88 315 SER A CA 1
ATOM 2369 C C . SER A 1 315 ? 34.724 42.438 10.595 1.00 30.88 315 SER A C 1
ATOM 2371 O O . SER A 1 315 ? 35.088 43.172 11.512 1.00 30.88 315 SER A O 1
ATOM 2373 N N . SER A 1 316 ? 34.484 41.140 10.774 1.00 28.09 316 SER A N 1
ATOM 2374 C CA . SER A 1 316 ? 34.967 40.395 11.939 1.00 28.09 316 SER A CA 1
ATOM 2375 C C . SER A 1 316 ? 35.163 38.918 11.593 1.00 28.09 316 SER A C 1
ATOM 2377 O O . SER A 1 316 ? 34.424 38.328 10.805 1.00 28.09 316 SER A O 1
ATOM 2379 N N . SER A 1 317 ? 36.213 38.319 12.149 1.00 35.00 317 SER A N 1
ATOM 2380 C CA . SER A 1 317 ? 36.595 36.930 11.902 1.00 35.00 317 SER A CA 1
ATOM 2381 C C . SER A 1 317 ? 35.959 35.993 12.928 1.00 35.00 317 SER A C 1
ATOM 2383 O O . SER A 1 317 ? 36.296 36.063 14.107 1.00 35.00 317 SER A O 1
ATOM 2385 N N . THR A 1 318 ? 35.106 35.065 12.493 1.00 27.39 318 THR A N 1
ATOM 2386 C CA . THR A 1 318 ? 34.747 33.868 13.278 1.00 27.39 318 THR A CA 1
ATOM 2387 C C . THR A 1 318 ? 34.497 32.663 12.373 1.00 27.39 318 THR A C 1
ATOM 2389 O O . THR A 1 318 ? 33.905 32.765 11.298 1.00 27.39 318 THR A O 1
ATOM 2392 N N . SER A 1 319 ? 34.954 31.497 12.823 1.00 39.75 319 SER A N 1
ATOM 2393 C CA . SER A 1 319 ? 34.821 30.206 12.145 1.00 39.75 319 SER A CA 1
ATOM 2394 C C . SER A 1 319 ? 33.389 29.664 12.253 1.00 39.75 319 SER A C 1
ATOM 2396 O O . SER A 1 319 ? 33.046 28.912 13.165 1.00 39.75 319 SER A O 1
ATOM 2398 N N . SER A 1 320 ? 32.528 30.036 11.303 1.00 28.00 320 SER A N 1
ATOM 2399 C CA . SER A 1 320 ? 31.148 29.543 11.252 1.00 28.00 320 SER A CA 1
ATOM 2400 C C . SER A 1 320 ? 31.044 28.178 10.556 1.00 28.00 320 SER A C 1
ATOM 2402 O O . SER A 1 320 ? 31.360 28.012 9.379 1.00 28.00 320 SER A O 1
ATOM 2404 N N . ARG A 1 321 ? 30.555 27.175 11.296 1.00 32.66 321 ARG A N 1
ATOM 2405 C CA . ARG A 1 321 ? 30.142 25.873 10.746 1.00 32.66 321 ARG A CA 1
ATOM 2406 C C . ARG A 1 321 ? 28.921 26.110 9.852 1.00 32.66 321 ARG A C 1
ATOM 2408 O O . ARG A 1 321 ? 27.909 26.622 10.329 1.00 32.66 321 ARG A O 1
ATOM 2415 N N . SER A 1 322 ? 29.003 25.768 8.568 1.00 29.25 322 SER A N 1
ATOM 2416 C CA . SER A 1 322 ? 27.941 26.060 7.601 1.00 29.25 322 SER A CA 1
ATOM 2417 C C . SER A 1 322 ? 26.663 25.262 7.899 1.00 29.25 322 SER A C 1
ATOM 2419 O O . SER A 1 322 ? 26.635 24.034 7.856 1.00 29.25 322 SER A O 1
ATOM 2421 N N . GLY A 1 323 ? 25.577 25.975 8.214 1.00 25.89 323 GLY A N 1
ATOM 2422 C CA . GLY A 1 323 ? 24.279 25.368 8.512 1.00 25.89 323 GLY A CA 1
ATOM 2423 C C . GLY A 1 323 ? 23.669 24.683 7.285 1.00 25.89 323 GLY A C 1
ATOM 2424 O O . GLY A 1 323 ? 23.448 25.322 6.254 1.00 25.89 323 GLY A O 1
ATOM 2425 N N . GLY A 1 324 ? 23.374 23.386 7.399 1.00 34.22 324 GLY A N 1
ATOM 2426 C CA . GLY A 1 324 ? 22.835 22.580 6.303 1.00 34.22 324 GLY A CA 1
ATOM 2427 C C . GLY A 1 324 ? 21.445 23.040 5.854 1.00 34.22 324 GLY A C 1
ATOM 2428 O O . GLY A 1 324 ? 20.472 22.909 6.593 1.00 34.22 324 GLY A O 1
ATOM 2429 N N . ARG A 1 325 ? 21.333 23.538 4.616 1.00 36.47 325 ARG A N 1
ATOM 2430 C CA . ARG A 1 325 ? 20.045 23.841 3.962 1.00 36.47 325 ARG A CA 1
ATOM 2431 C C . ARG A 1 325 ? 19.581 22.648 3.116 1.00 36.47 325 ARG A C 1
ATOM 2433 O O . ARG A 1 325 ? 20.397 21.946 2.524 1.00 36.47 325 ARG A O 1
ATOM 2440 N N . ALA A 1 326 ? 18.270 22.413 3.070 1.00 35.16 326 ALA A N 1
ATOM 2441 C CA . ALA A 1 326 ? 17.656 21.130 2.702 1.00 35.16 326 ALA A CA 1
ATOM 2442 C C . ALA A 1 326 ? 17.634 20.782 1.189 1.00 35.16 326 ALA A C 1
ATOM 2444 O O . ALA A 1 326 ? 16.588 20.471 0.626 1.00 35.16 326 ALA A O 1
ATOM 2445 N N . TRP A 1 327 ? 18.793 20.755 0.527 1.00 41.38 327 TRP A N 1
ATOM 2446 C CA . TRP A 1 327 ? 18.929 20.430 -0.908 1.00 41.38 327 TRP A CA 1
ATOM 2447 C C . TRP A 1 327 ? 19.011 18.922 -1.232 1.00 41.38 327 TRP A C 1
ATOM 2449 O O . TRP A 1 327 ? 19.237 18.529 -2.375 1.00 41.38 327 TRP A O 1
ATOM 2459 N N . GLY A 1 328 ? 18.828 18.044 -0.240 1.00 47.78 328 GLY A N 1
ATOM 2460 C CA . GLY A 1 328 ? 19.114 16.609 -0.366 1.00 47.78 328 GLY A CA 1
ATOM 2461 C C . GLY A 1 328 ? 18.168 15.780 -1.249 1.00 47.78 328 GLY A C 1
ATOM 2462 O O . GLY A 1 328 ? 18.540 14.665 -1.607 1.00 47.78 328 GLY A O 1
ATOM 2463 N N . GLY A 1 329 ? 16.971 16.277 -1.589 1.00 51.06 329 GLY A N 1
ATOM 2464 C CA . GLY A 1 329 ? 15.921 15.488 -2.260 1.00 51.06 329 GLY A CA 1
ATOM 2465 C C . GLY A 1 329 ? 16.076 15.332 -3.780 1.00 51.06 329 GLY A C 1
ATOM 2466 O O . GLY A 1 329 ? 15.896 14.238 -4.309 1.00 51.06 329 GLY A O 1
ATOM 2467 N N . GLY A 1 330 ? 16.437 16.409 -4.488 1.00 60.22 330 GLY A N 1
ATOM 2468 C CA . GLY A 1 330 ? 16.514 16.419 -5.958 1.00 60.22 330 GLY A CA 1
ATOM 2469 C C . GLY A 1 330 ? 17.805 15.833 -6.551 1.00 60.22 330 GLY A C 1
ATOM 2470 O O . GLY A 1 330 ? 17.866 15.583 -7.757 1.00 60.22 330 GLY A O 1
ATOM 2471 N N . ALA A 1 331 ? 18.832 15.613 -5.724 1.00 75.25 331 ALA A N 1
ATOM 2472 C CA . ALA A 1 331 ? 20.136 15.109 -6.151 1.00 75.25 331 ALA A CA 1
ATOM 2473 C C . ALA A 1 331 ? 20.045 13.663 -6.671 1.00 75.25 331 ALA A C 1
ATOM 2475 O O . ALA A 1 331 ? 19.477 12.785 -6.020 1.00 75.25 331 ALA A O 1
ATOM 2476 N N . ALA A 1 332 ? 20.633 13.404 -7.840 1.00 86.19 332 ALA A N 1
ATOM 2477 C CA . ALA A 1 332 ? 20.589 12.086 -8.460 1.00 86.19 332 ALA A CA 1
ATOM 2478 C C . ALA A 1 332 ? 21.593 11.126 -7.810 1.00 86.19 332 ALA A C 1
ATOM 2480 O O . ALA A 1 332 ? 22.788 11.397 -7.772 1.00 86.19 332 ALA A O 1
ATOM 2481 N N . THR A 1 333 ? 21.092 9.998 -7.310 1.00 92.62 333 THR A N 1
ATOM 2482 C CA . THR A 1 333 ? 21.883 8.951 -6.657 1.00 92.62 333 THR A CA 1
ATOM 2483 C C . THR A 1 333 ? 22.306 7.914 -7.704 1.00 92.62 333 THR A C 1
ATOM 2485 O O . THR A 1 333 ? 21.427 7.323 -8.340 1.00 92.62 333 THR A O 1
ATOM 2488 N N . PRO A 1 334 ? 23.612 7.705 -7.942 1.00 93.00 334 PRO A N 1
ATOM 2489 C CA . PRO A 1 334 ? 24.103 6.724 -8.905 1.00 93.00 334 PRO A CA 1
ATOM 2490 C C . PRO A 1 334 ? 24.026 5.299 -8.352 1.00 93.00 334 PRO A C 1
ATOM 2492 O O . PRO A 1 334 ? 24.258 5.083 -7.167 1.00 93.00 334 PRO A O 1
ATOM 2495 N N . LEU A 1 335 ? 23.717 4.326 -9.208 1.00 94.62 335 LEU A N 1
ATOM 2496 C CA . LEU A 1 335 ? 23.600 2.908 -8.861 1.00 94.62 335 LEU A CA 1
ATOM 2497 C C . LEU A 1 335 ? 24.041 2.029 -10.039 1.00 94.62 335 LEU A C 1
ATOM 2499 O O . LEU A 1 335 ? 23.796 2.371 -11.199 1.00 94.62 335 LEU A O 1
ATOM 2503 N N . ALA A 1 336 ? 24.610 0.857 -9.750 1.00 95.19 336 ALA A N 1
ATOM 2504 C CA . ALA A 1 336 ? 24.741 -0.198 -10.752 1.00 95.19 336 ALA A CA 1
ATOM 2505 C C . ALA A 1 336 ? 23.357 -0.729 -11.170 1.00 95.19 336 ALA A C 1
ATOM 2507 O O . ALA A 1 336 ? 22.417 -0.779 -10.371 1.00 95.19 336 ALA A O 1
ATOM 2508 N N . VAL A 1 337 ? 23.228 -1.190 -12.414 1.00 94.12 337 VAL A N 1
ATOM 2509 C CA . VAL A 1 337 ? 21.969 -1.759 -12.927 1.00 94.12 337 VAL A CA 1
ATOM 2510 C C . VAL A 1 337 ? 21.537 -3.013 -12.157 1.00 94.12 337 VAL A C 1
ATOM 2512 O O . VAL A 1 337 ? 20.343 -3.195 -11.946 1.00 94.12 337 VAL A O 1
ATOM 2515 N N . SER A 1 338 ? 22.470 -3.810 -11.630 1.00 95.19 338 SER A N 1
ATOM 2516 C CA . SER A 1 338 ? 22.168 -4.930 -10.720 1.00 95.19 338 SER A CA 1
ATOM 2517 C C . SER A 1 338 ? 21.495 -4.485 -9.411 1.00 95.19 338 SER A C 1
ATOM 2519 O O . SER A 1 338 ? 20.673 -5.208 -8.849 1.00 95.19 338 SER A O 1
ATOM 2521 N N . LYS A 1 339 ? 21.784 -3.268 -8.934 1.00 96.81 339 LYS A N 1
ATOM 2522 C CA . LYS A 1 339 ? 21.148 -2.675 -7.748 1.00 96.81 339 LYS A CA 1
ATOM 2523 C C . LYS A 1 339 ? 19.755 -2.131 -8.075 1.00 96.81 339 LYS A C 1
ATOM 2525 O O . LYS A 1 339 ? 18.845 -2.292 -7.267 1.00 96.81 339 LYS A O 1
ATOM 2530 N N . LEU A 1 340 ? 19.557 -1.563 -9.271 1.00 97.12 340 LEU A N 1
ATOM 2531 C CA . LEU A 1 340 ? 18.218 -1.250 -9.801 1.00 97.12 340 LEU A CA 1
ATOM 2532 C C . LEU A 1 340 ? 17.377 -2.528 -9.971 1.00 97.12 340 LEU A C 1
ATOM 2534 O O . LEU A 1 340 ? 16.206 -2.545 -9.605 1.00 97.12 340 LEU A O 1
ATOM 2538 N N . GLU A 1 341 ? 17.975 -3.611 -10.467 1.00 96.31 341 GLU A N 1
ATOM 2539 C CA . GLU A 1 341 ? 17.328 -4.918 -10.578 1.00 96.31 341 GLU A CA 1
ATOM 2540 C C . GLU A 1 341 ? 16.884 -5.440 -9.205 1.00 96.31 341 GLU A C 1
ATOM 2542 O O . GLU A 1 341 ? 15.713 -5.784 -9.038 1.00 96.31 341 GLU A O 1
ATOM 2547 N N . ALA A 1 342 ? 17.760 -5.411 -8.197 1.00 97.06 342 ALA A N 1
ATOM 2548 C CA . ALA A 1 342 ? 17.413 -5.777 -6.821 1.00 97.06 342 ALA A CA 1
ATOM 2549 C C . ALA A 1 342 ? 16.324 -4.868 -6.208 1.00 97.06 342 ALA A C 1
ATOM 2551 O O . ALA A 1 342 ? 15.454 -5.353 -5.490 1.00 97.06 342 ALA A O 1
ATOM 2552 N N . LEU A 1 343 ? 16.325 -3.564 -6.514 1.00 97.75 343 LEU A N 1
ATOM 2553 C CA . LEU A 1 343 ? 15.295 -2.610 -6.072 1.00 97.75 343 LEU A CA 1
ATOM 2554 C C . LEU A 1 343 ? 13.908 -2.876 -6.680 1.00 97.75 343 LEU A C 1
ATOM 2556 O O . LEU A 1 343 ? 12.899 -2.563 -6.040 1.00 97.75 343 LEU A O 1
ATOM 2560 N N . CYS A 1 344 ? 13.858 -3.415 -7.900 1.00 97.62 344 CYS A N 1
ATOM 2561 C CA . CYS A 1 344 ? 12.629 -3.638 -8.666 1.00 97.62 344 CYS A CA 1
ATOM 2562 C C . CYS A 1 344 ? 12.127 -5.092 -8.653 1.00 97.62 344 CYS A C 1
ATOM 2564 O O . CYS A 1 344 ? 10.983 -5.335 -9.032 1.00 97.62 344 CYS A O 1
ATOM 2566 N N . THR A 1 345 ? 12.944 -6.055 -8.224 1.00 96.88 345 THR A N 1
ATOM 2567 C CA . THR A 1 345 ? 12.573 -7.478 -8.177 1.00 96.88 345 THR A CA 1
ATOM 2568 C C . THR A 1 345 ? 11.761 -7.790 -6.917 1.00 96.88 345 THR A C 1
ATOM 2570 O O . THR A 1 345 ? 12.206 -7.437 -5.825 1.00 96.88 345 THR A O 1
ATOM 2573 N N . PRO A 1 346 ? 10.601 -8.468 -7.021 1.00 96.81 346 PRO A N 1
ATOM 2574 C CA . PRO A 1 346 ? 9.881 -8.962 -5.855 1.00 96.81 346 PRO A CA 1
ATOM 2575 C C . PRO A 1 346 ? 10.722 -9.935 -5.024 1.00 96.81 346 PRO A C 1
ATOM 2577 O O . PRO A 1 346 ? 11.221 -10.931 -5.542 1.00 96.81 346 PRO A O 1
ATOM 2580 N N . CYS A 1 347 ? 10.851 -9.658 -3.730 1.00 96.00 347 CYS A N 1
ATOM 2581 C CA . CYS A 1 347 ? 11.496 -10.539 -2.759 1.00 96.00 347 CYS A CA 1
ATOM 2582 C C . CYS A 1 347 ? 10.734 -10.511 -1.430 1.00 96.00 347 CYS A C 1
ATOM 2584 O O . CYS A 1 347 ? 9.862 -9.661 -1.221 1.00 96.00 347 CYS A O 1
ATOM 2586 N N . GLU A 1 348 ? 11.049 -11.432 -0.525 1.00 96.12 348 GLU A N 1
ATOM 2587 C CA . GLU A 1 348 ? 10.465 -11.480 0.820 1.00 96.12 348 GLU A CA 1
ATOM 2588 C C . GLU A 1 348 ? 10.720 -10.178 1.613 1.00 96.12 348 GLU A C 1
ATOM 2590 O O . GLU A 1 348 ? 11.598 -9.382 1.244 1.00 96.12 348 GLU A O 1
ATOM 2595 N N . PRO A 1 349 ? 9.931 -9.888 2.665 1.00 94.94 349 PRO A N 1
ATOM 2596 C CA . PRO A 1 349 ? 10.229 -8.792 3.582 1.00 94.94 349 PRO A CA 1
ATOM 2597 C C . PRO A 1 349 ? 11.630 -8.955 4.205 1.00 94.94 349 PRO A C 1
ATOM 2599 O O . PRO A 1 349 ? 12.020 -10.073 4.536 1.00 94.94 349 PRO A O 1
ATOM 2602 N N . PRO A 1 350 ? 12.409 -7.871 4.372 1.00 94.75 350 PRO A N 1
ATOM 2603 C CA . PRO A 1 350 ? 13.710 -7.952 5.035 1.00 94.75 350 PRO A CA 1
ATOM 2604 C C . PRO A 1 350 ? 13.559 -8.303 6.530 1.00 94.75 350 PRO A C 1
ATOM 2606 O O . PRO A 1 350 ? 12.517 -7.999 7.116 1.00 94.75 350 PRO A O 1
ATOM 2609 N N . PRO A 1 351 ? 14.595 -8.866 7.183 1.00 92.69 351 PRO A N 1
ATOM 2610 C CA . PRO A 1 351 ? 14.579 -9.122 8.623 1.00 92.69 351 PRO A CA 1
ATOM 2611 C C . PRO A 1 351 ? 14.194 -7.874 9.431 1.00 92.69 351 PRO A C 1
ATOM 2613 O O . PRO A 1 351 ? 14.723 -6.787 9.194 1.00 92.69 351 PRO A O 1
ATOM 2616 N N . GLY A 1 352 ? 13.262 -8.042 10.372 1.00 88.62 352 GLY A N 1
ATOM 2617 C CA . GLY A 1 352 ? 12.665 -6.954 11.155 1.00 88.62 352 GLY A CA 1
ATOM 2618 C C . GLY A 1 352 ? 11.391 -6.343 10.553 1.00 88.62 352 GLY A C 1
ATOM 2619 O O . GLY A 1 352 ? 10.674 -5.650 11.265 1.00 88.62 352 GLY A O 1
ATOM 2620 N N . ALA A 1 353 ? 11.052 -6.619 9.288 1.00 93.44 353 ALA A N 1
ATOM 2621 C CA . ALA A 1 353 ? 9.749 -6.264 8.723 1.00 93.44 353 ALA A CA 1
ATOM 2622 C C . ALA A 1 353 ? 8.676 -7.329 9.050 1.00 93.44 353 ALA A C 1
ATOM 2624 O O . ALA A 1 353 ? 9.005 -8.513 9.157 1.00 93.44 353 ALA A O 1
ATOM 2625 N N . PRO A 1 354 ? 7.385 -6.951 9.156 1.00 91.81 354 PRO A N 1
ATOM 2626 C CA . PRO A 1 354 ? 6.303 -7.907 9.380 1.00 91.81 354 PRO A CA 1
ATOM 2627 C C . PRO A 1 354 ? 6.117 -8.863 8.178 1.00 91.81 354 PRO A C 1
ATOM 2629 O O . PRO A 1 354 ? 6.335 -8.460 7.027 1.00 91.81 354 PRO A O 1
ATOM 2632 N N . PRO A 1 355 ? 5.700 -10.124 8.416 1.00 91.50 355 PRO A N 1
ATOM 2633 C CA . PRO A 1 355 ? 5.616 -11.159 7.385 1.00 91.50 355 PRO A CA 1
ATOM 2634 C C . PRO A 1 355 ? 4.485 -10.882 6.390 1.00 91.50 355 PRO A C 1
ATOM 2636 O O . PRO A 1 355 ? 3.345 -10.642 6.777 1.00 91.50 355 PRO A O 1
ATOM 2639 N N . GLY A 1 356 ? 4.781 -10.950 5.092 1.00 89.50 356 GLY A N 1
ATOM 2640 C CA . GLY A 1 356 ? 3.832 -10.608 4.035 1.00 89.50 356 GLY A CA 1
ATOM 2641 C C . GLY A 1 356 ? 4.310 -11.025 2.640 1.00 89.50 356 GLY A C 1
ATOM 2642 O O . GLY A 1 356 ? 5.399 -11.584 2.506 1.00 89.50 356 GLY A O 1
ATOM 2643 N N . PRO A 1 357 ? 3.508 -10.764 1.590 1.00 93.00 357 PRO A N 1
ATOM 2644 C CA . PRO A 1 357 ? 3.806 -11.197 0.227 1.00 93.00 357 PRO A CA 1
ATOM 2645 C C . PRO A 1 357 ? 5.113 -10.604 -0.313 1.00 93.00 357 PRO A C 1
ATOM 2647 O O . PRO A 1 357 ? 5.495 -9.477 0.021 1.00 93.00 357 PRO A O 1
ATOM 2650 N N . ALA A 1 358 ? 5.762 -11.346 -1.213 1.00 95.50 358 ALA A N 1
ATOM 2651 C CA . ALA A 1 358 ? 6.955 -10.881 -1.906 1.00 95.50 358 ALA A CA 1
ATOM 2652 C C . ALA A 1 358 ? 6.644 -9.634 -2.753 1.00 95.50 358 ALA A C 1
ATOM 2654 O O . ALA A 1 358 ? 5.758 -9.648 -3.607 1.00 95.50 358 ALA A O 1
ATOM 2655 N N . LEU A 1 359 ? 7.383 -8.550 -2.515 1.00 96.19 359 LEU A N 1
ATOM 2656 C CA . LEU A 1 359 ? 7.215 -7.245 -3.161 1.00 96.19 359 LEU A CA 1
ATOM 2657 C C . LEU A 1 359 ? 8.583 -6.635 -3.463 1.00 96.19 359 LEU A C 1
ATOM 2659 O O . LEU A 1 359 ? 9.575 -6.963 -2.815 1.00 96.19 359 LEU A O 1
ATOM 2663 N N . ALA A 1 360 ? 8.644 -5.728 -4.437 1.00 97.38 360 ALA A N 1
ATOM 2664 C CA . ALA A 1 360 ? 9.884 -5.028 -4.750 1.00 97.38 360 ALA A CA 1
ATOM 2665 C C . ALA A 1 360 ? 10.308 -4.109 -3.580 1.00 97.38 360 ALA A C 1
ATOM 2667 O O . ALA A 1 360 ? 9.453 -3.393 -3.043 1.00 97.38 360 ALA A O 1
ATOM 2668 N N . PRO A 1 361 ? 11.599 -4.039 -3.199 1.00 98.00 361 PRO A N 1
ATOM 2669 C CA . PRO A 1 361 ? 12.067 -3.128 -2.150 1.00 98.00 361 PRO A CA 1
ATOM 2670 C C . PRO A 1 361 ? 11.672 -1.663 -2.376 1.00 98.00 361 PRO A C 1
ATOM 2672 O O . PRO A 1 361 ? 11.233 -0.991 -1.439 1.00 98.00 361 PRO A O 1
ATOM 2675 N N . LEU A 1 362 ? 11.736 -1.184 -3.626 1.00 98.06 362 LEU A N 1
ATOM 2676 C CA . LEU A 1 362 ? 11.274 0.155 -4.006 1.00 98.06 362 LEU A CA 1
ATOM 2677 C C . LEU A 1 362 ? 9.765 0.343 -3.760 1.00 98.06 362 LEU A C 1
ATOM 2679 O O . LEU A 1 362 ? 9.340 1.411 -3.322 1.00 98.06 362 LEU A O 1
ATOM 2683 N N . GLN A 1 363 ? 8.956 -0.693 -4.000 1.00 97.12 363 GLN A N 1
ATOM 2684 C CA . GLN A 1 363 ? 7.515 -0.668 -3.744 1.00 97.12 363 GLN A CA 1
ATOM 2685 C C . GLN A 1 363 ? 7.216 -0.589 -2.248 1.00 97.12 363 GLN A C 1
ATOM 2687 O O . GLN A 1 363 ? 6.395 0.233 -1.848 1.00 97.12 363 GLN A O 1
ATOM 2692 N N . ARG A 1 364 ? 7.894 -1.392 -1.415 1.00 97.38 364 ARG A N 1
ATOM 2693 C CA . ARG A 1 364 ? 7.719 -1.348 0.046 1.00 97.38 364 ARG A CA 1
ATOM 2694 C C . ARG A 1 364 ? 8.101 0.013 0.627 1.00 97.38 364 ARG A C 1
ATOM 2696 O O . ARG A 1 364 ? 7.326 0.568 1.403 1.00 97.38 364 ARG A O 1
ATOM 2703 N N . PHE A 1 365 ? 9.230 0.587 0.203 1.00 98.00 365 PHE A N 1
ATOM 2704 C CA . PHE A 1 365 ? 9.622 1.945 0.595 1.00 98.00 365 PHE A CA 1
ATOM 2705 C C . PHE A 1 365 ? 8.550 2.982 0.207 1.00 98.00 365 PHE A C 1
ATO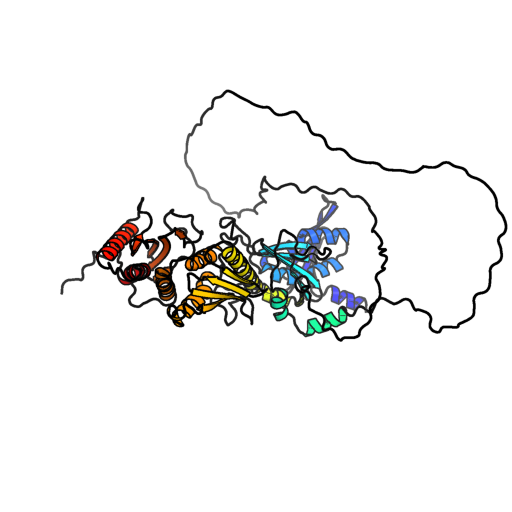M 2707 O O . PHE A 1 365 ? 8.032 3.683 1.077 1.00 98.00 365 PHE A O 1
ATOM 2714 N N . LEU A 1 366 ? 8.152 3.047 -1.071 1.00 97.56 366 LEU A N 1
ATOM 2715 C CA . LEU A 1 366 ? 7.173 4.038 -1.545 1.00 97.56 366 LEU A CA 1
ATOM 2716 C C . LEU A 1 366 ? 5.781 3.850 -0.920 1.00 97.56 366 LEU A C 1
ATOM 2718 O O . LEU A 1 366 ? 5.108 4.840 -0.628 1.00 97.56 366 LEU A O 1
ATOM 2722 N N . ALA A 1 367 ? 5.368 2.610 -0.645 1.00 96.56 367 ALA A N 1
ATOM 2723 C CA . ALA A 1 367 ? 4.134 2.317 0.076 1.00 96.56 367 ALA A CA 1
ATOM 2724 C C . ALA A 1 367 ? 4.186 2.805 1.532 1.00 96.56 367 ALA A C 1
ATOM 2726 O O . ALA A 1 367 ? 3.243 3.444 1.997 1.00 96.56 367 ALA A O 1
ATOM 2727 N N . CYS A 1 368 ? 5.300 2.594 2.237 1.00 97.56 368 CYS A N 1
ATOM 2728 C CA . CYS A 1 368 ? 5.471 3.088 3.603 1.00 97.56 368 CYS A CA 1
ATOM 2729 C C . CYS A 1 368 ? 5.512 4.627 3.659 1.00 97.56 368 CYS A C 1
ATOM 2731 O O . CYS A 1 368 ? 4.866 5.227 4.520 1.00 97.56 368 CYS A O 1
ATOM 2733 N N . VAL A 1 369 ? 6.171 5.295 2.702 1.00 97.06 369 VAL A N 1
ATOM 2734 C CA . VAL A 1 369 ? 6.127 6.769 2.592 1.00 97.06 369 VAL A CA 1
ATOM 2735 C C . VAL A 1 369 ? 4.704 7.257 2.263 1.00 97.06 369 VAL A C 1
ATOM 2737 O O . VAL A 1 369 ? 4.258 8.247 2.854 1.00 97.06 369 VAL A O 1
ATOM 2740 N N . TYR A 1 370 ? 3.948 6.536 1.417 1.00 96.12 370 TYR A N 1
ATOM 2741 C CA . TYR A 1 370 ? 2.530 6.828 1.147 1.00 96.12 370 TYR A CA 1
ATOM 2742 C C . TYR A 1 370 ? 1.684 6.743 2.420 1.00 96.12 370 TYR A C 1
ATOM 2744 O O . TYR A 1 370 ? 0.921 7.665 2.714 1.00 96.12 370 TYR A O 1
ATOM 2752 N N . MET A 1 371 ? 1.831 5.660 3.186 1.00 97.31 371 MET A N 1
ATOM 2753 C CA . MET A 1 371 ? 1.066 5.421 4.411 1.00 97.31 371 MET A CA 1
ATOM 2754 C C . MET A 1 371 ? 1.419 6.451 5.491 1.00 97.31 371 MET A C 1
ATOM 2756 O O . MET A 1 371 ? 0.503 7.045 6.052 1.00 97.31 371 MET A O 1
ATOM 2760 N N . LYS A 1 372 ? 2.703 6.791 5.693 1.00 97.56 372 LYS A N 1
ATOM 2761 C CA . LYS A 1 372 ? 3.118 7.863 6.623 1.00 97.56 372 LYS A CA 1
ATOM 2762 C C . LYS A 1 372 ? 2.507 9.221 6.244 1.00 97.56 372 LYS A C 1
ATOM 2764 O O . LYS A 1 372 ? 1.920 9.894 7.087 1.00 97.56 372 LYS A O 1
ATOM 2769 N N . ARG A 1 373 ? 2.593 9.611 4.963 1.00 95.94 373 ARG A N 1
ATOM 2770 C CA . ARG A 1 373 ? 1.998 10.862 4.445 1.00 95.94 373 ARG A CA 1
ATOM 2771 C C . ARG A 1 373 ? 0.469 10.866 4.560 1.00 95.94 373 ARG A C 1
ATOM 2773 O O . ARG A 1 373 ? -0.130 11.922 4.726 1.00 95.94 373 ARG A O 1
ATOM 2780 N N . THR A 1 374 ? -0.167 9.702 4.460 1.00 96.19 374 THR A N 1
ATOM 2781 C CA . THR A 1 374 ? -1.624 9.577 4.601 1.00 96.19 374 THR A CA 1
ATOM 2782 C C . THR A 1 374 ? -2.052 9.627 6.068 1.00 96.19 374 THR A C 1
ATOM 2784 O O . THR A 1 374 ? -3.017 10.316 6.380 1.00 96.19 374 THR A O 1
ATOM 2787 N N . LEU A 1 375 ? -1.294 9.011 6.981 1.00 97.75 375 LEU A N 1
ATOM 2788 C CA . LEU A 1 375 ? -1.519 9.132 8.423 1.00 97.75 375 LEU A CA 1
ATOM 2789 C C . LEU A 1 375 ? -1.423 10.595 8.870 1.00 97.75 375 LEU A C 1
ATOM 2791 O O . LEU A 1 375 ? -2.325 11.071 9.545 1.00 97.75 375 LEU A O 1
ATOM 2795 N N . GLN A 1 376 ? -0.417 11.340 8.398 1.00 97.31 376 GLN A N 1
ATOM 2796 C CA . GLN A 1 376 ? -0.304 12.785 8.646 1.00 97.31 376 GLN A CA 1
ATOM 2797 C C . GLN A 1 376 ? -1.555 13.561 8.185 1.00 97.31 376 GLN A C 1
ATOM 2799 O O . GLN A 1 376 ? -1.978 14.497 8.854 1.00 97.31 376 GLN A O 1
ATOM 2804 N N . ARG A 1 377 ? -2.176 13.173 7.060 1.00 95.81 377 ARG A N 1
ATOM 2805 C CA . ARG A 1 377 ? -3.426 13.798 6.591 1.00 95.81 377 ARG A CA 1
ATOM 2806 C C . ARG A 1 377 ? -4.604 13.498 7.514 1.00 95.81 377 ARG A C 1
ATOM 2808 O O . ARG A 1 377 ? -5.407 14.393 7.724 1.00 95.81 377 ARG A O 1
ATOM 2815 N N . PHE A 1 378 ? -4.705 12.287 8.062 1.00 96.38 378 PHE A N 1
ATOM 2816 C CA . PHE A 1 378 ? -5.770 11.951 9.013 1.00 96.38 378 PHE A CA 1
ATOM 2817 C C . PHE A 1 378 ? -5.549 12.604 10.388 1.00 96.38 378 PHE A C 1
ATOM 2819 O O . PHE A 1 378 ? -6.492 13.158 10.937 1.00 96.38 378 PHE A O 1
ATOM 2826 N N . VAL A 1 379 ? -4.307 12.646 10.890 1.00 97.50 379 VAL A N 1
ATOM 2827 C CA . VAL A 1 379 ? -3.925 13.386 12.114 1.00 97.50 379 VAL A CA 1
ATOM 2828 C C . VAL A 1 379 ? -4.295 14.874 12.022 1.00 97.50 379 VAL A C 1
ATOM 2830 O O . VAL A 1 379 ? -4.674 15.469 13.018 1.00 97.50 379 VAL A O 1
ATOM 2833 N N . ASN A 1 380 ? -4.229 15.471 10.828 1.00 96.12 380 ASN A N 1
ATOM 2834 C CA . ASN A 1 380 ? -4.593 16.874 10.597 1.00 96.12 380 ASN A CA 1
ATOM 2835 C C . ASN A 1 380 ? -6.102 17.116 10.357 1.00 96.12 380 ASN A C 1
ATOM 2837 O O . ASN A 1 380 ? -6.477 18.244 10.043 1.00 96.12 380 ASN A O 1
ATOM 2841 N N . VAL A 1 381 ? -6.949 16.080 10.407 1.00 94.69 381 VAL A N 1
ATOM 2842 C CA . VAL A 1 381 ? -8.386 16.149 10.055 1.00 94.69 381 VAL A CA 1
ATOM 2843 C C . VAL A 1 381 ? -9.289 15.588 11.157 1.00 94.69 381 VAL A C 1
ATOM 2845 O O . VAL A 1 381 ? -10.411 16.056 11.316 1.00 94.69 381 VAL A O 1
ATOM 2848 N N . GLU A 1 382 ? -8.832 14.585 11.902 1.00 94.44 382 GLU A N 1
ATOM 2849 C CA . GLU A 1 382 ? -9.604 13.935 12.963 1.00 94.44 382 GLU A CA 1
ATOM 2850 C C . GLU A 1 382 ? -9.324 14.649 14.310 1.00 94.44 382 GLU A C 1
ATOM 2852 O O . GLU A 1 382 ? -8.231 14.540 14.863 1.00 94.44 382 GLU A O 1
ATOM 2857 N N . GLU A 1 383 ? -10.310 15.390 14.835 1.00 93.88 383 GLU A N 1
ATOM 2858 C CA . GLU A 1 383 ? -10.174 16.366 15.947 1.00 93.88 383 GLU A CA 1
ATOM 2859 C C . GLU A 1 383 ? -9.625 15.797 17.272 1.00 93.88 383 GLU A C 1
ATOM 2861 O O . GLU A 1 383 ? -9.122 16.537 18.114 1.00 93.88 383 GLU A O 1
ATOM 2866 N N . PHE A 1 384 ? -9.699 14.479 17.464 1.00 94.19 384 PHE A N 1
ATOM 2867 C CA . PHE A 1 384 ? -9.188 13.772 18.644 1.00 94.19 384 PHE A CA 1
ATOM 2868 C C . PHE A 1 384 ? -7.671 13.489 18.594 1.00 94.19 384 PHE A C 1
ATOM 2870 O O . PHE A 1 384 ? -7.139 12.868 19.521 1.00 94.19 384 PHE A O 1
ATOM 2877 N N . LEU A 1 385 ? -6.967 13.921 17.538 1.00 97.31 385 LEU A N 1
ATOM 2878 C CA . LEU A 1 385 ? -5.515 13.794 17.382 1.00 97.31 385 LEU A CA 1
ATOM 2879 C C . LEU A 1 385 ? -4.821 15.160 17.327 1.00 97.31 385 LEU A C 1
ATOM 2881 O O . LEU A 1 385 ? -5.229 16.065 16.608 1.00 97.31 385 LEU A O 1
ATOM 2885 N N . THR A 1 386 ? -3.703 15.286 18.041 1.00 97.56 386 THR A N 1
ATOM 2886 C CA . THR A 1 386 ? -2.816 16.457 17.988 1.00 97.56 386 THR A CA 1
ATOM 2887 C C . THR A 1 386 ? -1.487 16.076 17.346 1.00 97.56 386 THR A C 1
ATOM 2889 O O . THR A 1 386 ? -0.789 15.176 17.821 1.00 97.56 386 THR A O 1
ATOM 2892 N N . LEU A 1 387 ? -1.113 16.766 16.266 1.00 98.06 387 LEU A N 1
ATOM 2893 C CA . LEU A 1 387 ? 0.191 16.602 15.622 1.00 98.06 387 LEU A CA 1
ATOM 2894 C C . LEU A 1 387 ? 1.313 17.133 16.531 1.00 98.06 387 LEU A C 1
ATOM 2896 O O . LEU A 1 387 ? 1.232 18.257 17.015 1.00 98.06 387 LEU A O 1
ATOM 2900 N N . VAL A 1 388 ? 2.379 16.348 16.720 1.00 97.75 388 VAL A N 1
ATOM 2901 C CA . VAL A 1 388 ? 3.529 16.711 17.573 1.00 97.75 388 VAL A CA 1
ATOM 2902 C C . VAL A 1 388 ? 4.783 16.995 16.740 1.00 97.75 388 VAL A C 1
ATOM 2904 O O . VAL A 1 388 ? 5.432 18.018 16.946 1.00 97.75 388 VAL A O 1
ATOM 2907 N N . SER A 1 389 ? 5.139 16.131 15.781 1.00 97.50 389 SER A N 1
ATOM 2908 C CA . SER A 1 389 ? 6.273 16.372 14.871 1.00 97.50 389 SER A CA 1
ATOM 2909 C C . SER A 1 389 ? 6.162 15.605 13.549 1.00 97.50 389 SER A C 1
ATOM 2911 O O . SER A 1 389 ? 5.476 14.585 13.459 1.00 97.50 389 SER A O 1
ATOM 2913 N N . VAL A 1 390 ? 6.854 16.079 12.505 1.00 96.25 390 VAL A N 1
ATOM 2914 C CA . VAL A 1 390 ? 6.958 15.387 11.208 1.00 96.25 390 VAL A CA 1
ATOM 2915 C C . VAL A 1 390 ? 8.368 15.529 10.651 1.00 96.25 390 VAL A C 1
ATOM 2917 O O . VAL A 1 390 ? 8.819 16.636 10.370 1.00 96.25 390 VAL A O 1
ATOM 2920 N N . ASP A 1 391 ? 9.019 14.397 10.403 1.00 93.19 391 ASP A N 1
ATOM 2921 C CA . ASP A 1 391 ? 10.339 14.318 9.779 1.00 93.19 391 ASP A CA 1
ATOM 2922 C C . ASP A 1 391 ? 10.245 13.640 8.408 1.00 93.19 391 ASP A C 1
ATOM 2924 O O . ASP A 1 391 ? 9.201 13.115 8.012 1.00 93.19 391 ASP A O 1
ATOM 2928 N N . ALA A 1 392 ? 11.368 13.538 7.691 1.00 89.56 392 ALA A N 1
ATOM 2929 C CA . ALA A 1 392 ? 11.437 12.732 6.472 1.00 89.56 392 ALA A CA 1
ATOM 2930 C C . ALA A 1 392 ? 11.057 11.254 6.721 1.00 89.56 392 ALA A C 1
ATOM 2932 O O . ALA A 1 392 ? 10.380 10.646 5.890 1.00 89.56 392 ALA A O 1
ATOM 2933 N N . THR A 1 393 ? 11.419 10.690 7.880 1.00 94.44 393 THR A N 1
ATOM 2934 C CA . THR A 1 393 ? 11.246 9.262 8.209 1.00 94.44 393 THR A CA 1
ATOM 2935 C C . THR A 1 393 ? 10.233 8.965 9.319 1.00 94.44 393 THR A C 1
ATOM 2937 O O . THR A 1 393 ? 9.728 7.843 9.352 1.00 94.44 393 THR A O 1
ATOM 2940 N N . SER A 1 394 ? 9.898 9.938 10.174 1.00 96.75 394 SER A N 1
ATOM 2941 C CA . SER A 1 394 ? 8.947 9.806 11.293 1.00 96.75 394 SER A CA 1
ATOM 2942 C C . SER A 1 394 ? 7.750 10.757 11.207 1.00 96.75 394 SER A C 1
ATOM 2944 O O . SER A 1 394 ? 7.768 11.764 10.497 1.00 96.75 394 SER A O 1
ATOM 2946 N N . LEU A 1 395 ? 6.700 10.400 11.942 1.00 98.25 395 LEU A N 1
ATOM 2947 C CA . LEU A 1 395 ? 5.509 11.184 12.246 1.00 98.25 395 LEU A CA 1
ATOM 2948 C C . LEU A 1 395 ? 5.172 10.932 13.721 1.00 98.25 395 LEU A C 1
ATOM 2950 O O . LEU A 1 395 ? 5.001 9.777 14.110 1.00 98.25 395 LEU A O 1
ATOM 2954 N N . THR A 1 396 ? 5.063 11.991 14.518 1.00 98.62 396 THR A N 1
ATOM 2955 C CA . THR A 1 396 ? 4.685 11.915 15.934 1.00 98.62 396 THR A CA 1
ATOM 2956 C C . THR A 1 396 ? 3.386 12.677 16.146 1.00 98.62 396 THR A C 1
ATOM 2958 O O . THR A 1 396 ? 3.253 13.821 15.705 1.00 98.62 396 THR A O 1
ATOM 2961 N N . PHE A 1 397 ? 2.431 12.054 16.820 1.00 98.44 397 PHE A N 1
ATOM 2962 C CA . PHE A 1 397 ? 1.139 12.632 17.183 1.00 98.44 397 PHE A CA 1
ATOM 2963 C C . PHE A 1 397 ? 0.715 12.096 18.553 1.00 98.44 397 PHE A C 1
ATOM 2965 O O . PHE A 1 397 ? 1.309 11.146 19.055 1.00 98.44 397 PHE A O 1
ATOM 2972 N N . ARG A 1 398 ? -0.295 12.691 19.177 1.00 96.69 398 ARG A N 1
ATOM 2973 C CA . ARG A 1 398 ? -0.863 12.197 20.438 1.00 96.69 398 ARG A CA 1
ATOM 2974 C C . ARG A 1 398 ? -2.382 12.291 20.426 1.00 96.69 398 ARG A C 1
ATOM 2976 O O . ARG A 1 398 ? -2.941 13.061 19.645 1.00 96.69 398 ARG A O 1
ATOM 2983 N N . SER A 1 399 ? -3.030 11.543 21.308 1.00 95.25 399 SER A N 1
ATOM 2984 C CA . SER A 1 399 ? -4.420 11.779 21.686 1.00 95.25 399 SER A CA 1
ATOM 2985 C C . SER A 1 399 ? -4.499 11.904 23.197 1.00 95.25 399 SER A C 1
ATOM 2987 O O . SER A 1 399 ? -4.157 10.967 23.922 1.00 95.25 399 SER A O 1
ATOM 2989 N N . ASP A 1 400 ? -4.961 13.062 23.656 1.00 91.69 400 ASP A N 1
ATOM 2990 C CA . ASP A 1 400 ? -5.107 13.342 25.083 1.00 91.69 400 ASP A CA 1
ATOM 2991 C C . ASP A 1 400 ? -6.269 12.525 25.672 1.00 91.69 400 ASP A C 1
ATOM 2993 O O . ASP A 1 400 ? -6.151 11.985 26.766 1.00 91.69 400 ASP A O 1
ATOM 2997 N N . ALA A 1 401 ? -7.330 12.294 24.886 1.00 89.44 401 ALA A N 1
ATOM 2998 C CA . ALA A 1 401 ? -8.458 11.433 25.253 1.00 89.44 401 ALA A CA 1
ATOM 2999 C C . ALA A 1 401 ? -8.088 9.941 25.383 1.00 89.44 401 ALA A C 1
ATOM 3001 O O . ALA A 1 401 ? -8.681 9.237 26.198 1.00 89.44 401 ALA A O 1
ATOM 3002 N N . ALA A 1 402 ? -7.107 9.458 24.608 1.00 91.88 402 ALA A N 1
ATOM 3003 C CA . ALA A 1 402 ? -6.582 8.096 24.741 1.00 91.88 402 ALA A CA 1
ATOM 3004 C C . ALA A 1 402 ? -5.422 7.987 25.749 1.00 91.88 402 ALA A C 1
ATOM 3006 O O . ALA A 1 402 ? -4.964 6.882 26.042 1.00 91.88 402 ALA A O 1
ATOM 3007 N N . GLY A 1 403 ? -4.906 9.111 26.258 1.00 93.50 403 GLY A N 1
ATOM 3008 C CA . GLY A 1 403 ? -3.756 9.122 27.160 1.00 93.50 403 GLY A CA 1
ATOM 3009 C C . GLY A 1 403 ? -2.455 8.613 26.521 1.00 93.50 403 GLY A C 1
ATOM 3010 O O . GLY A 1 403 ? -1.619 8.046 27.228 1.00 93.50 403 GLY A O 1
ATOM 3011 N N . LEU A 1 404 ? -2.281 8.760 25.201 1.00 95.50 404 LEU A N 1
ATOM 3012 C CA . LEU A 1 404 ? -1.189 8.133 24.441 1.00 95.50 404 LEU A CA 1
ATOM 3013 C C . LEU A 1 404 ? -0.511 9.099 23.461 1.00 95.50 404 LEU A C 1
ATOM 3015 O O . LEU A 1 404 ? -1.166 9.775 22.665 1.00 95.50 404 LEU A O 1
ATOM 3019 N N . CYS A 1 405 ? 0.821 9.078 23.452 1.00 97.00 405 CYS A N 1
ATOM 3020 C CA . CYS A 1 405 ? 1.661 9.618 22.386 1.00 97.00 405 CYS A CA 1
ATOM 3021 C C . CYS A 1 405 ? 2.126 8.481 21.461 1.00 97.00 405 CYS A C 1
ATOM 3023 O O . CYS A 1 405 ? 2.529 7.413 21.924 1.00 97.00 405 CYS A O 1
ATOM 3025 N N . ALA A 1 406 ? 2.086 8.718 20.152 1.00 98.31 406 ALA A N 1
ATOM 3026 C CA . ALA A 1 406 ? 2.380 7.757 19.100 1.00 98.31 406 ALA A CA 1
ATOM 3027 C C . ALA A 1 406 ? 3.441 8.293 18.140 1.00 98.31 406 ALA A C 1
ATOM 3029 O O . ALA A 1 406 ? 3.279 9.353 17.529 1.00 98.31 406 ALA A O 1
ATOM 3030 N N . ARG A 1 407 ? 4.504 7.515 17.935 1.00 98.44 407 ARG A N 1
ATOM 3031 C CA . ARG A 1 407 ? 5.533 7.781 16.929 1.00 98.44 407 ARG A CA 1
ATOM 3032 C C . ARG A 1 407 ? 5.537 6.672 15.884 1.00 98.44 407 ARG A C 1
ATOM 3034 O O . ARG A 1 407 ? 5.993 5.566 16.151 1.00 98.44 407 ARG A O 1
ATOM 3041 N N . VAL A 1 408 ? 5.086 6.989 14.673 1.00 98.62 408 VAL A N 1
ATOM 3042 C CA . VAL A 1 408 ? 5.157 6.093 13.511 1.00 98.62 408 VAL A CA 1
ATOM 3043 C C . VAL A 1 408 ? 6.393 6.433 12.683 1.00 98.62 408 VAL A C 1
ATOM 3045 O O . VAL A 1 408 ? 6.587 7.587 12.293 1.00 98.62 408 VAL A O 1
ATOM 3048 N N . ALA A 1 409 ? 7.244 5.447 12.397 1.00 97.88 409 ALA A N 1
ATOM 3049 C CA . ALA A 1 409 ? 8.515 5.670 11.705 1.00 97.88 409 ALA A CA 1
ATOM 3050 C C . ALA A 1 409 ? 8.889 4.548 10.729 1.00 97.88 409 ALA A C 1
ATOM 3052 O O . ALA A 1 409 ? 8.597 3.378 10.961 1.00 97.88 409 ALA A O 1
ATOM 3053 N N . LEU A 1 410 ? 9.600 4.905 9.655 1.00 97.62 410 LEU A N 1
ATOM 3054 C CA . LEU A 1 410 ? 10.279 3.935 8.790 1.00 97.62 410 LEU A CA 1
ATOM 3055 C C . LEU A 1 410 ? 11.370 3.190 9.575 1.00 97.62 410 LEU A C 1
ATOM 3057 O O . LEU A 1 410 ? 12.169 3.839 10.254 1.00 97.62 410 LEU A O 1
ATOM 3061 N N . HIS A 1 411 ? 11.460 1.862 9.430 1.00 96.44 411 HIS A N 1
ATOM 3062 C CA . HIS A 1 411 ? 12.505 1.080 10.108 1.00 96.44 411 HIS A CA 1
ATOM 3063 C C . HIS A 1 411 ? 13.914 1.592 9.741 1.00 96.44 411 HIS A C 1
ATOM 3065 O O . HIS A 1 411 ? 14.236 1.659 8.546 1.00 96.44 411 HIS A O 1
ATOM 3071 N N . PRO A 1 412 ? 14.777 1.950 10.716 1.00 94.12 412 PRO A N 1
ATOM 3072 C CA . PRO A 1 412 ? 16.019 2.673 10.447 1.00 94.12 412 PRO A CA 1
ATOM 3073 C C . PRO A 1 412 ? 17.036 1.877 9.626 1.00 94.12 412 PRO A C 1
ATOM 3075 O O . PRO A 1 412 ? 17.837 2.483 8.916 1.00 94.12 412 PRO A O 1
ATOM 3078 N N . GLN A 1 413 ? 17.009 0.541 9.659 1.00 92.50 413 GLN A N 1
ATOM 3079 C CA . GLN A 1 413 ? 17.987 -0.268 8.927 1.00 92.50 413 GLN A CA 1
ATOM 3080 C C . GLN A 1 413 ? 17.658 -0.418 7.436 1.00 92.50 413 GLN A C 1
ATOM 3082 O O . GLN A 1 413 ? 18.565 -0.297 6.620 1.00 92.50 413 GLN A O 1
ATOM 3087 N N . HIS A 1 414 ? 16.389 -0.623 7.056 1.00 94.75 414 HIS A N 1
ATOM 3088 C CA . HIS A 1 414 ? 16.015 -0.967 5.670 1.00 94.75 414 HIS A CA 1
ATOM 3089 C C . HIS A 1 414 ? 14.880 -0.128 5.052 1.00 94.75 414 HIS A C 1
ATOM 3091 O O . HIS A 1 414 ? 14.643 -0.250 3.851 1.00 94.75 414 HIS A O 1
ATOM 3097 N N . MET A 1 415 ? 14.177 0.711 5.830 1.00 96.88 415 MET A N 1
ATOM 3098 C CA . MET A 1 415 ? 13.128 1.650 5.377 1.00 96.88 415 MET A CA 1
ATOM 3099 C C . MET A 1 415 ? 12.037 1.033 4.465 1.00 96.88 415 MET A C 1
ATOM 3101 O O . MET A 1 415 ? 11.583 1.664 3.515 1.00 96.88 415 MET A O 1
ATOM 3105 N N . GLN A 1 416 ? 11.606 -0.201 4.754 1.00 96.75 416 GLN A N 1
ATOM 3106 C CA . GLN A 1 416 ? 10.603 -0.962 3.968 1.00 96.75 416 GLN A CA 1
ATOM 3107 C C . GLN A 1 416 ? 9.375 -1.406 4.791 1.00 96.75 416 GLN A C 1
ATOM 3109 O O . GLN A 1 416 ? 8.525 -2.142 4.298 1.00 96.75 416 GLN A O 1
ATOM 3114 N N . SER A 1 417 ? 9.282 -0.944 6.033 1.00 97.31 417 SER A N 1
ATOM 3115 C CA . SER A 1 417 ? 8.155 -1.106 6.956 1.00 97.31 417 SER A CA 1
ATOM 3116 C C . SER A 1 417 ? 7.949 0.213 7.702 1.00 97.31 417 SER A C 1
ATOM 3118 O O . SER A 1 417 ? 8.894 1.005 7.829 1.00 97.31 417 SER A O 1
ATOM 3120 N N . LEU A 1 418 ? 6.731 0.447 8.197 1.00 97.50 418 LEU A N 1
ATOM 3121 C CA . LEU A 1 418 ? 6.485 1.412 9.266 1.00 97.50 418 LEU A CA 1
ATOM 3122 C C . LEU A 1 418 ? 6.289 0.644 10.569 1.00 97.50 418 LEU A C 1
ATOM 3124 O O . LEU A 1 418 ? 5.510 -0.304 10.595 1.00 97.50 418 LEU A O 1
ATOM 3128 N N . HIS A 1 419 ? 6.942 1.110 11.623 1.00 97.50 419 HIS A N 1
ATOM 3129 C CA . HIS A 1 419 ? 6.742 0.653 12.993 1.00 97.50 419 HIS A CA 1
ATOM 3130 C C . HIS A 1 419 ? 6.000 1.739 13.766 1.00 97.50 419 HIS A C 1
ATOM 3132 O O . HIS A 1 419 ? 6.199 2.933 13.501 1.00 97.50 419 HIS A O 1
ATOM 3138 N N . LEU A 1 420 ? 5.149 1.328 14.699 1.00 98.31 420 LEU A N 1
ATOM 3139 C CA . LEU A 1 420 ? 4.525 2.206 15.684 1.00 98.31 420 LEU A CA 1
ATOM 3140 C C . LEU A 1 420 ? 5.290 2.054 16.996 1.00 98.31 420 LEU A C 1
ATOM 3142 O O . LEU A 1 420 ? 5.618 0.939 17.378 1.00 98.31 420 LEU A O 1
ATOM 3146 N N . HIS A 1 421 ? 5.544 3.163 17.682 1.00 98.12 421 HIS A N 1
ATOM 3147 C CA . HIS A 1 421 ? 5.945 3.142 19.080 1.00 98.12 421 HIS A CA 1
ATOM 3148 C C . HIS A 1 421 ? 5.022 4.030 19.917 1.00 98.12 421 HIS A C 1
ATOM 3150 O O . HIS A 1 421 ? 4.705 5.154 19.505 1.00 98.12 421 HIS A O 1
ATOM 3156 N N . LEU A 1 422 ? 4.592 3.526 21.071 1.00 97.81 422 LEU A N 1
ATOM 3157 C CA . LEU A 1 422 ? 3.667 4.173 21.992 1.00 97.81 422 LEU A CA 1
ATOM 3158 C C . LEU A 1 422 ? 4.343 4.570 23.303 1.00 97.81 422 LEU A C 1
ATOM 3160 O O . LEU A 1 422 ? 5.103 3.808 23.895 1.00 97.81 422 LEU A O 1
ATOM 3164 N N . THR A 1 423 ? 3.999 5.756 23.800 1.00 96.00 423 THR A N 1
ATOM 3165 C CA . THR A 1 423 ? 4.358 6.204 25.151 1.00 96.00 423 THR A CA 1
ATOM 3166 C C . THR A 1 423 ? 3.124 6.789 25.850 1.00 96.00 423 THR A C 1
ATOM 3168 O O . THR A 1 423 ? 2.516 7.721 25.315 1.00 96.00 423 THR A O 1
ATOM 3171 N N . PRO A 1 424 ? 2.714 6.266 27.024 1.00 95.31 424 PRO A N 1
ATOM 3172 C CA . PRO A 1 424 ? 1.637 6.858 27.814 1.00 95.31 424 PRO A CA 1
ATOM 3173 C C . PRO A 1 424 ? 1.957 8.295 28.225 1.00 95.31 424 PRO A C 1
ATOM 3175 O O . PRO A 1 424 ? 3.095 8.614 28.589 1.00 95.31 424 PRO A O 1
ATOM 3178 N N . LEU A 1 425 ? 0.945 9.161 28.182 1.00 92.88 425 LEU A N 1
ATOM 3179 C CA . LEU A 1 425 ? 1.053 10.521 28.705 1.00 92.88 425 LEU A CA 1
ATOM 3180 C C . LEU A 1 425 ? 1.195 10.483 30.244 1.00 92.88 425 LEU A C 1
ATOM 3182 O O . LEU A 1 425 ? 0.815 9.493 30.873 1.00 92.88 425 LEU A O 1
ATOM 3186 N N . PRO A 1 426 ? 1.774 11.517 30.888 1.00 85.69 426 PRO A N 1
ATOM 3187 C CA . PRO A 1 426 ? 2.104 11.458 32.316 1.00 85.69 426 PRO A CA 1
ATOM 3188 C C . PRO A 1 426 ? 0.909 11.165 33.232 1.00 85.69 426 PRO A C 1
ATOM 3190 O O . PRO A 1 426 ? 1.068 10.444 34.211 1.00 85.69 426 PRO A O 1
ATOM 3193 N N . GLU A 1 427 ? -0.264 11.688 32.875 1.00 77.75 427 GLU A N 1
ATOM 3194 C CA . GLU A 1 427 ? -1.527 11.603 33.623 1.00 77.75 427 GLU A CA 1
ATOM 3195 C C . GLU A 1 427 ? -2.267 10.263 33.436 1.00 77.75 427 GLU A C 1
ATOM 3197 O O . GLU A 1 427 ? -3.222 9.980 34.151 1.00 77.75 427 GLU A O 1
ATOM 3202 N N . SER A 1 428 ? -1.836 9.425 32.487 1.00 76.25 428 SER A N 1
ATOM 3203 C CA . SER A 1 428 ? -2.551 8.219 32.036 1.00 76.25 428 SER A CA 1
ATOM 3204 C C . SER A 1 428 ? -1.721 6.933 32.130 1.00 76.25 428 SER A C 1
ATOM 3206 O O . SER A 1 428 ? -2.117 5.894 31.598 1.00 76.25 428 SER A O 1
ATOM 3208 N N . LYS A 1 429 ? -0.568 6.973 32.810 1.00 71.38 429 LYS A N 1
ATOM 3209 C CA . LYS A 1 429 ? 0.354 5.828 32.949 1.00 71.38 429 LYS A CA 1
ATOM 3210 C C . LYS A 1 429 ? -0.271 4.587 33.590 1.00 71.38 429 LYS A C 1
ATOM 3212 O O . LYS A 1 429 ? 0.168 3.485 33.296 1.00 71.38 429 LYS A O 1
ATOM 3217 N N . GLU A 1 430 ? -1.274 4.763 34.445 1.00 75.38 430 GLU A N 1
ATOM 3218 C CA . GLU A 1 430 ? -1.947 3.670 35.161 1.00 75.38 430 GLU A CA 1
ATOM 3219 C C . GLU A 1 430 ? -3.014 2.957 34.309 1.00 75.38 430 GLU A C 1
ATOM 3221 O O . GLU A 1 430 ? -3.442 1.861 34.654 1.00 75.38 430 GLU A O 1
ATOM 3226 N N . ILE A 1 431 ? -3.419 3.545 33.174 1.00 82.19 431 ILE A N 1
ATOM 3227 C CA . ILE A 1 431 ? -4.446 2.990 32.271 1.00 82.19 431 ILE A CA 1
ATOM 3228 C C . ILE A 1 431 ? -3.863 1.913 31.340 1.00 82.19 431 ILE A C 1
ATOM 3230 O O . ILE A 1 431 ? -4.580 1.013 30.906 1.00 82.19 431 ILE A O 1
ATOM 3234 N N . TRP A 1 432 ? -2.569 2.002 31.013 1.00 91.38 432 TRP A N 1
ATOM 3235 C CA . TRP A 1 432 ? -1.952 1.243 29.924 1.00 91.38 432 TRP A CA 1
ATOM 3236 C C . TRP A 1 432 ? -0.864 0.288 30.412 1.00 91.38 432 TRP A C 1
ATOM 3238 O O . TRP A 1 432 ? 0.229 0.718 30.785 1.00 91.38 432 TRP A O 1
ATOM 3248 N N . SER A 1 433 ? -1.126 -1.022 30.342 1.00 92.25 433 SER A N 1
ATOM 3249 C CA . SER A 1 433 ? -0.088 -2.021 30.607 1.00 92.25 433 SER A CA 1
ATOM 3250 C C . SER A 1 433 ? 0.943 -2.073 29.461 1.00 92.25 433 SER A C 1
ATOM 3252 O O . SER A 1 433 ? 0.591 -1.819 28.305 1.00 92.25 433 SER A O 1
ATOM 3254 N N . PRO A 1 434 ? 2.212 -2.451 29.721 1.00 94.06 434 PRO A N 1
ATOM 3255 C CA . PRO A 1 434 ? 3.215 -2.618 28.661 1.00 94.06 434 PRO A CA 1
ATOM 3256 C C . PRO A 1 434 ? 2.819 -3.649 27.593 1.00 94.06 434 PRO A C 1
ATOM 3258 O O . PRO A 1 434 ? 3.237 -3.544 26.444 1.00 94.06 434 PRO A O 1
ATOM 3261 N N . ASP A 1 435 ? 2.010 -4.633 27.978 1.00 95.50 435 ASP A N 1
ATOM 3262 C CA . ASP A 1 435 ? 1.479 -5.685 27.115 1.00 95.50 435 ASP A CA 1
ATOM 3263 C C . ASP A 1 435 ? 0.385 -5.142 26.174 1.00 95.50 435 ASP A C 1
ATOM 3265 O O . ASP A 1 435 ? 0.423 -5.399 24.974 1.00 95.50 435 ASP A O 1
ATOM 3269 N N . ASP A 1 436 ? -0.512 -4.273 26.657 1.00 95.06 436 ASP A N 1
ATOM 3270 C CA . ASP A 1 436 ? -1.486 -3.582 25.795 1.00 95.06 436 ASP A CA 1
ATOM 3271 C C . ASP A 1 436 ? -0.806 -2.682 24.756 1.00 95.06 436 ASP A C 1
ATOM 3273 O O . ASP A 1 436 ? -1.212 -2.671 23.591 1.00 95.06 436 ASP A O 1
ATOM 3277 N N . LEU A 1 437 ? 0.268 -1.979 25.141 1.00 96.81 437 LEU A N 1
ATOM 3278 C CA . LEU A 1 437 ? 1.071 -1.189 24.201 1.00 96.81 437 LEU A CA 1
ATOM 3279 C C . LEU A 1 437 ? 1.678 -2.082 23.108 1.00 96.81 437 LEU A C 1
ATOM 3281 O O . LEU A 1 437 ? 1.499 -1.792 21.925 1.00 96.81 437 LEU A O 1
ATOM 3285 N N . GLN A 1 438 ? 2.309 -3.200 23.485 1.00 97.12 438 GLN A N 1
ATOM 3286 C CA . GLN A 1 438 ? 2.877 -4.164 22.533 1.00 97.12 438 GLN A CA 1
ATOM 3287 C C . GLN A 1 438 ? 1.815 -4.783 21.614 1.00 97.12 438 GLN A C 1
ATOM 3289 O O . GLN A 1 438 ? 2.083 -4.998 20.429 1.00 97.12 438 GLN A O 1
ATOM 3294 N N . ILE A 1 439 ? 0.600 -5.036 22.113 1.00 97.88 439 ILE A N 1
ATOM 3295 C CA . ILE A 1 439 ? -0.528 -5.488 21.288 1.00 97.88 439 ILE A CA 1
ATOM 3296 C C . ILE A 1 439 ? -0.899 -4.429 20.241 1.00 97.88 439 ILE A C 1
ATOM 3298 O O . ILE A 1 439 ? -1.020 -4.784 19.069 1.00 97.88 439 ILE A O 1
ATOM 3302 N N . ILE A 1 440 ? -1.032 -3.148 20.608 1.00 97.94 440 ILE A N 1
ATOM 3303 C CA . ILE A 1 440 ? -1.377 -2.080 19.648 1.00 97.94 440 ILE A CA 1
ATOM 3304 C C . ILE A 1 440 ? -0.247 -1.860 18.625 1.00 97.94 440 ILE A C 1
ATOM 3306 O O . ILE A 1 440 ? -0.521 -1.734 17.427 1.00 97.94 440 ILE A O 1
ATOM 3310 N N . GLU A 1 441 ? 1.014 -1.839 19.070 1.00 97.94 441 GLU A N 1
ATOM 3311 C CA . GLU A 1 441 ? 2.204 -1.708 18.212 1.00 97.94 441 GLU A CA 1
ATOM 3312 C C . GLU A 1 441 ? 2.270 -2.852 17.185 1.00 97.94 441 GLU A C 1
ATOM 3314 O O . GLU A 1 441 ? 2.268 -2.615 15.972 1.00 97.94 441 GLU A O 1
ATOM 3319 N N . LYS A 1 442 ? 2.202 -4.105 17.654 1.00 97.38 442 LYS A N 1
ATOM 3320 C CA . LYS A 1 442 ? 2.198 -5.305 16.804 1.00 97.38 442 LYS A CA 1
ATOM 3321 C C . LYS A 1 442 ? 0.985 -5.351 15.872 1.00 97.38 442 LYS A C 1
ATOM 3323 O O . LYS A 1 442 ? 1.125 -5.739 14.711 1.00 97.38 442 LYS A O 1
ATOM 3328 N N . PHE A 1 443 ? -0.194 -4.937 16.342 1.00 98.00 443 PHE A N 1
ATOM 3329 C CA . PHE A 1 443 ? -1.403 -4.862 15.518 1.00 98.00 443 PHE A CA 1
ATOM 3330 C C . PHE A 1 443 ? -1.227 -3.867 14.371 1.00 98.00 443 PHE A C 1
ATOM 3332 O O . PHE A 1 443 ? -1.523 -4.196 13.220 1.00 98.00 443 PHE A O 1
ATOM 3339 N N . PHE A 1 444 ? -0.694 -2.673 14.651 1.00 98.00 444 PHE A N 1
ATOM 3340 C CA . PHE A 1 444 ? -0.392 -1.688 13.616 1.00 98.00 444 PHE A CA 1
ATOM 3341 C C . PHE A 1 444 ? 0.526 -2.276 12.537 1.00 98.00 444 PHE A C 1
ATOM 3343 O O . PHE A 1 444 ? 0.213 -2.185 11.346 1.00 98.00 444 PHE A O 1
ATOM 3350 N N . GLU A 1 445 ? 1.608 -2.942 12.934 1.00 95.62 445 GLU A N 1
ATOM 3351 C CA . GLU A 1 445 ? 2.581 -3.515 12.001 1.00 95.62 445 GLU A CA 1
ATOM 3352 C C . GLU A 1 445 ? 2.000 -4.629 11.126 1.00 95.62 445 GLU A C 1
ATOM 3354 O O . GLU A 1 445 ? 2.171 -4.587 9.907 1.00 95.62 445 GLU A O 1
ATOM 3359 N N . VAL A 1 446 ? 1.281 -5.598 11.707 1.00 95.56 446 VAL A N 1
ATOM 3360 C CA . VAL A 1 446 ? 0.807 -6.777 10.954 1.00 95.56 446 VAL A CA 1
ATOM 3361 C C . VAL A 1 446 ? -0.580 -6.612 10.320 1.00 95.56 446 VAL A C 1
ATOM 3363 O O . VAL A 1 446 ? -0.976 -7.464 9.527 1.00 95.56 446 VAL A O 1
ATOM 3366 N N . ARG A 1 447 ? -1.331 -5.541 10.632 1.00 95.56 447 ARG A N 1
ATOM 3367 C CA . ARG A 1 447 ? -2.701 -5.306 10.110 1.00 95.56 447 ARG A CA 1
ATOM 3368 C C . ARG A 1 447 ? -2.913 -3.978 9.392 1.00 95.56 447 ARG A C 1
ATOM 3370 O O . ARG A 1 447 ? -3.809 -3.897 8.551 1.00 95.56 447 ARG A O 1
ATOM 3377 N N . VAL A 1 448 ? -2.132 -2.946 9.710 1.00 96.31 448 VAL A N 1
ATOM 3378 C CA . VAL A 1 448 ? -2.382 -1.566 9.252 1.00 96.31 448 VAL A CA 1
ATOM 3379 C C . VAL A 1 448 ? -1.297 -1.103 8.283 1.00 96.31 448 VAL A C 1
ATOM 3381 O O . VAL A 1 448 ? -1.594 -0.649 7.177 1.00 96.31 448 VAL A O 1
ATOM 3384 N N . ALA A 1 449 ? -0.033 -1.258 8.674 1.00 95.69 449 ALA A N 1
ATOM 3385 C CA . ALA A 1 449 ? 1.154 -0.822 7.944 1.00 95.69 449 ALA A CA 1
ATOM 3386 C C . ALA A 1 449 ? 1.751 -1.905 7.026 1.00 95.69 449 ALA A C 1
ATOM 3388 O O . ALA A 1 449 ? 2.939 -1.868 6.704 1.00 95.69 449 ALA A O 1
ATOM 3389 N N . ILE A 1 450 ? 0.922 -2.851 6.581 1.00 94.94 450 ILE A N 1
ATOM 3390 C CA . ILE A 1 450 ? 1.331 -4.035 5.822 1.00 94.94 450 ILE A CA 1
ATOM 3391 C C . ILE A 1 450 ? 0.763 -4.044 4.401 1.00 94.94 450 ILE A C 1
ATOM 3393 O O . ILE A 1 450 ? -0.261 -3.420 4.119 1.00 94.94 450 ILE A O 1
ATOM 3397 N N . ALA A 1 451 ? 1.403 -4.787 3.496 1.00 91.81 451 ALA A N 1
ATOM 3398 C CA . ALA A 1 451 ? 0.878 -5.076 2.165 1.00 91.81 451 ALA A CA 1
ATOM 3399 C C . ALA A 1 451 ? -0.530 -5.711 2.240 1.00 91.81 451 ALA A C 1
ATOM 3401 O O . ALA A 1 451 ? -0.731 -6.620 3.041 1.00 91.81 451 ALA A O 1
ATOM 3402 N N . PRO A 1 452 ? -1.509 -5.291 1.410 1.00 91.19 452 PRO A N 1
ATOM 3403 C CA . PRO A 1 452 ? -1.400 -4.402 0.246 1.00 91.19 452 PRO A CA 1
ATOM 3404 C C . PRO A 1 452 ? -1.570 -2.890 0.542 1.00 91.19 452 PRO A C 1
ATOM 3406 O O . PRO A 1 452 ? -2.097 -2.163 -0.297 1.00 91.19 452 PRO A O 1
ATOM 3409 N N . TYR A 1 453 ? -1.138 -2.417 1.718 1.00 92.75 453 TYR A N 1
ATOM 3410 C CA . TYR A 1 453 ? -0.981 -1.009 2.125 1.00 92.75 453 TYR A CA 1
ATOM 3411 C C . TYR A 1 453 ? -2.211 -0.140 1.824 1.00 92.75 453 TYR A C 1
ATOM 3413 O O . TYR A 1 453 ? -2.197 0.715 0.938 1.00 92.75 453 TYR A O 1
ATOM 3421 N N . ARG A 1 454 ? -3.313 -0.396 2.542 1.00 93.06 454 ARG A N 1
ATOM 3422 C CA . ARG A 1 454 ? -4.633 0.183 2.243 1.00 93.06 454 ARG A CA 1
ATOM 3423 C C . ARG A 1 454 ? -4.919 1.449 3.066 1.00 93.06 454 ARG A C 1
ATOM 3425 O O . ARG A 1 454 ? -5.144 1.335 4.271 1.00 93.06 454 ARG A O 1
ATOM 3432 N N . PRO A 1 455 ? -5.044 2.637 2.440 1.00 93.31 455 PRO A N 1
ATOM 3433 C CA . PRO A 1 455 ? -5.311 3.885 3.157 1.00 93.31 455 PRO A CA 1
ATOM 3434 C C . PRO A 1 455 ? -6.588 3.897 4.003 1.00 93.31 455 PRO A C 1
ATOM 3436 O O . PRO A 1 455 ? -6.603 4.508 5.065 1.00 93.31 455 PRO A O 1
ATOM 3439 N N . THR A 1 456 ? -7.653 3.208 3.579 1.00 92.75 456 THR A N 1
ATOM 3440 C CA . THR A 1 456 ? -8.887 3.129 4.379 1.00 92.75 456 THR A CA 1
ATOM 3441 C C . THR A 1 456 ? -8.799 2.147 5.547 1.00 92.75 456 THR A C 1
ATOM 3443 O O . THR A 1 456 ? -9.556 2.306 6.497 1.00 92.75 456 THR A O 1
ATOM 3446 N N . ALA A 1 457 ? -7.856 1.192 5.542 1.00 95.00 457 ALA A N 1
ATOM 3447 C CA . ALA A 1 457 ? -7.556 0.389 6.735 1.00 95.00 457 ALA A CA 1
ATOM 3448 C C . ALA A 1 457 ? -6.803 1.233 7.772 1.00 95.00 457 ALA A C 1
ATOM 3450 O O . ALA A 1 457 ? -7.142 1.210 8.951 1.00 95.00 457 ALA A O 1
ATOM 3451 N N . LEU A 1 458 ? -5.849 2.047 7.308 1.00 96.81 458 LEU A N 1
ATOM 3452 C CA . LEU A 1 458 ? -5.176 3.059 8.122 1.00 96.81 458 LEU A CA 1
ATOM 3453 C C . LEU A 1 458 ? -6.166 4.074 8.709 1.00 96.81 458 LEU A C 1
ATOM 3455 O O . LEU A 1 458 ? -6.062 4.385 9.887 1.00 96.81 458 LEU A O 1
ATOM 3459 N N . GLN A 1 459 ? -7.157 4.536 7.940 1.00 95.12 459 GLN A N 1
ATOM 3460 C CA . GLN A 1 459 ? -8.205 5.419 8.465 1.00 95.12 459 GLN A CA 1
ATOM 3461 C C . GLN A 1 459 ? -9.125 4.717 9.480 1.00 95.12 459 GLN A C 1
ATOM 3463 O O . GLN A 1 459 ? -9.492 5.315 10.487 1.00 95.12 459 GLN A O 1
ATOM 3468 N N . GLY A 1 460 ? -9.473 3.444 9.248 1.00 94.31 460 GLY A N 1
ATOM 3469 C CA . GLY A 1 460 ? -10.230 2.638 10.211 1.00 94.31 460 GLY A CA 1
ATOM 3470 C C . GLY A 1 460 ? -9.483 2.480 11.537 1.00 94.31 460 GLY A C 1
ATOM 3471 O O . GLY A 1 460 ? -10.065 2.683 12.596 1.00 94.31 460 GLY A O 1
ATOM 3472 N N . TRP A 1 461 ? -8.174 2.220 11.480 1.00 96.50 461 TRP A N 1
ATOM 3473 C CA . TRP A 1 461 ? -7.319 2.183 12.668 1.00 96.50 461 TRP A CA 1
ATOM 3474 C C . TRP A 1 461 ? -7.145 3.562 13.325 1.00 96.50 461 TRP A C 1
ATOM 3476 O O . TRP A 1 461 ? -7.202 3.659 14.545 1.00 96.50 461 TRP A O 1
ATOM 3486 N N . VAL A 1 462 ? -7.011 4.651 12.557 1.00 96.81 462 VAL A N 1
ATOM 3487 C CA . VAL A 1 462 ? -6.969 6.017 13.118 1.00 96.81 462 VAL A CA 1
ATOM 3488 C C . VAL A 1 462 ? -8.216 6.314 13.953 1.00 96.81 462 VAL A C 1
ATOM 3490 O O . VAL A 1 462 ? -8.107 6.910 15.018 1.00 96.81 462 VAL A O 1
ATOM 3493 N N . ARG A 1 463 ? -9.392 5.839 13.540 1.00 93.94 463 ARG A N 1
ATOM 3494 C CA . ARG A 1 463 ? -10.649 6.066 14.272 1.00 93.94 463 ARG A CA 1
ATOM 3495 C C . ARG A 1 463 ? -10.819 5.243 15.546 1.00 93.94 463 ARG A C 1
ATOM 3497 O O . ARG A 1 463 ? -11.744 5.520 16.300 1.00 93.94 463 ARG A O 1
ATOM 3504 N N . TRP A 1 464 ? -9.925 4.299 15.842 1.00 92.50 464 TRP A N 1
ATOM 3505 C CA . TRP A 1 464 ? -9.842 3.719 17.187 1.00 92.50 464 TRP A CA 1
ATOM 3506 C C . TRP A 1 464 ? -9.415 4.771 18.226 1.00 92.50 464 TRP A C 1
ATOM 3508 O O . TRP A 1 464 ? -9.950 4.783 19.327 1.00 92.50 464 TRP A O 1
ATOM 3518 N N . TRP A 1 465 ? -8.539 5.713 17.856 1.00 94.62 465 TRP A N 1
ATOM 3519 C CA . TRP A 1 465 ? -8.007 6.739 18.764 1.00 94.62 465 TRP A CA 1
ATOM 3520 C C . TRP A 1 465 ? -9.053 7.738 19.280 1.00 94.62 465 TRP A C 1
ATOM 3522 O O . TRP A 1 465 ? -8.832 8.369 20.306 1.00 94.62 465 TRP A O 1
ATOM 3532 N N . GLY A 1 466 ? -10.174 7.893 18.570 1.00 92.81 466 GLY A N 1
ATOM 3533 C CA . GLY A 1 466 ? -11.296 8.737 18.989 1.00 92.81 466 GLY A CA 1
ATOM 3534 C C . GLY A 1 466 ? -12.386 7.984 19.756 1.00 92.81 466 GLY A C 1
ATOM 3535 O O . GLY A 1 466 ? -13.418 8.574 20.076 1.00 92.81 466 GLY A O 1
ATOM 3536 N N . ALA A 1 467 ? -12.211 6.684 20.016 1.00 92.25 467 ALA A N 1
ATOM 3537 C CA . ALA A 1 467 ? -13.154 5.935 20.834 1.00 92.25 467 ALA A CA 1
ATOM 3538 C C . ALA A 1 467 ? -13.100 6.424 22.299 1.00 92.25 467 ALA A C 1
ATOM 3540 O O . ALA A 1 467 ? -12.012 6.703 22.807 1.00 92.25 467 ALA A O 1
ATOM 3541 N N . PRO A 1 468 ? -14.243 6.509 23.008 1.00 87.44 468 PRO A N 1
ATOM 3542 C CA . PRO A 1 468 ? -14.262 6.884 24.420 1.00 87.44 468 PRO A CA 1
ATOM 3543 C C . PRO A 1 468 ? -13.380 5.966 25.273 1.00 87.44 468 PRO A C 1
ATOM 3545 O O . PRO A 1 468 ? -13.354 4.757 25.044 1.00 87.44 468 PRO A O 1
ATOM 3548 N N . ALA A 1 469 ? -12.719 6.522 26.294 1.00 84.75 469 ALA A N 1
ATOM 3549 C CA . ALA A 1 469 ? -11.710 5.817 27.093 1.00 84.75 469 ALA A CA 1
ATOM 3550 C C . ALA A 1 469 ? -12.172 4.444 27.622 1.00 84.75 469 ALA A C 1
ATOM 3552 O O . ALA A 1 469 ? -11.437 3.465 27.518 1.00 84.75 469 ALA A O 1
ATOM 3553 N N . ALA A 1 470 ? -13.426 4.339 28.082 1.00 85.00 470 ALA A N 1
ATOM 3554 C CA . ALA A 1 470 ? -14.025 3.089 28.561 1.00 85.00 470 ALA A CA 1
ATOM 3555 C C . ALA A 1 470 ? -14.072 1.955 27.510 1.00 85.00 470 ALA A C 1
ATOM 3557 O O . ALA A 1 470 ? -14.121 0.785 27.878 1.00 85.00 470 ALA A O 1
ATOM 3558 N N . ALA A 1 471 ? -14.055 2.277 26.212 1.00 91.69 471 ALA A N 1
ATOM 3559 C CA . ALA A 1 471 ? -14.073 1.305 25.117 1.00 91.69 471 ALA A CA 1
ATOM 3560 C C . ALA A 1 471 ? -12.675 0.975 24.558 1.00 91.69 471 ALA A C 1
ATOM 3562 O O . ALA A 1 471 ? -12.529 -0.030 23.858 1.00 91.69 471 ALA A O 1
ATOM 3563 N N . LEU A 1 472 ? -11.647 1.784 24.850 1.00 92.12 472 LEU A N 1
ATOM 3564 C CA . LEU A 1 472 ? -10.305 1.611 24.279 1.00 92.12 472 LEU A CA 1
ATOM 3565 C C . LEU A 1 472 ? -9.684 0.263 24.668 1.00 92.12 472 LEU A C 1
ATOM 3567 O O . LEU A 1 472 ? -9.223 -0.462 23.787 1.00 92.12 472 LEU A O 1
ATOM 3571 N N . THR A 1 473 ? -9.744 -0.110 25.949 1.00 92.00 473 THR A N 1
ATOM 3572 C CA . THR A 1 473 ? -9.230 -1.393 26.466 1.00 92.00 473 THR A CA 1
ATOM 3573 C C . THR A 1 473 ? -9.969 -2.594 25.872 1.00 92.00 473 THR A C 1
ATOM 3575 O O . THR A 1 473 ? -9.334 -3.560 25.455 1.00 92.00 473 THR A O 1
ATOM 3578 N N . SER A 1 474 ? -11.296 -2.513 25.717 1.00 94.00 474 SER A N 1
ATOM 3579 C CA . SER A 1 474 ? -12.084 -3.529 24.999 1.00 94.00 474 SER A CA 1
ATOM 3580 C C . SER A 1 474 ? -11.643 -3.686 23.540 1.00 94.00 474 SER A C 1
ATOM 3582 O O . SER A 1 474 ? -11.529 -4.802 23.037 1.00 94.00 474 SER A O 1
ATOM 3584 N N . LEU A 1 475 ? -11.352 -2.587 22.843 1.00 95.62 475 LEU A N 1
ATOM 3585 C CA . LEU A 1 475 ? -10.881 -2.646 21.457 1.00 95.62 475 LEU A CA 1
ATOM 3586 C C . LEU A 1 475 ? -9.442 -3.190 21.356 1.00 95.62 475 LEU A C 1
ATOM 3588 O O . LEU A 1 475 ? -9.128 -3.888 20.394 1.00 95.62 475 LEU A O 1
ATOM 3592 N N . VAL A 1 476 ? -8.593 -2.976 22.366 1.00 95.88 476 VAL A N 1
ATOM 3593 C CA . VAL A 1 476 ? -7.281 -3.647 22.469 1.00 95.88 476 VAL A CA 1
ATOM 3594 C C . VAL A 1 476 ? -7.430 -5.136 22.780 1.00 95.88 476 VAL A C 1
ATOM 3596 O O . VAL A 1 476 ? -6.697 -5.945 22.218 1.00 95.88 476 VAL A O 1
ATOM 3599 N N . ALA A 1 477 ? -8.422 -5.545 23.573 1.00 95.25 477 ALA A N 1
ATOM 3600 C CA . ALA A 1 477 ? -8.736 -6.961 23.766 1.00 95.25 477 ALA A CA 1
ATOM 3601 C C . ALA A 1 477 ? -9.213 -7.643 22.461 1.00 95.25 477 ALA A C 1
ATOM 3603 O O . ALA A 1 477 ? -8.836 -8.785 22.198 1.00 95.25 477 ALA A O 1
ATOM 3604 N N . VAL A 1 478 ? -9.934 -6.923 21.588 1.00 96.81 478 VAL A N 1
ATOM 3605 C CA . VAL A 1 478 ? -10.243 -7.377 20.216 1.00 96.81 478 VAL A CA 1
ATOM 3606 C C . VAL A 1 478 ? -8.966 -7.526 19.372 1.00 96.81 478 VAL A C 1
ATOM 3608 O O . VAL A 1 478 ? -8.784 -8.572 18.749 1.00 96.81 478 VAL A O 1
ATOM 3611 N N . MET A 1 479 ? -8.046 -6.546 19.390 1.00 97.44 479 MET A N 1
ATOM 3612 C CA . MET A 1 479 ? -6.731 -6.677 18.726 1.00 97.44 479 MET A CA 1
ATOM 3613 C C . MET A 1 479 ? -5.956 -7.901 19.246 1.00 97.44 479 MET A C 1
ATOM 3615 O O . MET A 1 479 ? -5.407 -8.677 18.465 1.00 97.44 479 MET A O 1
ATOM 3619 N N . ARG A 1 480 ? -5.933 -8.090 20.570 1.00 96.75 480 ARG A N 1
ATOM 3620 C CA . ARG A 1 480 ? -5.238 -9.174 21.276 1.00 96.75 480 ARG A CA 1
ATOM 3621 C C . ARG A 1 480 ? -5.760 -10.546 20.857 1.00 96.75 480 ARG A C 1
ATOM 3623 O O . ARG A 1 480 ? -4.960 -11.404 20.502 1.00 96.75 480 ARG A O 1
ATOM 3630 N N . ALA A 1 481 ? -7.078 -10.738 20.848 1.00 95.75 481 ALA A N 1
ATOM 3631 C CA . ALA A 1 481 ? -7.709 -12.004 20.472 1.00 95.75 481 ALA A CA 1
ATOM 3632 C C . ALA A 1 481 ? -7.583 -12.342 18.975 1.00 95.75 481 ALA A C 1
ATOM 3634 O O . ALA A 1 481 ? -7.649 -13.511 18.607 1.00 95.75 481 ALA A O 1
ATOM 3635 N N . GLU A 1 482 ? -7.366 -11.345 18.114 1.00 95.75 482 GLU A N 1
ATOM 3636 C CA . GLU A 1 482 ? -7.024 -11.558 16.703 1.00 95.75 482 GLU A CA 1
ATOM 3637 C C . GLU A 1 482 ? -5.531 -11.890 16.493 1.00 95.75 482 GLU A C 1
ATOM 3639 O O . GLU A 1 482 ? -5.193 -12.714 15.644 1.00 95.75 482 GLU A O 1
ATOM 3644 N N . LEU A 1 483 ? -4.624 -11.275 17.262 1.00 95.31 483 LEU A N 1
ATOM 3645 C CA . LEU A 1 483 ? -3.183 -11.570 17.208 1.00 95.31 483 LEU A CA 1
ATOM 3646 C C . LEU A 1 483 ? -2.801 -12.885 17.906 1.00 95.31 483 LEU A C 1
ATOM 3648 O O . LEU A 1 483 ? -1.774 -13.477 17.569 1.00 95.31 483 LEU A O 1
ATOM 3652 N N . ALA A 1 484 ? -3.588 -13.301 18.896 1.00 92.25 484 ALA A N 1
ATOM 3653 C CA . ALA A 1 484 ? -3.417 -14.514 19.684 1.00 92.25 484 ALA A CA 1
ATOM 3654 C C . ALA A 1 484 ? -4.805 -15.098 20.030 1.00 92.25 484 ALA A C 1
ATOM 3656 O O . ALA A 1 484 ? -5.380 -14.750 21.070 1.00 92.25 484 ALA A O 1
ATOM 3657 N N . PRO A 1 485 ? -5.361 -15.968 19.161 1.00 84.75 485 PRO A N 1
ATOM 3658 C CA . PRO A 1 485 ? -6.649 -16.613 19.392 1.00 84.75 485 PRO A CA 1
ATOM 3659 C C . PRO A 1 485 ? -6.711 -17.334 20.741 1.00 84.75 485 PRO A C 1
ATOM 3661 O O . PRO A 1 485 ? -5.830 -18.119 21.089 1.00 84.75 485 PRO A O 1
ATOM 3664 N N . GLN A 1 486 ? -7.768 -17.049 21.500 1.00 75.56 486 GLN A N 1
ATOM 3665 C CA . GLN A 1 486 ? -8.051 -17.704 22.776 1.00 75.56 486 GLN A CA 1
ATOM 3666 C C . GLN A 1 486 ? -8.456 -19.170 22.553 1.00 75.56 486 GLN A C 1
ATOM 3668 O O . GLN A 1 486 ? -9.003 -19.517 21.506 1.00 75.56 486 GLN A O 1
ATOM 3673 N N . VAL A 1 487 ? -8.225 -20.026 23.551 1.00 75.81 487 VAL A N 1
ATOM 3674 C CA . VAL A 1 487 ? -8.628 -21.440 23.530 1.00 75.81 487 VAL A CA 1
ATOM 3675 C C . VAL A 1 487 ? -9.408 -21.749 24.816 1.00 75.81 487 VAL A C 1
ATOM 3677 O O . VAL A 1 487 ? -8.896 -21.446 25.893 1.00 75.81 487 VAL A O 1
ATOM 3680 N N . PRO A 1 488 ? -10.608 -22.360 24.743 1.00 84.44 488 PRO A N 1
ATOM 3681 C CA . PRO A 1 488 ? -11.339 -22.734 23.530 1.00 84.44 488 PRO A CA 1
ATOM 3682 C C . PRO A 1 488 ? -11.962 -21.521 22.817 1.00 84.44 488 PRO A C 1
ATOM 3684 O O . PRO A 1 488 ? -12.457 -20.595 23.453 1.00 84.44 488 PRO A O 1
ATOM 3687 N N . ALA A 1 489 ? -11.996 -21.572 21.486 1.00 89.31 489 ALA A N 1
ATOM 3688 C CA . ALA A 1 489 ? -12.779 -20.675 20.642 1.00 89.31 489 ALA A CA 1
ATOM 3689 C C . ALA A 1 489 ? -13.468 -21.499 19.549 1.00 89.31 489 ALA A C 1
ATOM 3691 O O . ALA A 1 489 ? -12.853 -22.387 18.958 1.00 89.31 489 ALA A O 1
ATOM 3692 N N . LEU A 1 490 ? -14.740 -21.202 19.278 1.00 93.88 490 LEU A N 1
ATOM 3693 C CA . LEU A 1 490 ? -15.491 -21.815 18.181 1.00 93.88 490 LEU A CA 1
ATOM 3694 C C . LEU A 1 490 ? -15.191 -21.117 16.850 1.00 93.88 490 LEU A C 1
ATOM 3696 O O . LEU A 1 490 ? -15.209 -21.764 15.807 1.00 93.88 490 LEU A O 1
ATOM 3700 N N . TRP A 1 491 ? -14.898 -19.815 16.880 1.00 95.31 491 TRP A N 1
ATOM 3701 C CA . TRP A 1 491 ? -14.673 -18.994 15.690 1.00 95.31 491 TRP A CA 1
ATOM 3702 C C . TRP A 1 491 ? -13.296 -18.331 15.701 1.00 95.31 491 TRP A C 1
ATOM 3704 O O . TRP A 1 491 ? -12.888 -17.741 16.700 1.00 95.31 491 TRP A O 1
ATOM 3714 N N . ALA A 1 492 ? -12.614 -18.333 14.556 1.00 95.56 492 ALA A N 1
ATOM 3715 C CA . ALA A 1 492 ? -11.479 -17.450 14.329 1.00 95.56 492 ALA A CA 1
ATOM 3716 C C . ALA A 1 492 ? -11.992 -16.009 14.169 1.00 95.56 492 ALA A C 1
ATOM 3718 O O . ALA A 1 492 ? -12.743 -15.707 13.235 1.00 95.56 492 ALA A O 1
ATOM 3719 N N . LEU A 1 493 ? -11.598 -15.134 15.097 1.00 96.75 493 LEU A N 1
ATOM 3720 C CA . LEU A 1 493 ? -11.939 -13.713 15.095 1.00 96.75 493 LEU A CA 1
ATOM 3721 C C . LEU A 1 493 ? -11.028 -12.935 14.145 1.00 96.75 493 LEU A C 1
ATOM 3723 O O . LEU A 1 493 ? -9.806 -13.007 14.261 1.00 96.75 493 LEU A O 1
ATOM 3727 N N . GLN A 1 494 ? -11.627 -12.117 13.279 1.00 95.88 494 GLN A N 1
ATOM 3728 C CA . GLN A 1 494 ? -10.911 -11.115 12.501 1.00 95.88 494 GLN A CA 1
ATOM 3729 C C . GLN A 1 494 ? -11.548 -9.723 12.665 1.00 95.88 494 GLN A C 1
ATOM 3731 O O . GLN A 1 494 ? -12.716 -9.543 12.319 1.00 95.88 494 GLN A O 1
ATOM 3736 N N . TRP A 1 495 ? -10.816 -8.702 13.127 1.00 96.25 495 TRP A N 1
ATOM 3737 C CA . TRP A 1 495 ? -11.319 -7.323 13.146 1.00 96.25 495 TRP A CA 1
ATOM 3738 C C . TRP A 1 495 ? -11.127 -6.683 11.768 1.00 96.25 495 TRP A C 1
ATOM 3740 O O . TRP A 1 495 ? -10.011 -6.547 11.246 1.00 96.25 495 TRP A O 1
ATOM 3750 N N . ALA A 1 496 ? -12.235 -6.294 11.138 1.00 95.31 496 ALA A N 1
ATOM 3751 C CA . ALA A 1 496 ? -12.199 -5.648 9.841 1.00 95.31 496 ALA A CA 1
ATOM 3752 C C . ALA A 1 496 ? -11.916 -4.151 10.021 1.00 95.31 496 ALA A C 1
ATOM 3754 O O . ALA A 1 496 ? -12.700 -3.421 10.617 1.00 95.31 496 ALA A O 1
ATOM 3755 N N . LEU A 1 497 ? -10.806 -3.678 9.443 1.00 95.19 497 LEU A N 1
ATOM 3756 C CA . LEU A 1 497 ? -10.473 -2.247 9.352 1.00 95.19 497 LEU A CA 1
ATOM 3757 C C . LEU A 1 497 ? -11.085 -1.576 8.108 1.00 95.19 497 LEU A C 1
ATOM 3759 O O . LEU A 1 497 ? -11.133 -0.350 8.007 1.00 95.19 497 LEU A O 1
ATOM 3763 N N . ARG A 1 498 ? -11.576 -2.380 7.157 1.00 93.12 498 ARG A N 1
ATOM 3764 C CA . ARG A 1 498 ? -12.301 -1.960 5.949 1.00 93.12 498 ARG A CA 1
ATOM 3765 C C . ARG A 1 498 ? -13.528 -2.839 5.766 1.00 93.12 498 ARG A C 1
ATOM 3767 O O . ARG A 1 498 ? -13.417 -4.043 5.970 1.00 93.12 498 ARG A O 1
ATOM 3774 N N . ILE A 1 499 ? -14.651 -2.263 5.340 1.00 91.00 499 ILE A N 1
ATOM 3775 C CA . ILE A 1 499 ? -15.909 -3.006 5.165 1.00 91.00 499 ILE A CA 1
ATOM 3776 C C . ILE A 1 499 ? -15.727 -4.092 4.086 1.00 91.00 499 ILE A C 1
ATOM 3778 O O . ILE A 1 499 ? -15.367 -3.744 2.953 1.00 91.00 499 ILE A O 1
ATOM 3782 N N . PRO A 1 500 ? -15.935 -5.387 4.399 1.00 87.62 500 PRO A N 1
ATOM 3783 C CA . PRO A 1 500 ? -15.838 -6.467 3.416 1.00 87.62 500 PRO A CA 1
ATOM 3784 C C . PRO A 1 500 ? -16.883 -6.346 2.291 1.00 87.62 500 PRO A C 1
ATOM 3786 O O . PRO A 1 500 ? -17.970 -5.830 2.533 1.00 87.62 500 PRO A O 1
ATOM 3789 N N . PRO A 1 501 ? -16.626 -6.876 1.078 1.00 85.50 501 PRO A N 1
ATOM 3790 C CA . PRO A 1 501 ? -17.627 -6.909 0.002 1.00 85.50 501 PRO A CA 1
ATOM 3791 C C . PRO A 1 501 ? -18.902 -7.698 0.338 1.00 85.50 501 PRO A C 1
ATOM 3793 O O . PRO A 1 501 ? -19.947 -7.416 -0.231 1.00 85.50 501 PRO A O 1
ATOM 3796 N N . ALA A 1 502 ? -18.814 -8.664 1.259 1.00 83.31 502 ALA A N 1
ATOM 3797 C CA . ALA A 1 502 ? -19.937 -9.474 1.742 1.00 83.31 502 ALA A CA 1
ATOM 3798 C C . ALA A 1 502 ? -20.656 -8.876 2.973 1.00 83.31 502 ALA A C 1
ATOM 3800 O O . ALA A 1 502 ? -21.475 -9.547 3.596 1.00 83.31 502 ALA A O 1
ATOM 3801 N N . ALA A 1 503 ? -20.329 -7.643 3.370 1.00 83.69 503 ALA A N 1
ATOM 3802 C CA . ALA A 1 503 ? -20.979 -6.977 4.493 1.00 83.69 503 ALA A CA 1
ATOM 3803 C C . ALA A 1 503 ? -22.406 -6.501 4.144 1.00 83.69 503 ALA A C 1
ATOM 3805 O O . ALA A 1 503 ? -22.657 -6.138 2.991 1.00 83.69 503 ALA A O 1
ATOM 3806 N N . PRO A 1 504 ? -23.322 -6.401 5.129 1.00 79.62 504 PRO A N 1
ATOM 3807 C CA . PRO A 1 504 ? -24.598 -5.712 4.948 1.00 79.62 504 PRO A CA 1
ATOM 3808 C C . PRO A 1 504 ? -24.404 -4.264 4.445 1.00 79.62 504 PRO A C 1
ATOM 3810 O O . PRO A 1 504 ? -23.467 -3.592 4.890 1.00 79.62 504 PRO A O 1
ATOM 3813 N N . PRO A 1 505 ? -25.274 -3.747 3.553 1.00 80.12 505 PRO A N 1
ATOM 3814 C CA . PRO A 1 505 ? -25.047 -2.516 2.777 1.00 80.12 505 PRO A CA 1
ATOM 3815 C C . PRO A 1 505 ? -25.227 -1.197 3.563 1.00 80.12 505 PRO A C 1
ATOM 3817 O O . PRO A 1 505 ? -25.562 -0.167 2.986 1.00 80.12 505 PRO A O 1
ATOM 3820 N N . ILE A 1 506 ? -24.960 -1.210 4.871 1.00 83.81 506 ILE A N 1
ATOM 3821 C CA . ILE A 1 506 ? -25.025 -0.053 5.783 1.00 83.81 506 ILE A CA 1
ATOM 3822 C C . ILE A 1 506 ? -24.034 1.042 5.352 1.00 83.81 506 ILE A C 1
ATOM 3824 O O . ILE A 1 506 ? -24.304 2.235 5.472 1.00 83.81 506 ILE A O 1
ATOM 3828 N N . VAL A 1 507 ? -22.859 0.631 4.861 1.00 83.94 507 VAL A N 1
ATOM 3829 C CA . VAL A 1 507 ? -21.767 1.507 4.418 1.00 83.94 507 VAL A CA 1
ATOM 3830 C C . VAL A 1 507 ? -21.081 0.853 3.206 1.00 83.94 507 VAL A C 1
ATOM 3832 O O . VAL A 1 507 ? -20.874 -0.360 3.230 1.00 83.94 507 VAL A O 1
ATOM 3835 N N . PRO A 1 508 ? -20.696 1.594 2.145 1.00 86.75 508 PRO A N 1
ATOM 3836 C CA . PRO A 1 508 ? -20.103 0.993 0.948 1.00 86.75 508 PRO A CA 1
ATOM 3837 C C . PRO A 1 508 ? -18.812 0.199 1.207 1.00 86.75 508 PRO A C 1
ATOM 3839 O O . PRO A 1 508 ? -17.907 0.655 1.911 1.00 86.75 508 PRO A O 1
ATOM 3842 N N . ALA A 1 509 ? -18.690 -0.963 0.562 1.00 87.75 509 ALA A N 1
ATOM 3843 C CA . ALA A 1 509 ? -17.543 -1.855 0.709 1.00 87.75 509 ALA A CA 1
ATOM 3844 C C . ALA A 1 509 ? -16.193 -1.172 0.410 1.00 87.75 509 ALA A C 1
ATOM 3846 O O . ALA A 1 509 ? -16.051 -0.352 -0.502 1.00 87.75 509 ALA A O 1
ATOM 3847 N N . GLY A 1 510 ? -15.167 -1.539 1.179 1.00 87.50 510 GLY A N 1
ATOM 3848 C CA . GLY A 1 510 ? -13.804 -1.023 1.058 1.00 87.50 510 GLY A CA 1
ATOM 3849 C C . GLY A 1 510 ? -13.538 0.334 1.726 1.00 87.50 510 GLY A C 1
ATOM 3850 O O . GLY A 1 510 ? -12.362 0.718 1.801 1.00 87.50 510 GLY A O 1
ATOM 3851 N N . GLN A 1 511 ? -14.577 1.016 2.224 1.00 90.44 511 GLN A N 1
ATOM 3852 C CA . GLN A 1 511 ? -14.480 2.174 3.125 1.00 90.44 511 GLN A CA 1
ATOM 3853 C C . GLN A 1 511 ? -13.969 1.764 4.526 1.00 90.44 511 GLN A C 1
ATOM 3855 O O . GLN A 1 511 ? -13.908 0.563 4.809 1.00 90.44 511 GLN A O 1
ATOM 3860 N N . PRO A 1 512 ? -13.576 2.713 5.402 1.00 92.00 512 PRO A N 1
ATOM 3861 C CA . PRO A 1 512 ? -13.169 2.414 6.778 1.00 92.00 512 PRO A CA 1
ATOM 3862 C C . PRO A 1 512 ? -14.298 1.740 7.565 1.00 92.00 512 PRO A C 1
ATOM 3864 O O . PRO A 1 512 ? -15.427 2.222 7.555 1.00 92.00 512 PRO A O 1
ATOM 3867 N N . ALA A 1 513 ? -13.991 0.642 8.256 1.00 92.81 513 ALA A N 1
ATOM 3868 C CA . ALA A 1 513 ? -14.984 -0.135 9.007 1.00 92.81 513 ALA A CA 1
ATOM 3869 C C . ALA A 1 513 ? -15.193 0.316 10.459 1.00 92.81 513 ALA A C 1
ATOM 3871 O O . ALA A 1 513 ? -16.082 -0.207 11.119 1.00 92.81 513 ALA A O 1
ATOM 3872 N N . VAL A 1 514 ? -14.408 1.272 10.958 1.00 93.94 514 VAL A N 1
ATOM 3873 C CA . VAL A 1 514 ? -14.630 1.897 12.269 1.00 93.94 514 VAL A CA 1
ATOM 3874 C C . VAL A 1 514 ? -15.246 3.273 12.038 1.00 93.94 514 VAL A C 1
ATOM 3876 O O . VAL A 1 514 ? -14.613 4.140 11.423 1.00 93.94 514 VAL A O 1
ATOM 3879 N N . LEU A 1 515 ? -16.480 3.472 12.507 1.00 92.75 515 LEU A N 1
ATOM 3880 C CA . LEU A 1 515 ? -17.156 4.771 12.528 1.00 92.75 515 LEU A CA 1
ATOM 3881 C C . LEU A 1 515 ? -17.493 5.160 13.972 1.00 92.75 515 LEU A C 1
ATOM 3883 O O . LEU A 1 515 ? -18.069 4.369 14.719 1.00 92.75 515 LEU A O 1
ATOM 3887 N N . LEU A 1 516 ? -17.188 6.406 14.329 1.00 92.50 516 LEU A N 1
ATOM 3888 C CA . LEU A 1 516 ? -17.580 7.027 15.591 1.00 92.50 516 LEU A CA 1
ATOM 3889 C C . LEU A 1 516 ? -18.804 7.920 15.349 1.00 92.50 516 LEU A C 1
ATOM 3891 O O . LEU A 1 516 ? -18.833 8.683 14.383 1.00 92.50 516 LEU A O 1
ATOM 3895 N N . ALA A 1 517 ? -19.811 7.834 16.217 1.00 88.56 517 ALA A N 1
ATOM 3896 C CA . ALA A 1 517 ? -21.058 8.587 16.099 1.00 88.56 517 ALA A CA 1
ATOM 3897 C C . ALA A 1 517 ? -21.558 9.027 17.485 1.00 88.56 517 ALA A C 1
ATOM 3899 O O . ALA A 1 517 ? -22.450 8.410 18.072 1.00 88.56 517 ALA A O 1
ATOM 3900 N N . LYS A 1 518 ? -20.967 10.108 18.016 1.00 84.88 518 LYS A N 1
ATOM 3901 C CA . LYS A 1 518 ? -21.172 10.607 19.390 1.00 84.88 518 LYS A CA 1
ATOM 3902 C C . LYS A 1 518 ? -20.911 9.506 20.429 1.00 84.88 518 LYS A C 1
ATOM 3904 O O . LYS A 1 518 ? -19.763 9.200 20.711 1.00 84.88 518 LYS A O 1
ATOM 3909 N N . ASN A 1 519 ? -21.970 8.876 20.934 1.00 87.56 519 ASN A N 1
ATOM 3910 C CA . ASN A 1 519 ? -21.911 7.843 21.969 1.00 87.56 519 ASN A CA 1
ATOM 3911 C C . ASN A 1 519 ? -21.901 6.413 21.404 1.00 87.56 519 ASN A C 1
ATOM 3913 O O . ASN A 1 519 ? -22.029 5.458 22.167 1.00 87.56 519 ASN A O 1
ATOM 3917 N N . LYS A 1 520 ? -21.799 6.246 20.078 1.00 93.12 520 LYS A N 1
ATOM 3918 C CA . LYS A 1 520 ? -21.836 4.936 19.415 1.00 93.12 520 LYS A CA 1
ATOM 3919 C C . LYS A 1 520 ? -20.575 4.669 18.604 1.00 93.12 520 LYS A C 1
ATOM 3921 O O . LYS A 1 520 ? -20.081 5.562 17.913 1.00 93.12 520 LYS A O 1
ATOM 3926 N N . ILE A 1 521 ? -20.109 3.424 18.645 1.00 95.25 521 ILE A N 1
ATOM 3927 C CA . ILE A 1 521 ? -19.036 2.905 17.789 1.00 95.25 521 ILE A CA 1
ATOM 3928 C C . ILE A 1 521 ? -19.653 1.841 16.885 1.00 95.25 521 ILE A C 1
ATOM 3930 O O . ILE A 1 521 ? -20.101 0.813 17.390 1.00 95.25 521 ILE A O 1
ATOM 3934 N N . LEU A 1 522 ? -19.661 2.066 15.569 1.00 94.75 522 LEU A N 1
ATOM 3935 C CA . LEU A 1 522 ? -19.885 1.001 14.589 1.00 94.75 522 LEU A CA 1
ATOM 3936 C C . LEU A 1 522 ? -18.526 0.403 14.220 1.00 94.75 522 LEU A C 1
ATOM 3938 O O . LEU A 1 522 ? -17.632 1.125 13.775 1.00 94.75 522 LEU A O 1
ATOM 3942 N N . PHE A 1 523 ? -18.392 -0.909 14.370 1.00 95.56 523 PHE A N 1
ATOM 3943 C CA . PHE A 1 523 ? -17.229 -1.680 13.941 1.00 95.56 523 PHE A CA 1
ATOM 3944 C C . PHE A 1 523 ? -17.677 -2.983 13.268 1.00 95.56 523 PHE A C 1
ATOM 3946 O O . PHE A 1 523 ? -18.796 -3.440 13.477 1.00 95.56 523 PHE A O 1
ATOM 3953 N N . PHE A 1 524 ? -16.827 -3.584 12.435 1.00 95.31 524 PHE A N 1
ATOM 3954 C CA . PHE A 1 524 ? -17.138 -4.848 11.759 1.00 95.31 524 PHE A CA 1
ATOM 3955 C C . PHE A 1 524 ? -16.150 -5.925 12.202 1.00 95.31 524 PHE A C 1
ATOM 3957 O O . PHE A 1 524 ? -14.937 -5.712 12.150 1.00 95.31 524 PHE A O 1
ATOM 3964 N N . ILE A 1 525 ? -16.653 -7.098 12.579 1.00 96.00 525 ILE A N 1
ATOM 3965 C CA . ILE A 1 525 ? -15.832 -8.302 12.761 1.00 96.00 525 ILE A CA 1
ATOM 3966 C C . ILE A 1 525 ? -16.203 -9.344 11.706 1.00 96.00 525 ILE A C 1
ATOM 3968 O O . ILE A 1 525 ? -17.346 -9.404 11.253 1.00 96.00 525 ILE A O 1
ATOM 3972 N N . CYS A 1 526 ? -15.238 -10.165 11.311 1.00 95.50 526 CYS A N 1
ATOM 3973 C CA . CYS A 1 526 ? -15.481 -11.379 10.546 1.00 95.50 526 CYS A CA 1
ATOM 3974 C C . CYS A 1 526 ? -15.204 -12.571 11.465 1.00 95.50 526 CYS A C 1
ATOM 3976 O O . CYS A 1 526 ? -14.122 -12.662 12.041 1.00 95.50 526 CYS A O 1
ATOM 3978 N N . LEU A 1 527 ? -16.174 -13.469 11.615 1.00 95.62 527 LEU A N 1
ATOM 3979 C CA . LEU A 1 527 ? -15.999 -14.742 12.311 1.00 95.62 527 LEU A CA 1
ATOM 3980 C C . LEU A 1 527 ? -15.875 -15.841 11.260 1.00 95.62 527 LEU A C 1
ATOM 3982 O O . LEU A 1 527 ? -16.741 -15.951 10.394 1.00 95.62 527 LEU A O 1
ATOM 3986 N N . THR A 1 528 ? -14.809 -16.638 11.318 1.00 94.50 528 THR A N 1
ATOM 3987 C CA . THR A 1 528 ? -14.562 -17.722 10.350 1.00 94.50 528 THR A CA 1
ATOM 3988 C C . THR A 1 528 ? -14.427 -19.061 11.071 1.00 94.50 528 THR A C 1
ATOM 3990 O O . THR A 1 528 ? -13.723 -19.149 12.077 1.00 94.50 528 THR A O 1
ATOM 3993 N N . ARG A 1 529 ? -15.105 -20.103 10.585 1.00 91.81 529 ARG A N 1
ATOM 3994 C CA . ARG A 1 529 ? -15.071 -21.457 11.157 1.00 91.81 529 ARG A CA 1
ATOM 3995 C C . ARG A 1 529 ? -15.343 -22.479 10.057 1.00 91.81 529 ARG A C 1
ATOM 3997 O O . ARG A 1 529 ? -16.454 -22.536 9.527 1.00 91.81 529 ARG A O 1
ATOM 4004 N N . MET A 1 530 ? -14.324 -23.275 9.729 1.00 88.44 530 MET A N 1
ATOM 4005 C CA . MET A 1 530 ? -14.286 -24.090 8.505 1.00 88.44 530 MET A CA 1
ATOM 4006 C C . MET A 1 530 ? -14.675 -23.220 7.294 1.00 88.44 530 MET A C 1
ATOM 4008 O O . MET A 1 530 ? -14.249 -22.066 7.224 1.00 88.44 530 MET A O 1
ATOM 4012 N N . ASP A 1 531 ? -15.514 -23.710 6.384 1.00 87.38 531 ASP A N 1
ATOM 4013 C CA . ASP A 1 531 ? -15.956 -22.964 5.197 1.00 87.38 531 ASP A CA 1
ATOM 4014 C C . ASP A 1 531 ? -16.999 -21.862 5.490 1.00 87.38 531 ASP A C 1
ATOM 4016 O O . ASP A 1 531 ? -17.432 -21.154 4.579 1.00 87.38 531 ASP A O 1
ATOM 4020 N N . THR A 1 532 ? -17.429 -21.686 6.748 1.00 90.44 532 THR A N 1
ATOM 4021 C CA . THR A 1 532 ? -18.389 -20.632 7.115 1.00 90.44 532 THR A CA 1
ATOM 4022 C C . THR A 1 532 ? -17.680 -19.344 7.518 1.00 90.44 532 THR A C 1
ATOM 4024 O O . THR A 1 532 ? -16.916 -19.322 8.484 1.00 90.44 532 THR A O 1
ATOM 4027 N N . GLN A 1 533 ? -18.022 -18.240 6.851 1.00 91.81 533 GLN A N 1
ATOM 4028 C CA . GLN A 1 533 ? -17.631 -16.886 7.244 1.00 91.81 533 GLN A CA 1
ATOM 4029 C C . GLN A 1 533 ? -18.867 -16.012 7.504 1.00 91.81 533 GLN A C 1
ATOM 4031 O O . GLN A 1 533 ? -19.768 -15.929 6.671 1.00 91.81 533 GLN A O 1
ATOM 4036 N N . LEU A 1 534 ? -18.890 -15.333 8.652 1.00 92.44 534 LEU A N 1
ATOM 4037 C CA . LEU A 1 534 ? -19.924 -14.377 9.050 1.00 92.44 534 LEU A CA 1
ATOM 4038 C C . LEU A 1 534 ? -19.314 -12.974 9.123 1.00 92.44 534 LEU A C 1
ATOM 4040 O O . LEU A 1 534 ? -18.352 -12.771 9.860 1.00 92.44 534 LEU A O 1
ATOM 4044 N N . VAL A 1 535 ? -19.879 -11.999 8.407 1.00 92.75 535 VAL A N 1
ATOM 4045 C CA . VAL A 1 535 ? -19.476 -10.584 8.501 1.00 92.75 535 VAL A CA 1
ATOM 4046 C C . VAL A 1 535 ? -20.494 -9.840 9.360 1.00 92.75 535 VAL A C 1
ATOM 4048 O O . VAL A 1 535 ? -21.632 -9.630 8.943 1.00 92.75 535 VAL A O 1
ATOM 4051 N N . LEU A 1 536 ? -20.088 -9.458 10.570 1.00 94.06 536 LEU A N 1
ATOM 4052 C CA . LEU A 1 536 ? -20.969 -8.923 11.604 1.00 94.06 536 LEU A CA 1
ATOM 4053 C C . LEU A 1 536 ? -20.701 -7.425 11.826 1.00 94.06 536 LEU A C 1
ATOM 4055 O O . LEU A 1 536 ? -19.665 -7.075 12.400 1.00 94.06 536 LEU A O 1
ATOM 4059 N N . PRO A 1 537 ? -21.608 -6.526 11.400 1.00 94.06 537 PRO A N 1
ATOM 4060 C CA . PRO A 1 537 ? -21.590 -5.137 11.840 1.00 94.06 537 PRO A CA 1
ATOM 4061 C C . PRO A 1 537 ? -22.088 -5.050 13.288 1.00 94.06 537 PRO A C 1
ATOM 4063 O O . PRO A 1 537 ? -23.223 -5.419 13.585 1.00 94.06 537 PRO A O 1
ATOM 4066 N N . LEU A 1 538 ? -21.258 -4.549 14.197 1.00 95.75 538 LEU A N 1
ATOM 4067 C CA . LEU A 1 538 ? -21.574 -4.390 15.615 1.00 95.75 538 LEU A CA 1
ATOM 4068 C C . LEU A 1 538 ? -21.605 -2.907 15.991 1.00 95.75 538 LEU A C 1
ATOM 4070 O O . LEU A 1 538 ? -20.694 -2.148 15.660 1.00 95.75 538 LEU A O 1
ATOM 4074 N N . VAL A 1 539 ? -22.652 -2.505 16.708 1.00 95.56 539 VAL A N 1
ATOM 4075 C CA . VAL A 1 539 ? -22.751 -1.205 17.375 1.00 95.56 539 VAL A CA 1
ATOM 4076 C C . VAL A 1 539 ? -22.600 -1.412 18.872 1.00 95.56 539 VAL A C 1
ATOM 4078 O O . VAL A 1 539 ? -23.441 -2.058 19.498 1.00 95.56 539 VAL A O 1
ATOM 4081 N N . TYR A 1 540 ? -21.559 -0.805 19.437 1.00 95.50 540 TYR A N 1
ATOM 4082 C CA . TYR A 1 540 ? -21.497 -0.506 20.864 1.00 95.50 540 TYR A CA 1
ATOM 4083 C C . TYR A 1 540 ? -22.167 0.850 21.118 1.00 95.50 540 TYR A C 1
ATOM 4085 O O . TYR A 1 540 ? -21.837 1.837 20.455 1.00 95.50 540 TYR A O 1
ATOM 4093 N N . ASP A 1 541 ? -23.110 0.890 22.056 1.00 93.62 541 ASP A N 1
ATOM 4094 C CA . ASP A 1 541 ? -23.811 2.090 22.512 1.00 93.62 541 ASP A CA 1
ATOM 4095 C C . ASP A 1 541 ? -23.412 2.404 23.957 1.00 93.62 541 ASP A C 1
ATOM 4097 O O . ASP A 1 541 ? -23.830 1.721 24.894 1.00 93.62 541 ASP A O 1
ATOM 4101 N N . MET A 1 542 ? -22.608 3.452 24.135 1.00 89.25 542 MET A N 1
ATOM 4102 C CA . MET A 1 542 ? -22.042 3.838 25.427 1.00 89.25 542 MET A CA 1
ATOM 4103 C C . MET A 1 542 ? -23.090 4.367 26.415 1.00 89.25 542 MET A C 1
ATOM 4105 O O . MET A 1 542 ? -22.879 4.251 27.617 1.00 89.25 542 MET A O 1
ATOM 4109 N N . GLN A 1 543 ? -24.220 4.924 25.956 1.00 90.12 543 GLN A N 1
ATOM 4110 C CA . GLN A 1 543 ? -25.257 5.419 26.880 1.00 90.12 543 GLN A CA 1
ATOM 4111 C C . GLN A 1 543 ? -26.056 4.287 27.525 1.00 90.12 543 GLN A C 1
ATOM 4113 O O . GLN A 1 543 ? -26.599 4.464 28.611 1.00 90.12 543 GLN A O 1
ATOM 4118 N N . LEU A 1 544 ? -26.135 3.141 26.848 1.00 90.88 544 LEU A N 1
ATOM 4119 C CA . LEU A 1 544 ? -26.813 1.943 27.341 1.00 90.88 544 LEU A CA 1
ATOM 4120 C C . LEU A 1 544 ? -25.826 0.887 27.865 1.00 90.88 544 LEU A C 1
ATOM 4122 O O . LEU A 1 544 ? -26.257 -0.091 28.463 1.00 90.88 544 LEU A O 1
ATOM 4126 N N . ASN A 1 545 ? -24.523 1.064 27.611 1.00 92.06 545 ASN A N 1
ATOM 4127 C CA . ASN A 1 545 ? -23.481 0.040 27.727 1.00 92.06 545 ASN A CA 1
ATOM 4128 C C . ASN A 1 545 ? -23.859 -1.279 27.013 1.00 92.06 545 ASN A C 1
ATOM 4130 O O . ASN A 1 545 ? -23.619 -2.372 27.517 1.00 92.06 545 ASN A O 1
ATOM 4134 N N . VAL A 1 546 ? -24.475 -1.187 25.831 1.00 93.12 546 VAL A N 1
ATOM 4135 C CA . VAL A 1 546 ? -25.020 -2.340 25.087 1.00 93.12 546 VAL A CA 1
ATOM 4136 C C . VAL A 1 546 ? -24.259 -2.556 23.788 1.00 93.12 546 VAL A C 1
ATOM 4138 O O . VAL A 1 546 ? -24.046 -1.615 23.022 1.00 93.12 546 VAL A O 1
ATOM 4141 N N . THR A 1 547 ? -23.929 -3.814 23.492 1.00 95.00 547 THR A N 1
ATOM 4142 C CA . THR A 1 547 ? -23.333 -4.221 22.209 1.00 95.00 547 THR A CA 1
ATOM 4143 C C . THR A 1 547 ? -24.326 -5.069 21.417 1.00 95.00 547 THR A C 1
ATOM 4145 O O . THR A 1 547 ? -24.774 -6.113 21.887 1.00 95.00 547 THR A O 1
ATOM 4148 N N . GLN A 1 548 ? -24.697 -4.624 20.214 1.00 94.94 548 GLN A N 1
ATOM 4149 C CA . GLN A 1 548 ? -25.728 -5.261 19.382 1.00 94.94 548 GLN A CA 1
ATOM 4150 C C . GLN A 1 548 ? -25.356 -5.272 17.893 1.00 94.94 548 GLN A C 1
ATOM 4152 O O . GLN A 1 548 ? -24.519 -4.490 17.448 1.00 94.94 548 GLN A O 1
ATOM 4157 N N . LEU A 1 549 ? -26.012 -6.129 17.105 1.00 93.81 549 LEU A N 1
ATOM 4158 C CA . LEU A 1 549 ? -25.870 -6.130 15.647 1.00 93.81 549 LEU A CA 1
ATOM 4159 C C . LEU A 1 549 ? -26.465 -4.843 15.040 1.00 93.81 549 LEU A C 1
ATOM 4161 O O . LEU A 1 549 ? -27.545 -4.400 15.448 1.00 93.81 549 LEU A O 1
ATOM 4165 N N . ALA A 1 550 ? -25.762 -4.254 14.074 1.00 89.06 550 ALA A N 1
ATOM 4166 C CA . ALA A 1 550 ? -26.209 -3.079 13.335 1.00 89.06 550 ALA A CA 1
ATOM 4167 C C . ALA A 1 550 ? -27.023 -3.475 12.095 1.00 89.06 550 ALA A C 1
ATOM 4169 O O . ALA A 1 550 ? -26.633 -4.376 11.358 1.00 89.06 550 ALA A O 1
ATOM 4170 N N . ASP A 1 551 ? -28.106 -2.734 11.856 1.00 72.88 551 ASP A N 1
ATOM 4171 C CA . ASP A 1 551 ? -29.169 -3.052 10.895 1.00 72.88 551 ASP A CA 1
ATOM 4172 C C . ASP A 1 551 ? -29.877 -4.401 11.161 1.00 72.88 551 ASP A C 1
ATOM 4174 O O . ASP A 1 551 ? -29.334 -5.360 11.709 1.00 72.88 551 ASP A O 1
ATOM 4178 N N . LYS A 1 552 ? -31.172 -4.430 10.850 1.00 62.16 552 LYS A N 1
ATOM 4179 C CA . LYS A 1 552 ? -32.086 -5.565 11.042 1.00 62.16 552 LYS A CA 1
ATOM 4180 C C . LYS A 1 552 ? -32.986 -5.778 9.817 1.00 62.16 552 LYS A C 1
ATOM 4182 O O . LYS A 1 552 ? -33.755 -6.737 9.793 1.00 62.16 552 LYS A O 1
ATOM 4187 N N . GLN A 1 553 ? -32.907 -4.910 8.804 1.00 52.53 553 GLN A N 1
ATOM 4188 C CA . GLN A 1 553 ? -33.695 -5.024 7.579 1.00 52.53 553 GLN A CA 1
ATOM 4189 C C . GLN A 1 553 ? -33.110 -6.124 6.681 1.00 52.53 553 GLN A C 1
ATOM 4191 O O . GLN A 1 553 ? -31.908 -6.169 6.439 1.00 52.53 553 GLN A O 1
ATOM 4196 N N . ASN A 1 554 ? -33.963 -7.038 6.206 1.00 55.25 554 ASN A N 1
ATOM 4197 C CA . ASN A 1 554 ? -33.586 -8.180 5.357 1.00 55.25 554 ASN A CA 1
ATOM 4198 C C . ASN A 1 554 ? -32.437 -9.050 5.923 1.00 55.25 554 ASN A C 1
ATOM 4200 O O . ASN A 1 554 ? -31.627 -9.599 5.174 1.00 55.25 554 ASN A O 1
ATOM 4204 N N . ALA A 1 555 ? -32.361 -9.181 7.253 1.00 66.12 555 ALA A N 1
ATOM 4205 C CA . ALA A 1 555 ? -31.324 -9.954 7.926 1.00 66.12 555 ALA A CA 1
ATOM 4206 C C . ALA A 1 555 ? -31.370 -11.448 7.541 1.00 66.12 555 ALA A C 1
ATOM 4208 O O . ALA A 1 555 ? -32.381 -12.125 7.718 1.00 66.12 555 ALA A O 1
ATOM 4209 N N . GLN A 1 556 ? -30.238 -11.972 7.064 1.00 77.00 556 GLN A N 1
ATOM 4210 C CA . GLN A 1 556 ? -30.026 -13.402 6.814 1.00 77.00 556 GLN A CA 1
ATOM 4211 C C . GLN A 1 556 ? -30.254 -14.230 8.099 1.00 77.00 556 GLN A C 1
ATOM 4213 O O . GLN A 1 556 ? -29.985 -13.729 9.195 1.00 77.00 556 GLN A O 1
ATOM 4218 N N . PRO A 1 557 ? -30.668 -15.512 8.024 1.00 83.94 557 PRO A N 1
ATOM 4219 C CA . PRO A 1 557 ? -31.029 -16.299 9.211 1.00 83.94 557 PRO A CA 1
ATOM 4220 C C . PRO A 1 557 ? -29.889 -16.439 10.236 1.00 83.94 557 PRO A C 1
ATOM 4222 O O . PRO A 1 557 ? -30.141 -16.460 11.440 1.00 83.94 557 PRO A O 1
ATOM 4225 N N . HIS A 1 558 ? -28.628 -16.448 9.790 1.00 84.38 558 HIS A N 1
ATOM 4226 C CA . HIS A 1 558 ? -27.469 -16.423 10.689 1.00 84.38 558 HIS A CA 1
ATOM 4227 C C . HIS A 1 558 ? -27.304 -15.074 11.419 1.00 84.38 558 HIS A C 1
ATOM 4229 O O . HIS A 1 558 ? -26.939 -15.065 12.592 1.00 84.38 558 HIS A O 1
ATOM 4235 N N . LEU A 1 559 ? -27.634 -13.940 10.785 1.00 88.19 559 LEU A N 1
ATOM 4236 C CA . LEU A 1 559 ? -27.629 -12.617 11.428 1.00 88.19 559 LEU A CA 1
ATOM 4237 C C . LEU A 1 559 ? -28.759 -12.490 12.460 1.00 88.19 559 LEU A C 1
ATOM 4239 O O . LEU A 1 559 ? -28.551 -11.914 13.527 1.00 88.19 559 LEU A O 1
ATOM 4243 N N . ILE A 1 560 ? -29.927 -13.085 12.190 1.00 89.44 560 ILE A N 1
ATOM 4244 C CA . ILE A 1 560 ? -31.024 -13.182 13.167 1.00 89.44 560 ILE A CA 1
ATOM 4245 C C . ILE A 1 560 ? -30.565 -13.988 14.393 1.00 89.44 560 ILE A C 1
ATOM 4247 O O . ILE A 1 560 ? -30.735 -13.531 15.523 1.00 89.44 560 ILE A O 1
ATOM 4251 N N . ALA A 1 561 ? -29.913 -15.138 14.187 1.00 91.75 561 ALA A N 1
ATOM 4252 C CA . ALA A 1 561 ? -29.362 -15.949 15.275 1.00 91.75 561 ALA A CA 1
ATOM 4253 C C . ALA A 1 561 ? -28.312 -15.186 16.109 1.00 91.75 561 ALA A C 1
ATOM 4255 O O . ALA A 1 561 ? -28.393 -15.198 17.340 1.00 91.75 561 ALA A O 1
ATOM 4256 N N . VAL A 1 562 ? -27.389 -14.458 15.466 1.00 93.62 562 VAL A N 1
ATOM 4257 C CA . VAL A 1 562 ? -26.428 -13.571 16.153 1.00 93.62 562 VAL A CA 1
ATOM 4258 C C . VAL A 1 562 ? -27.151 -12.477 16.945 1.00 93.62 562 VAL A C 1
ATOM 4260 O O . VAL A 1 562 ? -26.821 -12.249 18.107 1.00 93.62 562 VAL A O 1
ATOM 4263 N N . SER A 1 563 ? -28.176 -11.832 16.378 1.00 93.00 563 SER A N 1
ATOM 4264 C CA . SER A 1 563 ? -28.939 -10.799 17.091 1.00 93.00 563 SER A CA 1
ATOM 4265 C C . SER A 1 563 ? -29.714 -11.353 18.295 1.00 93.00 563 SER A C 1
ATOM 4267 O O . SER A 1 563 ? -29.892 -10.622 19.268 1.00 93.00 563 SER A O 1
ATOM 4269 N N . LEU A 1 564 ? -30.172 -12.609 18.260 1.00 93.12 564 LEU A N 1
ATOM 4270 C CA . LEU A 1 564 ? -30.830 -13.277 19.394 1.00 93.12 564 LEU A CA 1
ATOM 4271 C C . LEU A 1 564 ? -29.829 -13.760 20.456 1.00 93.12 564 LEU A C 1
ATOM 4273 O O . LEU A 1 564 ? -30.145 -13.768 21.646 1.00 93.12 564 LEU A O 1
ATOM 4277 N N . HIS A 1 565 ? -28.619 -14.147 20.052 1.00 94.94 565 HIS A N 1
ATOM 4278 C CA . HIS A 1 565 ? -27.517 -14.450 20.967 1.00 94.94 565 HIS A CA 1
ATOM 4279 C C . HIS A 1 565 ? -27.065 -13.177 21.702 1.00 94.94 565 HIS A C 1
ATOM 4281 O O . HIS A 1 565 ? -27.130 -13.134 22.927 1.00 94.94 565 HIS A O 1
ATOM 4287 N N . LEU A 1 566 ? -26.778 -12.092 20.971 1.00 94.94 566 LEU A N 1
ATOM 4288 C CA . LEU A 1 566 ? -26.452 -10.787 21.558 1.00 94.94 566 LEU A CA 1
ATOM 4289 C C . LEU A 1 566 ? -27.587 -10.223 22.427 1.00 94.94 566 LEU A C 1
ATOM 4291 O O . LEU A 1 566 ? -27.308 -9.633 23.467 1.00 94.94 566 LEU A O 1
ATOM 4295 N N . LYS A 1 567 ? -28.865 -10.409 22.064 1.00 93.75 567 LYS A N 1
ATOM 4296 C CA . LYS A 1 567 ? -29.982 -9.978 22.926 1.00 93.75 567 LYS A CA 1
ATOM 4297 C C . LYS A 1 567 ? -29.927 -10.670 24.293 1.00 93.75 567 LYS A C 1
ATOM 4299 O O . LYS A 1 567 ? -29.930 -9.972 25.300 1.00 93.75 567 LYS A O 1
ATOM 4304 N N . ARG A 1 568 ? -29.764 -12.000 24.319 1.00 93.50 568 ARG A N 1
ATOM 4305 C CA . ARG A 1 568 ? -29.592 -12.768 25.566 1.00 93.50 568 ARG A CA 1
ATOM 4306 C C . ARG A 1 568 ? -28.341 -12.345 26.336 1.00 93.50 568 ARG A C 1
ATOM 4308 O O . ARG A 1 568 ? -28.415 -12.163 27.545 1.00 93.50 568 ARG A O 1
ATOM 4315 N N . PHE A 1 569 ? -27.216 -12.114 25.654 1.00 93.62 569 PHE A N 1
ATOM 4316 C CA . PHE A 1 569 ? -25.999 -11.611 26.297 1.00 93.62 569 PHE A CA 1
ATOM 4317 C C . PHE A 1 569 ? -26.260 -10.313 27.087 1.00 93.62 569 PHE A C 1
ATOM 4319 O O . PHE A 1 569 ? -25.898 -10.238 28.259 1.00 93.62 569 PHE A O 1
ATOM 4326 N N . ASN A 1 570 ? -26.938 -9.325 26.485 1.00 92.06 570 ASN A N 1
ATOM 4327 C CA . ASN A 1 570 ? -27.269 -8.048 27.140 1.00 92.06 570 ASN A CA 1
ATOM 4328 C C . ASN A 1 570 ? -28.394 -8.167 28.199 1.00 92.06 570 ASN A C 1
ATOM 4330 O O . ASN A 1 570 ? -28.591 -7.248 28.994 1.00 92.06 570 ASN A O 1
ATOM 4334 N N . GLU A 1 571 ? -29.144 -9.272 28.225 1.00 90.25 571 GLU A N 1
ATOM 4335 C CA . GLU A 1 571 ? -30.131 -9.574 29.274 1.00 90.25 571 GLU A CA 1
ATOM 4336 C C . GLU A 1 571 ? -29.469 -10.168 30.527 1.00 90.25 571 GLU A C 1
ATOM 4338 O O . GLU A 1 571 ? -29.899 -9.859 31.634 1.00 90.25 571 GLU A O 1
ATOM 4343 N N . PHE A 1 572 ? -28.399 -10.960 30.373 1.00 84.31 572 PHE A N 1
ATOM 4344 C CA . PHE A 1 572 ? -27.704 -11.606 31.496 1.00 84.31 572 PHE A CA 1
ATOM 4345 C C . PHE A 1 572 ? -26.437 -10.876 31.983 1.00 84.31 572 PHE A C 1
ATOM 4347 O O . PHE A 1 572 ? -26.116 -10.962 33.165 1.00 84.31 572 PHE A O 1
ATOM 4354 N N . ASN A 1 573 ? -25.722 -10.137 31.126 1.00 73.62 573 ASN A N 1
ATOM 4355 C CA . ASN A 1 573 ? -24.454 -9.469 31.471 1.00 73.62 573 ASN A CA 1
ATOM 4356 C C . ASN A 1 573 ? -24.609 -7.951 31.679 1.00 73.62 573 ASN A C 1
ATOM 4358 O O . ASN A 1 573 ? -23.858 -7.158 31.109 1.00 73.62 573 ASN A O 1
ATOM 4362 N N . GLN A 1 574 ? -25.560 -7.526 32.517 1.00 64.31 574 GLN A N 1
ATOM 4363 C CA . GLN A 1 574 ? -25.768 -6.109 32.867 1.00 64.31 574 GLN A CA 1
ATOM 4364 C C . GLN A 1 574 ? -24.743 -5.594 33.898 1.00 64.31 574 GLN A C 1
ATOM 4366 O O . GLN A 1 574 ? -25.085 -5.016 34.929 1.00 64.31 574 GLN A O 1
ATOM 4371 N N . SER A 1 575 ? -23.453 -5.796 33.609 1.00 62.59 575 SER A N 1
ATOM 4372 C CA . SER A 1 575 ? -22.361 -5.149 34.338 1.00 62.59 575 SER A CA 1
ATOM 4373 C C . SER A 1 575 ? -22.350 -3.659 33.999 1.00 62.59 575 SER A C 1
ATOM 4375 O O . SER A 1 575 ? -21.887 -3.247 32.937 1.00 62.59 575 SER A O 1
ATOM 4377 N N . HIS A 1 576 ? -22.883 -2.826 34.892 1.00 63.44 576 HIS A N 1
ATOM 4378 C CA . HIS A 1 576 ? -22.915 -1.373 34.691 1.00 63.44 576 HIS A CA 1
ATOM 4379 C C . HIS A 1 576 ? -21.536 -0.696 34.827 1.00 63.44 576 HIS A C 1
ATOM 4381 O O . HIS A 1 576 ? -21.416 0.480 34.491 1.00 63.44 576 HIS A O 1
ATOM 4387 N N . SER A 1 577 ? -20.504 -1.407 35.300 1.00 70.19 577 SER A N 1
ATOM 4388 C CA . SER A 1 577 ? -19.159 -0.864 35.542 1.00 70.19 577 SER A CA 1
ATOM 4389 C C . SER A 1 577 ? -18.153 -1.096 34.410 1.00 70.19 577 SER A C 1
ATOM 4391 O O . SER A 1 577 ? -17.156 -0.382 34.347 1.00 70.19 577 SER A O 1
ATOM 4393 N N . GLU A 1 578 ? -18.378 -2.070 33.522 1.00 83.69 578 GLU A N 1
ATOM 4394 C CA . GLU A 1 578 ? -17.407 -2.468 32.489 1.00 83.69 578 GLU A CA 1
ATOM 4395 C C . GLU A 1 578 ? -18.000 -2.415 31.078 1.00 83.69 578 GLU A C 1
ATOM 4397 O O . GLU A 1 578 ? -19.144 -2.802 30.856 1.00 83.69 578 GLU A O 1
ATOM 4402 N N . CYS A 1 579 ? -17.209 -1.969 30.099 1.00 91.25 579 CYS A N 1
ATOM 4403 C CA . CYS A 1 579 ? -17.639 -1.868 28.704 1.00 91.25 579 CYS A CA 1
ATOM 4404 C C . CYS A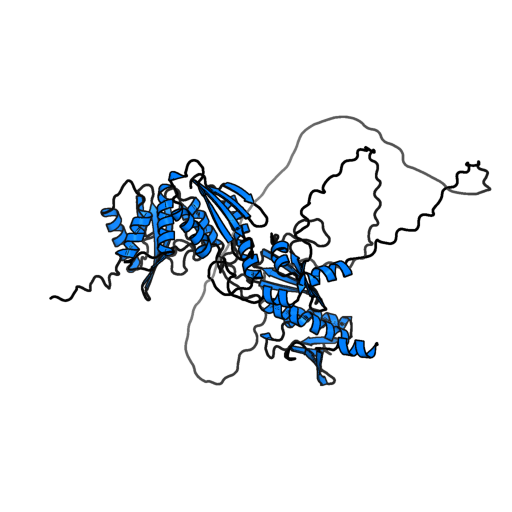 1 579 ? -17.983 -3.245 28.109 1.00 91.25 579 CYS A C 1
ATOM 4406 O O . CYS A 1 579 ? -17.125 -4.125 28.029 1.00 91.25 579 CYS A O 1
ATOM 4408 N N . THR A 1 580 ? -19.213 -3.420 27.614 1.00 93.75 580 THR A N 1
ATOM 4409 C CA . THR A 1 580 ? -19.677 -4.713 27.065 1.00 93.75 580 THR A CA 1
ATOM 4410 C C . THR A 1 580 ? -19.087 -5.093 25.703 1.00 93.75 580 THR A C 1
ATOM 4412 O O . THR A 1 580 ? -19.307 -6.218 25.253 1.00 93.75 580 THR A O 1
ATOM 4415 N N . LEU A 1 581 ? -18.322 -4.207 25.050 1.00 95.00 581 LEU A N 1
ATOM 4416 C CA . LEU A 1 581 ? -17.819 -4.397 23.683 1.00 95.00 581 LEU A CA 1
ATOM 4417 C C . LEU A 1 581 ? -16.973 -5.669 23.548 1.00 95.00 581 LEU A C 1
ATOM 4419 O O . LEU A 1 581 ? -17.309 -6.538 22.741 1.00 95.00 581 LEU A O 1
ATOM 4423 N N . TRP A 1 582 ? -15.903 -5.818 24.337 1.00 95.31 582 TRP A N 1
ATOM 4424 C CA . TRP A 1 582 ? -15.106 -7.049 24.303 1.00 95.31 582 TRP A CA 1
ATOM 4425 C C . TRP A 1 582 ? -15.854 -8.266 24.869 1.00 95.31 582 TRP A C 1
ATOM 4427 O O . TRP A 1 582 ? -15.872 -9.287 24.182 1.00 95.31 582 TRP A O 1
ATOM 4437 N N . PRO A 1 583 ? -16.518 -8.200 26.042 1.00 94.69 583 PRO A N 1
ATOM 4438 C CA . PRO A 1 583 ? -17.332 -9.299 26.561 1.00 94.69 583 PRO A CA 1
ATOM 4439 C C . PRO A 1 583 ? -18.311 -9.909 25.545 1.00 94.69 583 PRO A C 1
ATOM 4441 O O . PRO A 1 583 ? -18.350 -11.133 25.425 1.00 94.69 583 PRO A O 1
ATOM 4444 N N . ALA A 1 584 ? -19.027 -9.090 24.765 1.00 95.69 584 ALA A N 1
ATOM 4445 C CA . ALA A 1 584 ? -19.965 -9.557 23.741 1.00 95.69 584 ALA A CA 1
ATOM 4446 C C . ALA A 1 584 ? -19.268 -10.170 22.509 1.00 95.69 584 ALA A C 1
ATOM 4448 O O . ALA A 1 584 ? -19.740 -11.165 21.958 1.00 95.69 584 ALA A O 1
ATOM 4449 N N . VAL A 1 585 ? -18.129 -9.611 22.075 1.00 96.38 585 VAL A N 1
ATOM 4450 C CA . VAL A 1 585 ? -17.320 -10.197 20.987 1.00 96.38 585 VAL A CA 1
ATOM 4451 C C . VAL A 1 585 ? -16.711 -11.534 21.421 1.00 96.38 585 VAL A C 1
ATOM 4453 O O . VAL A 1 585 ? -16.704 -12.482 20.638 1.00 96.38 585 VAL A O 1
ATOM 4456 N N . ARG A 1 586 ? -16.252 -11.638 22.673 1.00 95.38 586 ARG A N 1
ATOM 4457 C CA . ARG A 1 586 ? -15.745 -12.881 23.264 1.00 95.38 586 ARG A CA 1
ATOM 4458 C C . ARG A 1 586 ? -16.836 -13.948 23.332 1.00 95.38 586 ARG A C 1
ATOM 4460 O O . ARG A 1 586 ? -16.579 -15.064 22.904 1.00 95.38 586 ARG A O 1
ATOM 4467 N N . ASP A 1 587 ? -18.035 -13.603 23.805 1.00 94.94 587 ASP A N 1
ATOM 4468 C CA . ASP A 1 587 ? -19.176 -14.530 23.884 1.00 94.94 587 ASP A CA 1
ATOM 4469 C C . ASP A 1 587 ? -19.539 -15.103 22.501 1.00 94.94 587 ASP A C 1
ATOM 4471 O O . ASP A 1 587 ? -19.658 -16.317 22.340 1.00 94.94 587 ASP A O 1
ATOM 4475 N N . LEU A 1 588 ? -19.557 -14.259 21.460 1.00 95.88 588 LEU A N 1
ATOM 4476 C CA . LEU A 1 588 ? -19.710 -14.722 20.075 1.00 95.88 588 LEU A CA 1
ATOM 4477 C C . LEU A 1 588 ? -18.579 -15.666 19.625 1.00 95.88 588 LEU A C 1
ATOM 4479 O O . LEU A 1 588 ? -18.828 -16.634 18.911 1.00 95.88 588 LEU A O 1
ATOM 4483 N N . VAL A 1 589 ? -17.334 -15.406 20.026 1.00 95.88 589 VAL A N 1
ATOM 4484 C CA . VAL A 1 589 ? -16.170 -16.230 19.657 1.00 95.88 589 VAL A CA 1
ATOM 4485 C C . VAL A 1 589 ? -16.163 -17.587 20.370 1.00 95.88 589 VAL A C 1
ATOM 4487 O O . VAL A 1 589 ? -15.768 -18.585 19.759 1.00 95.88 589 VAL A O 1
ATOM 4490 N N . THR A 1 590 ? -16.602 -17.655 21.631 1.00 94.81 590 THR A N 1
ATOM 4491 C CA . THR A 1 590 ? -16.530 -18.875 22.456 1.00 94.81 590 THR A CA 1
ATOM 4492 C C . THR A 1 590 ? -17.823 -19.686 22.492 1.00 94.81 590 THR A C 1
ATOM 4494 O O . THR A 1 590 ? -17.745 -20.906 22.599 1.00 94.81 590 THR A O 1
ATOM 4497 N N . ASN A 1 591 ? -18.995 -19.046 22.388 1.00 94.12 591 ASN A N 1
ATOM 4498 C CA . ASN A 1 591 ? -20.289 -19.654 22.732 1.00 94.12 591 ASN A CA 1
ATOM 4499 C C . ASN A 1 591 ? -21.348 -19.595 21.612 1.00 94.12 591 ASN A C 1
ATOM 4501 O O . ASN A 1 591 ? -22.414 -20.201 21.753 1.00 94.12 591 ASN A O 1
ATOM 4505 N N . PHE A 1 592 ? -21.117 -18.885 20.500 1.00 94.31 592 PHE A N 1
ATOM 4506 C CA . PHE A 1 592 ? -22.092 -18.834 19.402 1.00 94.31 592 PHE A CA 1
ATOM 4507 C C . PHE A 1 592 ? -22.040 -20.085 18.513 1.00 94.31 592 PHE A C 1
ATOM 4509 O O . PHE A 1 592 ? -21.044 -20.351 17.840 1.00 94.31 592 PHE A O 1
ATOM 4516 N N . THR A 1 593 ? -23.155 -20.810 18.442 1.00 92.44 593 THR A N 1
ATOM 4517 C CA . THR A 1 593 ? -23.387 -21.927 17.514 1.00 92.44 593 THR A CA 1
ATOM 4518 C C . THR A 1 593 ? -24.445 -21.563 16.473 1.00 92.44 593 THR A C 1
ATOM 4520 O O . THR A 1 593 ? -25.319 -20.722 16.713 1.00 92.44 593 THR A O 1
ATOM 4523 N N . LEU A 1 594 ? -24.381 -22.184 15.290 1.00 87.12 594 LEU A N 1
ATOM 4524 C CA . LEU A 1 594 ? -25.387 -21.953 14.251 1.00 87.12 594 LEU A CA 1
ATOM 4525 C C . LEU A 1 594 ? -26.677 -22.742 14.550 1.00 87.12 594 LEU A C 1
ATOM 4527 O O . LEU A 1 594 ? -26.600 -23.857 15.069 1.00 87.12 594 LEU A O 1
ATOM 4531 N N . PRO A 1 595 ? -27.867 -22.244 14.151 1.00 75.88 595 PRO A N 1
ATOM 4532 C CA . PRO A 1 595 ? -29.134 -22.947 14.384 1.00 75.88 595 PRO A CA 1
ATOM 4533 C C . PRO A 1 595 ? -29.191 -24.381 13.833 1.00 75.88 595 PRO A C 1
ATOM 4535 O O . PRO A 1 595 ? -29.889 -25.215 14.396 1.00 75.88 595 PRO A O 1
ATOM 4538 N N . ALA A 1 596 ? -28.442 -24.677 12.764 1.00 66.38 596 ALA A N 1
ATOM 4539 C CA . ALA A 1 596 ? -28.352 -26.016 12.176 1.00 66.38 596 ALA A CA 1
ATOM 4540 C C . ALA A 1 596 ? -27.588 -27.033 13.052 1.00 66.38 596 ALA A C 1
ATOM 4542 O O . ALA A 1 596 ? -27.771 -28.233 12.889 1.00 66.38 596 ALA A O 1
ATOM 4543 N N . GLU A 1 597 ? -26.749 -26.566 13.980 1.00 59.59 597 GLU A N 1
ATOM 4544 C CA . GLU A 1 597 ? -25.947 -27.411 14.879 1.00 59.59 597 GLU A CA 1
ATOM 4545 C C . GLU A 1 597 ? -26.593 -27.548 16.257 1.00 59.59 597 GLU A C 1
ATOM 4547 O O . GLU A 1 597 ? -26.470 -28.584 16.901 1.00 59.59 597 GLU A O 1
ATOM 4552 N N . ALA A 1 598 ? -27.338 -26.528 16.696 1.00 57.91 598 ALA A N 1
ATOM 4553 C CA . ALA A 1 598 ? -28.030 -26.516 17.985 1.00 57.91 598 ALA A CA 1
ATOM 4554 C C . ALA A 1 598 ? -29.109 -27.615 18.135 1.00 57.91 598 ALA A C 1
ATOM 4556 O O . ALA A 1 598 ? -29.592 -27.841 19.241 1.00 57.91 598 ALA A O 1
ATOM 4557 N N . GLY A 1 599 ? -29.486 -28.293 17.043 1.00 51.22 599 GLY A N 1
ATOM 4558 C CA . GLY A 1 599 ? -30.373 -29.463 17.053 1.00 51.22 599 GLY A CA 1
ATOM 4559 C C . GLY A 1 599 ? -29.670 -30.812 17.270 1.00 51.22 599 GLY A C 1
ATOM 4560 O O . GLY A 1 599 ? -30.353 -31.817 17.455 1.00 51.22 599 GLY A O 1
ATOM 4561 N N . ALA A 1 600 ? -28.333 -30.865 17.256 1.00 47.34 600 ALA A N 1
ATOM 4562 C CA . ALA A 1 600 ? -27.569 -32.094 17.466 1.00 47.34 600 ALA A CA 1
ATOM 4563 C C . ALA A 1 600 ? -27.443 -32.416 18.967 1.00 47.34 600 ALA A C 1
ATOM 4565 O O . ALA A 1 600 ? -26.408 -32.181 19.592 1.00 47.34 600 ALA A O 1
ATOM 4566 N N . ALA A 1 601 ? -28.516 -32.951 19.554 1.00 43.12 601 ALA A N 1
ATOM 4567 C CA . ALA A 1 601 ? -28.462 -33.530 20.893 1.00 43.12 601 ALA A CA 1
ATOM 4568 C C . ALA A 1 601 ? -27.438 -34.688 20.942 1.00 43.12 601 ALA A C 1
ATOM 4570 O O . ALA A 1 601 ? -27.328 -35.436 19.964 1.00 43.12 601 ALA A O 1
ATOM 4571 N N . PRO A 1 602 ? -26.697 -34.869 22.053 1.00 47.53 602 PRO A N 1
ATOM 4572 C CA . PRO A 1 602 ? -25.840 -36.038 22.214 1.00 47.53 602 PRO A CA 1
ATOM 4573 C C . PRO A 1 602 ? -26.693 -37.320 22.192 1.00 47.53 602 PRO A C 1
ATOM 4575 O O . PRO A 1 602 ? -27.840 -37.292 22.653 1.00 47.53 602 PRO A O 1
ATOM 4578 N N . PRO A 1 603 ? -26.163 -38.446 21.679 1.00 42.00 603 PRO A N 1
ATOM 4579 C CA . PRO A 1 603 ? -26.865 -39.720 21.762 1.00 42.00 603 PRO A CA 1
ATOM 4580 C C . PRO A 1 603 ? -27.111 -40.098 23.236 1.00 42.00 603 PRO A C 1
ATOM 4582 O O . PRO A 1 603 ? -26.281 -39.771 24.091 1.00 42.00 603 PRO A O 1
ATOM 4585 N N . PRO A 1 604 ? -28.237 -40.767 23.552 1.00 52.91 604 PRO A N 1
ATOM 4586 C CA . PRO A 1 604 ? -28.487 -41.284 24.894 1.00 52.91 604 PRO A CA 1
ATOM 4587 C C . PRO A 1 604 ? -27.435 -42.342 25.293 1.00 52.91 604 PRO A C 1
ATOM 4589 O O . PRO A 1 604 ? -26.818 -42.934 24.402 1.00 52.91 604 PRO A O 1
ATOM 4592 N N . PRO A 1 605 ? -27.218 -42.549 26.607 1.00 57.19 605 PRO A N 1
ATOM 4593 C CA . PRO A 1 605 ? -26.211 -43.472 27.141 1.00 57.19 605 PRO A CA 1
ATOM 4594 C C . PRO A 1 605 ? -26.533 -44.954 26.895 1.00 57.19 605 PRO A C 1
ATOM 4596 O O . PRO A 1 605 ? -27.737 -45.300 26.852 1.00 57.19 605 PRO A O 1
#

Organism: Bombyx mandarina (NCBI:txid7092)

Secondary structure (DSSP, 8-state):
-HHHHHHHHHTTEEEEEEETTEEEEEESGGG-EEEEEEEETTTTEEEEE---SSGGG-GGGGGHHHHHHHHHHH--HHHHHHHHHHHHHHHHHHTTS---EETT-SSS-TTS-EESEEEEEEETTEEEEEETTTEEEEEEEEETTEEEEEESSS-SS---SS-TT----TTHHHHHTTT--HHHHHHHHHHS--PPP----PPP-----PPPPP--------------------------------------------------------------PPPPPPP---TT---PPPPPP---PPP----------------PPPP--S--SSSPEEEEHHHHHHHHS-BPPPTTSPP---B-HHHHHHHHHHHHHHHHHHHTTSTT-EEEEE-SSEEEEEETTTTEEEEEEE-TTT-SSEEEEEEE-GGGTTT--HHHHHHHHHHIIIIISSTT--HHHHHHHHTTTTS-HHHHHHHHHHHHHHHS--SS-SSEEEEESB--TTS-TTS-TTSBS-EEETTEEEEEEEEEETTEEEEEEEEEETTTTEEEES--TT--HHHHHHHHHHHHHHHH---TTS-SHHHHHHHHHHH---TTTTT-PPPP-

Solvent-accessible surface area (backbone atoms only — not comparable to full-atom values): 37088 Å² total; per-residue (Å²): 108,76,68,65,56,54,52,60,57,42,63,65,47,47,80,74,48,74,55,103,60,38,41,32,38,30,23,55,86,90,49,72,22,48,39,36,41,31,68,37,79,92,72,76,39,54,42,44,47,43,75,56,89,50,62,94,53,30,51,58,59,71,36,33,72,48,50,26,49,47,43,63,73,68,70,46,68,67,63,50,46,39,52,54,50,56,39,44,61,56,34,52,21,56,69,51,47,60,49,67,61,34,62,40,61,40,72,85,55,35,88,44,70,38,31,49,32,47,82,44,60,79,44,80,46,30,37,36,43,27,40,61,78,50,30,36,32,32,42,33,54,76,40,95,60,33,32,30,43,24,42,46,12,39,54,94,88,54,86,58,81,54,44,92,81,19,55,74,61,58,49,48,60,68,59,50,58,76,54,43,52,71,73,55,54,55,53,49,55,65,72,65,64,67,73,79,75,82,73,77,84,74,85,80,84,88,82,92,77,83,88,81,82,89,86,88,90,81,85,87,82,89,84,89,84,88,87,88,91,86,84,86,88,90,84,83,90,89,88,86,85,90,86,91,88,86,88,89,86,88,84,89,87,83,88,81,89,84,84,85,86,88,88,87,84,88,80,89,88,84,90,87,89,86,91,80,85,84,80,82,85,78,88,82,83,72,99,77,74,83,82,79,85,82,85,77,95,76,92,80,83,85,87,78,92,82,83,90,85,88,78,88,88,83,90,82,91,74,94,74,80,81,79,89,72,92,68,68,58,54,55,66,46,61,32,45,39,71,41,48,27,58,33,22,37,63,37,68,61,58,93,94,44,62,90,61,78,63,43,19,52,53,53,34,27,53,48,39,49,50,49,53,59,47,50,55,53,48,40,74,67,45,88,56,36,46,76,72,48,79,56,65,57,39,39,30,34,32,19,79,76,61,26,35,33,40,40,40,28,44,41,89,90,74,43,51,31,39,44,54,46,77,44,62,34,91,92,30,52,90,79,58,53,76,64,59,48,51,42,54,29,51,44,40,28,71,70,34,53,30,90,90,50,35,47,32,30,41,50,10,54,55,47,55,53,63,44,59,60,74,47,45,61,30,53,49,50,50,52,39,39,48,78,50,70,63,84,83,50,64,33,52,56,39,79,37,32,35,32,52,86,81,40,74,86,87,58,69,60,62,37,50,19,38,45,83,56,94,60,30,40,40,35,32,38,34,40,36,44,86,96,47,75,46,64,45,46,34,31,35,32,63,89,75,53,41,46,40,63,54,84,72,78,89,57,52,73,68,55,50,50,50,43,53,50,37,50,51,47,62,70,72,62,73,56,89,89,57,59,32,54,31,60,52,53,48,44,52,27,54,69,60,74,56,81,87,57,77,70,69,70,79,80,84,133

Sequence (605 aa):
MVFAERESLWQGVFIRSYTYRSLVVGFGAGTRATAVLQWSAAAQRYTVATPAHQPAANAHHLLHHHLDQYINTHKDLMSLGVVLRETYAPLLALSRLPTLPQLGLHHVRTQMPTPTFTLLAHSWRKIRVIYAGAYSIEVGIRGGGIVTIRDGSYSKFDRAPIVDEFAPAQGLKTFLSRYVDDSLSARLVAEDDNPPSPMSPMPPGGLRFPAPLTPPQPHTPHSAPVTPHPASPAHQMGGGSFNLTSPPGGGGGGVGASPASPMAPSPHAAPAASPHPPPTSPFTAWPASPSLPRPSPGHHPSPRHHIDHKGPQASSSTSSRSGGRAWGGGAATPLAVSKLEALCTPCEPPPGAPPGPALAPLQRFLACVYMKRTLQRFVNVEEFLTLVSVDATSLTFRSDAAGLCARVALHPQHMQSLHLHLTPLPESKEIWSPDDLQIIEKFFEVRVAIAPYRPTALQGWVRWWGAPAAALTSLVAVMRAELAPQVPALWALQWALRIPPAAPPIVPAGQPAVLLAKNKILFFICLTRMDTQLVLPLVYDMQLNVTQLADKQNAQPHLIAVSLHLKRFNEFNQSHSECTLWPAVRDLVTNFTLPAEAGAAPPPP

Mean predicted aligned error: 15.86 Å

pLDDT: mean 74.84, std 25.68, range [25.05, 98.62]